Protein AF-A0A928JG66-F1 (afdb_monomer)

Mean predicted aligned error: 17.27 Å

Structure (mmCIF, N/CA/C/O backbone):
data_AF-A0A928JG66-F1
#
_entry.id   AF-A0A928JG66-F1
#
loop_
_atom_site.group_PDB
_atom_site.id
_atom_site.type_symbol
_atom_site.label_atom_id
_atom_site.label_alt_id
_atom_site.label_comp_id
_atom_site.label_asym_id
_atom_site.label_entity_id
_atom_site.label_seq_id
_atom_site.pdbx_PDB_ins_code
_atom_site.Cartn_x
_atom_site.Cartn_y
_atom_site.Cartn_z
_atom_site.occupancy
_atom_site.B_iso_or_equiv
_atom_site.auth_seq_id
_atom_site.auth_comp_id
_atom_site.auth_asym_id
_atom_site.auth_atom_id
_atom_site.pdbx_PDB_model_num
ATOM 1 N N . MET A 1 1 ? -20.126 -69.990 -11.355 1.00 33.44 1 MET A N 1
ATOM 2 C CA . MET A 1 1 ? -18.656 -70.075 -11.560 1.00 33.44 1 MET A CA 1
ATOM 3 C C . MET A 1 1 ? -18.234 -68.747 -12.188 1.00 33.44 1 MET A C 1
ATOM 5 O O . MET A 1 1 ? -18.847 -68.450 -13.197 1.00 33.44 1 MET A O 1
ATOM 9 N N . LYS A 1 2 ? -17.346 -67.860 -11.698 1.00 33.88 2 LYS A N 1
ATOM 10 C CA . LYS A 1 2 ? -16.478 -67.623 -10.495 1.00 33.88 2 LYS A CA 1
ATOM 11 C C . LYS A 1 2 ? -16.301 -66.070 -10.408 1.00 33.88 2 LYS A C 1
ATOM 13 O O . LYS A 1 2 ? -16.465 -65.455 -11.450 1.00 33.88 2 LYS A O 1
ATOM 18 N N . ILE A 1 3 ? -15.936 -65.329 -9.348 1.00 33.53 3 ILE A N 1
ATOM 19 C CA . ILE A 1 3 ? -15.791 -65.415 -7.867 1.00 33.53 3 ILE A CA 1
ATOM 20 C C . ILE A 1 3 ? -15.924 -63.927 -7.409 1.00 33.53 3 ILE A C 1
ATOM 22 O O . ILE A 1 3 ? -15.329 -63.075 -8.051 1.00 33.53 3 ILE A O 1
ATOM 26 N N . ARG A 1 4 ? -16.853 -63.492 -6.539 1.00 36.38 4 ARG A N 1
ATOM 27 C CA . ARG A 1 4 ? -16.989 -63.589 -5.058 1.00 36.38 4 ARG A CA 1
ATOM 28 C C . ARG A 1 4 ? -16.027 -62.686 -4.230 1.00 36.38 4 ARG A C 1
ATOM 30 O O . ARG A 1 4 ? -14.845 -62.997 -4.160 1.00 36.38 4 ARG A O 1
ATOM 37 N N . ARG A 1 5 ? -16.617 -61.763 -3.432 1.00 35.06 5 ARG A N 1
ATOM 38 C CA . ARG A 1 5 ? -16.041 -60.913 -2.335 1.00 35.06 5 ARG A CA 1
ATOM 39 C C . ARG A 1 5 ? -15.299 -59.633 -2.800 1.00 35.06 5 ARG A C 1
ATOM 41 O O . ARG A 1 5 ? -14.862 -59.602 -3.938 1.00 35.06 5 ARG A O 1
ATOM 48 N N . PHE A 1 6 ? -15.166 -58.552 -2.009 1.00 29.95 6 PHE A N 1
ATOM 49 C CA . PHE A 1 6 ? -15.404 -58.322 -0.559 1.00 29.95 6 PHE A CA 1
ATOM 50 C C . PHE A 1 6 ? -16.222 -57.035 -0.253 1.00 29.95 6 PHE A C 1
ATOM 52 O O . PHE A 1 6 ? -16.438 -56.212 -1.133 1.00 29.95 6 PHE A O 1
ATOM 59 N N . LEU A 1 7 ? -16.665 -56.873 1.005 1.00 30.38 7 LEU A N 1
ATOM 60 C CA . LEU A 1 7 ? -17.250 -55.637 1.564 1.00 30.38 7 LEU A CA 1
ATOM 61 C C . LEU A 1 7 ? -16.151 -54.637 1.964 1.00 30.38 7 LEU A C 1
ATOM 63 O O . LEU A 1 7 ? -15.115 -55.075 2.463 1.00 30.38 7 LEU A O 1
ATOM 67 N N . SER A 1 8 ? -16.448 -53.331 1.936 1.00 27.64 8 SER A N 1
ATOM 68 C CA . SER A 1 8 ? -16.395 -52.426 3.113 1.00 27.64 8 SER A CA 1
ATOM 69 C C . SER A 1 8 ? -16.969 -51.044 2.766 1.00 27.64 8 SER A C 1
ATOM 71 O O . SER A 1 8 ? -16.986 -50.663 1.600 1.00 27.64 8 SER A O 1
ATOM 73 N N . ALA A 1 9 ? -17.470 -50.311 3.764 1.00 35.38 9 ALA A N 1
ATOM 74 C CA . ALA A 1 9 ? -18.128 -49.015 3.580 1.00 35.38 9 ALA A CA 1
ATOM 75 C C . ALA A 1 9 ? -17.244 -47.849 4.046 1.00 35.38 9 ALA A C 1
ATOM 77 O O . ALA A 1 9 ? -16.637 -47.937 5.111 1.00 35.38 9 ALA A O 1
ATOM 78 N N . LEU A 1 10 ? -17.248 -46.744 3.293 1.00 29.17 10 LEU A N 1
ATOM 79 C CA . LEU A 1 10 ? -16.926 -45.394 3.771 1.00 29.17 10 LEU A CA 1
ATOM 80 C C . LEU A 1 10 ? -17.478 -44.339 2.785 1.00 29.17 10 LEU A C 1
ATOM 82 O O . LEU A 1 10 ? -17.885 -44.687 1.682 1.00 29.17 10 LEU A O 1
ATOM 86 N N . LEU A 1 11 ? -17.476 -43.063 3.193 1.00 28.02 11 LEU A N 1
ATOM 87 C CA . LEU A 1 11 ? -17.894 -41.879 2.416 1.00 28.02 11 LEU A CA 1
ATOM 88 C C . LEU A 1 11 ? -19.359 -41.868 1.919 1.00 28.02 11 LEU A C 1
ATOM 90 O O . LEU A 1 11 ? -19.651 -41.947 0.731 1.00 28.02 11 LEU A O 1
ATOM 94 N N . ALA A 1 12 ? -20.278 -41.602 2.851 1.00 28.03 12 ALA A N 1
ATOM 95 C CA . ALA A 1 12 ? -21.584 -40.989 2.566 1.00 28.03 12 ALA A CA 1
ATOM 96 C C . ALA A 1 12 ? -21.896 -39.868 3.584 1.00 28.03 12 ALA A C 1
ATOM 98 O O . ALA A 1 12 ? -23.007 -39.746 4.087 1.00 28.03 12 ALA A O 1
ATOM 99 N N . ALA A 1 13 ? -20.867 -39.088 3.937 1.00 28.36 13 ALA A N 1
ATOM 100 C CA . ALA A 1 13 ? -20.918 -38.023 4.942 1.00 28.36 13 ALA A CA 1
ATOM 101 C C . ALA A 1 13 ? -20.042 -36.823 4.528 1.00 28.36 13 ALA A C 1
ATOM 103 O O . ALA A 1 13 ? -19.221 -36.335 5.302 1.00 28.36 13 ALA A O 1
ATOM 104 N N . VAL A 1 14 ? -20.190 -36.365 3.281 1.00 28.55 14 VAL A N 1
ATOM 105 C CA . VAL A 1 14 ? -19.689 -35.041 2.885 1.00 28.55 14 VAL A CA 1
ATOM 106 C C . VAL A 1 14 ? -20.659 -34.014 3.464 1.00 28.55 14 VAL A C 1
ATOM 108 O O . VAL A 1 14 ? -21.852 -34.056 3.170 1.00 28.55 14 VAL A O 1
ATOM 111 N N . LEU A 1 15 ? -20.157 -33.145 4.341 1.00 27.84 15 LEU A N 1
ATOM 112 C CA . LEU A 1 15 ? -20.954 -32.113 5.001 1.00 27.84 15 LEU A CA 1
ATOM 113 C C . LEU A 1 15 ? -21.597 -31.172 3.972 1.00 27.84 15 LEU A C 1
ATOM 115 O O . LEU A 1 15 ? -21.006 -30.877 2.933 1.00 27.84 15 LEU A O 1
ATOM 119 N N . LEU A 1 16 ? -22.718 -30.556 4.360 1.00 28.31 16 LEU A N 1
ATOM 120 C CA . LEU A 1 16 ? -23.067 -29.209 3.896 1.00 28.31 16 LEU A CA 1
ATOM 121 C C . LEU A 1 16 ? -22.059 -28.197 4.483 1.00 28.31 16 LEU A C 1
ATOM 123 O O . LEU A 1 16 ? -22.386 -27.359 5.319 1.00 28.31 16 LEU A O 1
ATOM 127 N N . ALA A 1 17 ? -20.802 -28.297 4.052 1.00 25.64 17 ALA A N 1
ATOM 128 C CA . ALA A 1 17 ? -19.861 -27.199 4.141 1.00 25.64 17 ALA A CA 1
ATOM 129 C C . ALA A 1 17 ? -20.285 -26.199 3.063 1.00 25.64 17 ALA A C 1
ATOM 131 O O . ALA A 1 17 ? -20.079 -26.435 1.872 1.00 25.64 17 ALA A O 1
ATOM 132 N N . GLY A 1 18 ? -20.958 -25.123 3.475 1.00 28.48 18 GLY A N 1
ATOM 133 C CA . GLY A 1 18 ? -21.318 -24.055 2.553 1.00 28.48 18 GLY A CA 1
ATOM 134 C C . GLY A 1 18 ? -20.059 -23.524 1.876 1.00 28.48 18 GLY A C 1
ATOM 135 O O . GLY A 1 18 ? -19.079 -23.219 2.557 1.00 28.48 18 GLY A O 1
ATOM 136 N N . LEU A 1 19 ? -20.096 -23.401 0.547 1.00 27.52 19 LEU A N 1
ATOM 137 C CA . LEU A 1 19 ? -19.082 -22.691 -0.230 1.00 27.52 19 LEU A CA 1
ATOM 138 C C . LEU A 1 19 ? -19.216 -21.184 0.030 1.00 27.52 19 LEU A C 1
ATOM 140 O O . LEU A 1 19 ? -19.613 -20.407 -0.835 1.00 27.52 19 LEU A O 1
ATOM 144 N N . LEU A 1 20 ? -18.864 -20.786 1.255 1.00 27.88 20 LEU A N 1
ATOM 145 C CA . LEU A 1 20 ? -18.312 -19.466 1.507 1.00 27.88 20 LEU A CA 1
ATOM 146 C C . LEU A 1 20 ? -17.201 -19.252 0.468 1.00 27.88 20 LEU A C 1
ATOM 148 O O . LEU A 1 20 ? -16.396 -20.172 0.270 1.00 27.88 20 LEU A O 1
ATOM 152 N N . PRO A 1 21 ? -17.117 -18.081 -0.190 1.00 29.53 21 PRO A N 1
ATOM 153 C CA . PRO A 1 21 ? -15.908 -17.759 -0.925 1.00 29.53 21 PRO A CA 1
ATOM 154 C C . PRO A 1 21 ? -14.740 -17.905 0.050 1.00 29.53 21 PRO A C 1
ATOM 156 O O . PRO A 1 21 ? -14.835 -17.473 1.202 1.00 29.53 21 PRO A O 1
ATOM 159 N N . THR A 1 22 ? -13.657 -18.550 -0.382 1.00 30.08 22 THR A N 1
ATOM 160 C CA . THR A 1 22 ? -12.433 -18.629 0.413 1.00 30.08 22 THR A CA 1
ATOM 161 C C . THR A 1 22 ? -11.889 -17.216 0.558 1.00 30.08 22 THR A C 1
ATOM 163 O O . THR A 1 22 ? -11.133 -16.754 -0.296 1.00 30.08 22 THR A O 1
ATOM 166 N N . SER A 1 23 ? -12.319 -16.522 1.617 1.00 37.81 23 SER A N 1
ATOM 167 C CA . SER A 1 23 ? -11.800 -15.215 1.995 1.00 37.81 23 SER A CA 1
ATOM 168 C C . SER A 1 23 ? -10.286 -15.322 2.030 1.00 37.81 23 SER A C 1
ATOM 170 O O . SER A 1 23 ? -9.753 -16.309 2.560 1.00 37.81 23 SER A O 1
ATOM 172 N N . ALA A 1 24 ? -9.624 -14.358 1.388 1.00 40.53 24 ALA A N 1
ATOM 173 C CA . ALA A 1 24 ? -8.187 -14.390 1.186 1.00 40.53 24 ALA A CA 1
ATOM 174 C C . ALA A 1 24 ? -7.470 -14.672 2.514 1.00 40.53 24 ALA A C 1
ATOM 176 O O . ALA A 1 24 ? -7.923 -14.270 3.592 1.00 40.53 24 ALA A O 1
ATOM 177 N N . LEU A 1 25 ? -6.379 -15.430 2.436 1.00 44.09 25 LEU A N 1
ATOM 178 C CA . LEU A 1 25 ? -5.465 -15.545 3.566 1.00 44.09 25 LEU A CA 1
ATOM 179 C C . LEU A 1 25 ? -4.864 -14.166 3.865 1.00 44.09 25 LEU A C 1
ATOM 181 O O . LEU A 1 25 ? -4.887 -13.284 3.005 1.00 44.09 25 LEU A O 1
ATOM 185 N N . ALA A 1 26 ? -4.311 -14.012 5.068 1.00 56.03 26 ALA A N 1
ATOM 186 C CA . ALA A 1 26 ? -3.438 -12.891 5.391 1.00 56.03 26 ALA A CA 1
ATOM 187 C C . ALA A 1 26 ? -2.393 -12.713 4.268 1.00 56.03 26 ALA A C 1
ATOM 189 O O . ALA A 1 26 ? -1.727 -13.681 3.878 1.00 56.03 26 ALA A O 1
ATOM 190 N N . ALA A 1 27 ? -2.360 -11.523 3.666 1.00 66.12 27 ALA A N 1
ATOM 191 C CA . ALA A 1 27 ? -1.710 -11.268 2.387 1.00 66.12 27 ALA A CA 1
ATOM 192 C C . ALA A 1 27 ? -0.824 -10.012 2.482 1.00 66.12 27 ALA A C 1
ATOM 194 O O . ALA A 1 27 ? -1.359 -8.901 2.501 1.00 66.12 27 ALA A O 1
ATOM 195 N N . PRO A 1 28 ? 0.515 -10.163 2.499 1.00 82.81 28 PRO A N 1
ATOM 196 C CA . PRO A 1 28 ? 1.440 -9.032 2.521 1.00 82.81 28 PRO A CA 1
ATOM 197 C C . PRO A 1 28 ? 1.410 -8.259 1.193 1.00 82.81 28 PRO A C 1
ATOM 199 O O . PRO A 1 28 ? 1.031 -8.808 0.152 1.00 82.81 28 PRO A O 1
ATOM 202 N N . ALA A 1 29 ? 1.857 -7.005 1.202 1.00 87.44 29 ALA A N 1
ATOM 203 C CA . ALA A 1 29 ? 1.829 -6.073 0.074 1.00 87.44 29 ALA A CA 1
ATOM 204 C C . ALA A 1 29 ? 2.471 -6.643 -1.200 1.00 87.44 29 ALA A C 1
ATOM 206 O O . ALA A 1 29 ? 1.944 -6.476 -2.304 1.00 87.44 29 ALA A O 1
ATOM 207 N N . ARG A 1 30 ? 3.566 -7.400 -1.057 1.00 86.50 30 ARG A N 1
ATOM 208 C CA . ARG A 1 30 ? 4.227 -8.105 -2.169 1.00 86.50 30 ARG A CA 1
ATOM 209 C C . ARG A 1 30 ? 3.324 -9.064 -2.957 1.00 86.50 30 ARG A C 1
ATOM 211 O O . ARG A 1 30 ? 3.649 -9.388 -4.094 1.00 86.50 30 ARG A O 1
ATOM 218 N N . SER A 1 31 ? 2.190 -9.504 -2.404 1.00 85.38 31 SER A N 1
ATOM 219 C CA . SER A 1 31 ? 1.215 -10.340 -3.124 1.00 85.38 31 SER A CA 1
ATOM 220 C C . SER A 1 31 ? 0.523 -9.611 -4.287 1.00 85.38 31 SER A C 1
ATOM 222 O O . SER A 1 31 ? 0.131 -10.257 -5.256 1.00 85.38 31 SER A O 1
ATOM 224 N N . GLY A 1 32 ? 0.435 -8.274 -4.239 1.00 83.75 32 GLY A N 1
ATOM 225 C CA . GLY A 1 32 ? -0.098 -7.431 -5.317 1.00 83.75 32 GLY A CA 1
ATOM 226 C C . GLY A 1 32 ? 0.901 -7.113 -6.441 1.00 83.75 32 GLY A C 1
ATOM 227 O O . GLY A 1 32 ? 0.571 -6.360 -7.362 1.00 83.75 32 GLY A O 1
ATOM 228 N N . LEU A 1 33 ? 2.130 -7.636 -6.372 1.00 87.69 33 LEU A N 1
ATOM 229 C CA . LEU A 1 33 ? 3.181 -7.469 -7.383 1.00 87.69 33 LEU A CA 1
ATOM 230 C C . LEU A 1 33 ? 3.085 -8.546 -8.479 1.00 87.69 33 LEU A C 1
ATOM 232 O O . LEU A 1 33 ? 2.656 -9.670 -8.213 1.00 87.69 33 LEU A O 1
ATOM 236 N N . SER A 1 34 ? 3.526 -8.239 -9.705 1.00 88.25 34 SER A N 1
ATOM 237 C CA . SER A 1 34 ? 3.614 -9.250 -10.773 1.00 88.25 34 SER A CA 1
ATOM 238 C C . SER A 1 34 ? 4.706 -10.289 -10.477 1.00 88.25 34 SER A C 1
ATOM 240 O O . SER A 1 34 ? 5.598 -10.050 -9.666 1.00 88.25 34 SER A O 1
ATOM 242 N N . ALA A 1 35 ? 4.700 -11.437 -11.164 1.00 87.06 35 ALA A N 1
ATOM 243 C CA . ALA A 1 35 ? 5.700 -12.488 -10.937 1.00 87.06 35 ALA A CA 1
ATOM 244 C C . ALA A 1 35 ? 7.159 -12.020 -11.159 1.00 87.06 35 ALA A C 1
ATOM 246 O O . ALA A 1 35 ? 8.064 -12.487 -10.464 1.00 87.06 35 ALA A O 1
ATOM 247 N N . LYS A 1 36 ? 7.397 -11.072 -12.081 1.00 86.25 36 LYS A N 1
ATOM 248 C CA . LYS A 1 36 ? 8.723 -10.458 -12.272 1.00 86.25 36 LYS A CA 1
ATOM 249 C C . LYS A 1 36 ? 9.058 -9.466 -11.153 1.00 86.25 36 LYS A C 1
ATOM 251 O O . LYS A 1 36 ? 10.162 -9.505 -10.618 1.00 86.25 36 LYS A O 1
ATOM 256 N N . ASP A 1 37 ? 8.090 -8.662 -10.719 1.00 89.38 37 ASP A N 1
ATOM 257 C CA . ASP A 1 37 ? 8.273 -7.696 -9.630 1.00 89.38 37 ASP A CA 1
ATOM 258 C C . ASP A 1 37 ? 8.496 -8.390 -8.275 1.00 89.38 37 ASP A C 1
ATOM 260 O O . ASP A 1 37 ? 9.315 -7.934 -7.482 1.00 89.38 37 ASP A O 1
ATOM 264 N N . GLN A 1 38 ? 7.839 -9.530 -8.023 1.00 90.50 38 GLN A N 1
ATOM 265 C CA . GLN A 1 38 ? 8.074 -10.366 -6.838 1.00 90.50 38 GLN A CA 1
ATOM 266 C C . GLN A 1 38 ? 9.512 -10.909 -6.798 1.00 90.50 38 GLN A C 1
ATOM 268 O O . GLN A 1 38 ? 10.129 -10.931 -5.734 1.00 90.50 38 GLN A O 1
ATOM 273 N N . LYS A 1 39 ? 10.097 -11.272 -7.951 1.00 88.88 39 LYS A N 1
ATOM 274 C CA . LYS A 1 39 ? 11.512 -11.675 -8.037 1.00 88.88 39 LYS A CA 1
ATOM 275 C C . LYS A 1 39 ? 12.450 -10.524 -7.652 1.00 88.88 39 LYS A C 1
ATOM 277 O O . LYS A 1 39 ? 13.398 -10.750 -6.902 1.00 88.88 39 LYS A O 1
ATOM 282 N N . VAL A 1 40 ? 12.173 -9.298 -8.111 1.00 90.00 40 VAL A N 1
ATOM 283 C CA . VAL A 1 40 ? 12.928 -8.095 -7.709 1.00 90.00 40 VAL A CA 1
ATOM 284 C C . VAL A 1 40 ? 12.745 -7.815 -6.211 1.00 90.00 40 VAL A C 1
ATOM 286 O O . VAL A 1 40 ? 13.731 -7.601 -5.507 1.00 90.00 40 VAL A O 1
ATOM 289 N N . TYR A 1 41 ? 11.510 -7.890 -5.703 1.00 92.50 41 TYR A N 1
ATOM 290 C CA . TYR A 1 41 ? 11.180 -7.731 -4.284 1.00 92.50 41 TYR A CA 1
ATOM 291 C C . TYR A 1 41 ? 11.978 -8.703 -3.402 1.00 92.50 41 TYR A C 1
ATOM 293 O O . TYR A 1 41 ? 12.658 -8.267 -2.478 1.00 92.50 41 TYR A O 1
ATOM 301 N N . ASP A 1 42 ? 11.962 -10.009 -3.694 1.00 91.94 42 ASP A N 1
ATOM 302 C CA . ASP A 1 42 ? 12.652 -11.021 -2.879 1.00 91.94 42 ASP A CA 1
ATOM 303 C C . ASP A 1 42 ? 14.189 -10.939 -3.007 1.00 91.94 42 ASP A C 1
ATOM 305 O O . ASP A 1 42 ? 14.927 -11.425 -2.144 1.00 91.94 42 ASP A O 1
ATOM 309 N N . MET A 1 43 ? 14.714 -10.314 -4.065 1.00 91.19 43 MET A N 1
ATOM 310 C CA . MET A 1 43 ? 16.131 -9.945 -4.158 1.00 91.19 43 MET A CA 1
ATOM 311 C C . MET A 1 43 ? 16.454 -8.737 -3.262 1.00 91.19 43 MET A C 1
ATOM 313 O O . MET A 1 43 ? 17.365 -8.832 -2.440 1.00 91.19 43 MET A O 1
ATOM 317 N N . LEU A 1 44 ? 15.675 -7.651 -3.337 1.00 91.81 44 LEU A N 1
ATOM 318 C CA . LEU A 1 44 ? 15.858 -6.457 -2.500 1.00 91.81 44 LEU A CA 1
ATOM 319 C C . LEU A 1 44 ? 15.659 -6.746 -1.007 1.00 91.81 44 LEU A C 1
ATOM 321 O O . LEU A 1 44 ? 16.480 -6.336 -0.195 1.00 91.81 44 LEU A O 1
ATOM 325 N N . HIS A 1 45 ? 14.626 -7.502 -0.636 1.00 90.25 45 HIS A N 1
ATOM 326 C CA . HIS A 1 45 ? 14.341 -7.903 0.744 1.00 90.25 45 HIS A CA 1
ATOM 327 C C . HIS A 1 45 ? 15.526 -8.653 1.383 1.00 90.25 45 HIS A C 1
ATOM 329 O O . HIS A 1 45 ? 15.883 -8.385 2.532 1.00 90.25 45 HIS A O 1
ATOM 335 N N . ARG A 1 46 ? 16.205 -9.534 0.631 1.00 89.50 46 ARG A N 1
ATOM 336 C CA . ARG A 1 46 ? 17.419 -10.217 1.112 1.00 89.50 46 ARG A CA 1
ATOM 337 C C . ARG A 1 46 ? 18.583 -9.252 1.330 1.00 89.50 46 ARG A C 1
ATOM 339 O O . ARG A 1 46 ? 19.261 -9.359 2.350 1.00 89.50 46 ARG A O 1
ATOM 346 N N . GLU A 1 47 ? 18.803 -8.298 0.429 1.00 87.62 47 GLU A N 1
ATOM 347 C CA . GLU A 1 47 ? 19.875 -7.308 0.590 1.00 87.62 47 GLU A CA 1
ATOM 348 C C . GLU A 1 47 ? 19.580 -6.285 1.703 1.00 87.62 47 GLU A C 1
ATOM 350 O O . GLU A 1 47 ? 20.479 -5.951 2.474 1.00 87.62 47 GLU A O 1
ATOM 355 N N . VAL A 1 48 ? 18.316 -5.893 1.906 1.00 84.25 48 VAL A N 1
ATOM 356 C CA . VAL A 1 48 ? 17.861 -5.146 3.094 1.00 84.25 48 VAL A CA 1
ATOM 357 C C . VAL A 1 48 ? 18.177 -5.933 4.373 1.00 84.25 48 VAL A C 1
ATOM 359 O O . VAL A 1 48 ? 18.803 -5.396 5.286 1.00 84.25 48 VAL A O 1
ATOM 362 N N . GLY A 1 49 ? 17.878 -7.236 4.422 1.00 82.56 49 GLY A N 1
ATOM 363 C CA . GLY A 1 49 ? 18.285 -8.107 5.535 1.00 82.56 49 GLY A CA 1
ATOM 364 C C . GLY A 1 49 ? 19.809 -8.167 5.758 1.00 82.56 49 GLY A C 1
ATOM 365 O O . GLY A 1 49 ? 20.283 -8.257 6.897 1.00 82.56 49 GLY A O 1
ATOM 366 N N . ARG A 1 50 ? 20.613 -8.053 4.692 1.00 82.12 50 ARG A N 1
ATOM 367 C CA . ARG A 1 50 ? 22.084 -7.978 4.782 1.00 82.12 50 ARG A CA 1
ATOM 368 C C . ARG A 1 50 ? 22.578 -6.636 5.312 1.00 82.12 50 ARG A C 1
ATOM 370 O O . ARG A 1 50 ? 23.498 -6.645 6.127 1.00 82.12 50 ARG A O 1
ATOM 377 N N . VAL A 1 51 ? 21.959 -5.517 4.933 1.00 78.25 51 VAL A N 1
ATOM 378 C CA . VAL A 1 51 ? 22.214 -4.208 5.568 1.00 78.25 51 VAL A CA 1
ATOM 379 C C . VAL A 1 51 ? 21.930 -4.304 7.066 1.00 78.25 51 VAL A C 1
ATOM 381 O O . VAL A 1 51 ? 22.771 -3.968 7.888 1.00 78.25 51 VAL A O 1
ATOM 384 N N . LEU A 1 52 ? 20.791 -4.874 7.449 1.00 74.31 52 LEU A N 1
ATOM 385 C CA . LEU A 1 52 ? 20.327 -4.891 8.840 1.00 74.31 52 LEU A CA 1
ATOM 386 C C . LEU A 1 52 ? 21.055 -5.876 9.762 1.00 74.31 52 LEU A C 1
ATOM 388 O O . LEU A 1 52 ? 21.007 -5.724 10.982 1.00 74.31 52 LEU A O 1
ATOM 392 N N . SER A 1 53 ? 21.738 -6.868 9.193 1.00 72.25 53 SER A N 1
ATOM 393 C CA . SER A 1 53 ? 22.652 -7.759 9.920 1.00 72.25 53 SER A CA 1
ATOM 394 C C . SER A 1 53 ? 24.083 -7.216 10.020 1.00 72.25 53 SER A C 1
ATOM 396 O O . SER A 1 53 ? 24.887 -7.789 10.752 1.00 72.25 53 SER A O 1
ATOM 398 N N . GLY A 1 54 ? 24.422 -6.138 9.300 1.00 73.00 54 GLY A N 1
ATOM 399 C CA . GLY A 1 54 ? 25.809 -5.684 9.132 1.00 73.00 54 GLY A CA 1
ATOM 400 C C . GLY A 1 54 ? 26.632 -6.535 8.160 1.00 73.00 54 GLY A C 1
ATOM 401 O O . GLY A 1 54 ? 27.853 -6.416 8.124 1.00 73.00 54 GLY A O 1
ATOM 402 N N . THR A 1 55 ? 25.975 -7.380 7.359 1.00 79.31 55 THR A N 1
ATOM 403 C CA . THR A 1 55 ? 26.598 -8.175 6.282 1.00 79.31 55 THR A CA 1
ATOM 404 C C . THR A 1 55 ? 26.780 -7.357 4.991 1.00 79.31 55 THR A C 1
ATOM 406 O O . THR A 1 55 ? 27.530 -7.754 4.100 1.00 79.31 55 THR A O 1
ATOM 409 N N . SER A 1 56 ? 26.103 -6.211 4.880 1.00 78.31 56 SER A N 1
ATOM 410 C CA . SER A 1 56 ? 26.354 -5.158 3.892 1.00 78.31 56 SER A CA 1
ATOM 411 C C . SER A 1 56 ? 26.432 -3.804 4.599 1.00 78.31 56 SER A C 1
ATOM 413 O O . SER A 1 56 ? 25.686 -3.551 5.542 1.00 78.31 56 SER A O 1
ATOM 415 N N . ALA A 1 57 ? 27.308 -2.927 4.111 1.00 75.00 57 ALA A N 1
ATOM 416 C CA . ALA A 1 57 ? 27.332 -1.503 4.455 1.00 75.00 57 ALA A CA 1
ATOM 417 C C . ALA A 1 57 ? 26.810 -0.611 3.308 1.00 75.00 57 ALA A C 1
ATOM 419 O O . ALA A 1 57 ? 26.800 0.607 3.441 1.00 75.00 57 ALA A O 1
ATOM 420 N N . SER A 1 58 ? 26.394 -1.205 2.183 1.00 81.75 58 SER A N 1
ATOM 421 C CA . SER A 1 58 ? 25.856 -0.504 1.012 1.00 81.75 58 SER A CA 1
ATOM 422 C C . SER A 1 58 ? 24.338 -0.638 0.951 1.00 81.75 58 SER A C 1
ATOM 424 O O . SER A 1 58 ? 23.822 -1.746 1.108 1.00 81.75 58 SER A O 1
ATOM 426 N N . THR A 1 59 ? 23.645 0.461 0.644 1.00 80.75 59 THR A N 1
ATOM 427 C CA . THR A 1 59 ? 22.222 0.478 0.249 1.00 80.75 59 THR A CA 1
ATOM 428 C C . THR A 1 59 ? 22.032 0.625 -1.269 1.00 80.75 59 THR A C 1
ATOM 430 O O . THR A 1 59 ? 20.914 0.782 -1.762 1.00 80.75 59 THR A O 1
ATOM 433 N N . ILE A 1 60 ? 23.142 0.553 -2.010 1.00 86.56 60 ILE A N 1
ATOM 434 C CA . ILE A 1 60 ? 23.201 0.361 -3.457 1.00 86.56 60 ILE A CA 1
ATOM 435 C C . ILE A 1 60 ? 23.449 -1.130 -3.702 1.00 86.56 60 ILE A C 1
ATOM 437 O O . ILE A 1 60 ? 24.463 -1.681 -3.257 1.00 86.56 60 ILE A O 1
ATOM 441 N N . PHE A 1 61 ? 22.531 -1.780 -4.408 1.00 86.69 61 PHE A N 1
ATOM 442 C CA . PHE A 1 61 ? 22.502 -3.222 -4.625 1.00 86.69 61 PHE A CA 1
ATOM 443 C C . PHE A 1 61 ? 22.702 -3.555 -6.103 1.00 86.69 61 PHE A C 1
ATOM 445 O O . PHE A 1 61 ? 22.137 -2.908 -6.980 1.00 86.69 61 PHE A O 1
ATOM 452 N N . SER A 1 62 ? 23.500 -4.585 -6.378 1.00 86.88 62 SER A N 1
ATOM 453 C CA . SER A 1 62 ? 23.695 -5.139 -7.722 1.00 86.88 62 SER A CA 1
ATOM 454 C C . SER A 1 62 ? 22.871 -6.415 -7.850 1.00 86.88 62 SER A C 1
ATOM 456 O O . SER A 1 62 ? 23.213 -7.434 -7.253 1.00 86.88 62 SER A O 1
ATOM 458 N N . LEU A 1 63 ? 21.758 -6.346 -8.580 1.00 86.81 63 LEU A N 1
ATOM 459 C CA . LEU A 1 63 ? 20.819 -7.451 -8.738 1.00 86.81 63 LEU A CA 1
ATOM 460 C C . LEU A 1 63 ? 21.048 -8.154 -10.077 1.00 86.81 63 LEU A C 1
ATOM 462 O O . LEU A 1 63 ? 20.743 -7.612 -11.139 1.00 86.81 63 LEU A O 1
ATOM 466 N N . THR A 1 64 ? 21.589 -9.367 -10.001 1.00 83.44 64 THR A N 1
ATOM 467 C CA . THR A 1 64 ? 21.945 -10.197 -11.156 1.00 83.44 64 THR A CA 1
ATOM 468 C C . THR A 1 64 ? 20.801 -11.113 -11.588 1.00 83.44 64 THR A C 1
ATOM 470 O O . THR A 1 64 ? 20.235 -11.845 -10.775 1.00 83.44 64 THR A O 1
ATOM 473 N N . PHE A 1 65 ? 20.506 -11.127 -12.887 1.00 79.25 65 PHE A N 1
ATOM 474 C CA . PHE A 1 65 ? 19.480 -11.956 -13.510 1.00 79.25 65 PHE A CA 1
ATOM 475 C C . PHE A 1 65 ? 20.133 -13.018 -14.400 1.00 79.25 65 PHE A C 1
ATOM 477 O O . PHE A 1 65 ? 20.689 -12.725 -15.457 1.00 79.25 65 PHE A O 1
ATOM 484 N N . GLU A 1 66 ? 20.055 -14.272 -13.958 1.00 76.44 66 GLU A N 1
ATOM 485 C CA . GLU A 1 66 ? 20.465 -15.444 -14.736 1.00 76.44 66 GLU A CA 1
ATOM 486 C C . GLU A 1 66 ? 19.386 -15.871 -15.743 1.00 76.44 66 GLU A C 1
ATOM 488 O O . GLU A 1 66 ? 18.190 -15.652 -15.528 1.00 76.44 66 GLU A O 1
ATOM 493 N N . GLY A 1 67 ? 19.811 -16.539 -16.821 1.00 71.50 67 GLY A N 1
ATOM 494 C CA . GLY A 1 67 ? 18.918 -17.129 -17.828 1.00 71.50 67 GLY A CA 1
ATOM 495 C C . GLY A 1 67 ? 18.373 -16.152 -18.876 1.00 71.50 67 GLY A C 1
ATOM 496 O O . GLY A 1 67 ? 17.578 -16.563 -19.715 1.00 71.50 67 GLY A O 1
ATOM 497 N N . PHE A 1 68 ? 18.801 -14.889 -18.848 1.00 72.31 68 PHE A N 1
ATOM 498 C CA . PHE A 1 68 ? 18.544 -13.920 -19.911 1.00 72.31 68 PHE A CA 1
ATOM 499 C C . PHE A 1 68 ? 19.422 -14.211 -21.142 1.00 72.31 68 PHE A C 1
ATOM 501 O O . PHE A 1 68 ? 20.593 -14.561 -20.989 1.00 72.31 68 PHE A O 1
ATOM 508 N N . GLN A 1 69 ? 18.884 -14.031 -22.354 1.00 77.50 69 GLN A N 1
ATOM 509 C CA . GLN A 1 69 ? 19.702 -13.977 -23.569 1.00 77.50 69 GLN A CA 1
ATOM 510 C C . GLN A 1 69 ? 20.451 -12.643 -23.582 1.00 77.50 69 GLN A C 1
ATOM 512 O O . GLN A 1 69 ? 19.871 -11.600 -23.853 1.00 77.50 69 GLN A O 1
ATOM 517 N N . SER A 1 70 ? 21.738 -12.658 -23.242 1.00 77.69 70 SER A N 1
ATOM 518 C CA . SER A 1 70 ? 22.535 -11.436 -23.101 1.00 77.69 70 SER A CA 1
ATOM 519 C C . SER A 1 70 ? 22.979 -10.823 -24.431 1.00 77.69 70 SER A C 1
ATOM 521 O O . SER A 1 70 ? 23.119 -9.605 -24.504 1.00 77.69 70 SER A O 1
ATOM 523 N N . VAL A 1 71 ? 23.207 -11.645 -25.458 1.00 87.88 71 VAL A N 1
ATOM 524 C CA . VAL A 1 71 ? 23.767 -11.238 -26.758 1.00 87.88 71 VAL A CA 1
ATOM 525 C C . VAL A 1 71 ? 22.708 -11.372 -27.851 1.00 87.88 71 VAL A C 1
ATOM 527 O O . VAL A 1 71 ? 21.967 -12.355 -27.864 1.00 87.88 71 VAL A O 1
ATOM 530 N N . TRP A 1 72 ? 22.645 -10.388 -28.751 1.00 90.56 72 TRP A N 1
ATOM 531 C CA . TRP A 1 72 ? 21.612 -10.286 -29.783 1.00 90.56 72 TRP A CA 1
ATOM 532 C C . TRP A 1 72 ? 22.180 -9.851 -31.136 1.00 90.56 72 TRP A C 1
ATOM 534 O O . TRP A 1 72 ? 22.853 -8.825 -31.229 1.00 90.56 72 TRP A O 1
ATOM 544 N N . THR A 1 73 ? 21.838 -10.577 -32.195 1.00 93.50 73 THR A N 1
ATOM 545 C CA . THR A 1 73 ? 21.947 -10.117 -33.589 1.00 93.50 73 THR A CA 1
ATOM 546 C C . THR A 1 73 ? 20.817 -9.144 -33.948 1.00 93.50 73 THR A C 1
ATOM 548 O O . THR A 1 73 ? 19.798 -9.049 -33.254 1.00 93.50 73 THR A O 1
ATOM 551 N N . ALA A 1 74 ? 20.943 -8.449 -35.085 1.00 94.81 74 ALA A N 1
ATOM 552 C CA . ALA A 1 74 ? 19.848 -7.629 -35.617 1.00 94.81 74 ALA A CA 1
ATOM 553 C C . ALA A 1 74 ? 18.588 -8.473 -35.910 1.00 94.81 74 ALA A C 1
ATOM 555 O O . ALA A 1 74 ? 17.467 -8.039 -35.638 1.00 94.81 74 ALA A O 1
ATOM 556 N N . SER A 1 75 ? 18.777 -9.709 -36.389 1.00 94.00 75 SER A N 1
ATOM 557 C CA . SER A 1 75 ? 17.695 -10.652 -36.693 1.00 94.00 75 SER A CA 1
ATOM 558 C C . SER A 1 75 ? 16.890 -11.051 -35.446 1.00 94.00 75 SER A C 1
ATOM 560 O O . SER A 1 75 ? 15.660 -11.063 -35.479 1.00 94.00 75 SER A O 1
ATOM 562 N N . GLU A 1 76 ? 17.555 -11.303 -34.314 1.00 93.25 76 GLU A N 1
ATOM 563 C CA . GLU A 1 76 ? 16.899 -11.724 -33.063 1.00 93.25 76 GLU A CA 1
ATOM 564 C C . GLU A 1 76 ? 16.152 -10.590 -32.345 1.00 93.25 76 GLU A C 1
ATOM 566 O O . GLU A 1 76 ? 15.177 -10.844 -31.629 1.00 93.25 76 GLU A O 1
ATOM 571 N N . LEU A 1 77 ? 16.562 -9.335 -32.548 1.00 92.75 77 LEU A N 1
ATOM 572 C CA . LEU A 1 77 ? 15.776 -8.162 -32.145 1.00 92.75 77 LEU A CA 1
ATOM 573 C C . LEU A 1 77 ? 14.653 -7.832 -33.144 1.00 92.75 77 LEU A C 1
ATOM 575 O O . LEU A 1 77 ? 13.711 -7.134 -32.780 1.00 92.75 77 LEU A O 1
ATOM 579 N N . GLY A 1 78 ? 14.714 -8.349 -34.376 1.00 95.44 78 GLY A N 1
ATOM 580 C CA . GLY A 1 78 ? 13.766 -8.035 -35.452 1.00 95.44 78 GLY A CA 1
ATOM 581 C C . GLY A 1 78 ? 14.011 -6.677 -36.125 1.00 95.44 78 GLY A C 1
ATOM 582 O O . GLY A 1 78 ? 13.099 -6.127 -36.744 1.00 95.44 78 GLY A O 1
ATOM 583 N N . VAL A 1 79 ? 15.225 -6.134 -35.998 1.00 96.62 79 VAL A N 1
ATOM 584 C CA . VAL A 1 79 ? 15.629 -4.799 -36.476 1.00 96.62 79 VAL A CA 1
ATOM 585 C C . VAL A 1 79 ? 16.517 -4.893 -37.719 1.00 96.62 79 VAL A C 1
ATOM 587 O O . VAL A 1 79 ? 16.947 -5.976 -38.115 1.00 96.62 79 VAL A O 1
ATOM 590 N N . LYS A 1 80 ? 16.796 -3.761 -38.376 1.00 94.94 80 LYS A N 1
ATOM 591 C CA . LYS A 1 80 ? 17.581 -3.760 -39.630 1.00 94.94 80 LYS A CA 1
ATOM 592 C C . LYS A 1 80 ? 19.093 -3.783 -39.413 1.00 94.94 80 LYS A C 1
ATOM 594 O O . LYS A 1 80 ? 19.810 -4.336 -40.243 1.00 94.94 80 LYS A O 1
ATOM 599 N N . SER A 1 81 ? 19.574 -3.182 -38.330 1.00 95.38 81 SER A N 1
ATOM 600 C CA . SER A 1 81 ? 20.977 -3.215 -37.918 1.00 95.38 81 SER A CA 1
ATOM 601 C C . SER A 1 81 ? 21.089 -2.926 -36.422 1.00 95.38 81 SER A C 1
ATOM 603 O O . SER A 1 81 ? 20.255 -2.229 -35.856 1.00 95.38 81 SER A O 1
ATOM 605 N N . ILE A 1 82 ? 22.139 -3.436 -35.775 1.00 96.88 82 ILE A N 1
ATOM 606 C CA . ILE A 1 82 ? 22.462 -3.072 -34.384 1.00 96.88 82 ILE A CA 1
ATOM 607 C C . ILE A 1 82 ? 23.052 -1.656 -34.291 1.00 96.88 82 ILE A C 1
ATOM 609 O O . ILE A 1 82 ? 22.896 -0.983 -33.277 1.00 96.88 82 ILE A O 1
ATOM 613 N N . VAL A 1 83 ? 23.733 -1.196 -35.344 1.00 95.75 83 VAL A N 1
ATOM 614 C CA . VAL A 1 83 ? 24.481 0.070 -35.389 1.00 95.75 83 VAL A CA 1
ATOM 615 C C . VAL A 1 83 ? 23.927 0.982 -36.483 1.00 95.75 83 VAL A C 1
ATOM 617 O O . VAL A 1 83 ? 23.500 0.512 -37.541 1.00 95.75 83 VAL A O 1
ATOM 620 N N . SER A 1 84 ? 23.941 2.291 -36.225 1.00 94.00 84 SER A N 1
ATOM 621 C CA . SER A 1 84 ? 23.571 3.351 -37.164 1.00 94.00 84 SER A CA 1
ATOM 622 C C . SER A 1 84 ? 24.458 4.578 -36.931 1.00 94.00 84 SER A C 1
ATOM 624 O O . SER A 1 84 ? 24.300 5.288 -35.939 1.00 94.00 84 SER A O 1
ATOM 626 N N . GLY A 1 85 ? 25.385 4.845 -37.854 1.00 89.94 85 GLY A N 1
ATOM 627 C CA . GLY A 1 85 ? 26.455 5.822 -37.627 1.00 89.94 85 GLY A CA 1
ATOM 628 C C . GLY A 1 85 ? 27.438 5.318 -36.567 1.00 89.94 85 GLY A C 1
ATOM 629 O O . GLY A 1 85 ? 27.746 4.130 -36.533 1.00 89.94 85 GLY A O 1
ATOM 630 N N . ASP A 1 86 ? 27.897 6.205 -35.685 1.00 87.38 86 ASP A N 1
ATOM 631 C CA . ASP A 1 86 ? 28.904 5.901 -34.655 1.00 87.38 86 ASP A CA 1
ATOM 632 C C . ASP A 1 86 ? 28.319 5.270 -33.367 1.00 87.38 86 ASP A C 1
ATOM 634 O O . ASP A 1 86 ? 28.978 5.251 -32.327 1.00 87.38 86 ASP A O 1
ATOM 638 N N . GLY A 1 87 ? 27.071 4.784 -33.392 1.00 91.25 87 GLY A N 1
ATOM 639 C CA . GLY A 1 87 ? 26.368 4.299 -32.199 1.00 91.25 87 GLY A CA 1
ATOM 640 C C . GLY A 1 87 ? 25.309 3.227 -32.464 1.00 91.25 87 GLY A C 1
ATOM 641 O O . GLY A 1 87 ? 24.986 2.904 -33.608 1.00 91.25 87 GLY A O 1
ATOM 642 N N . ILE A 1 88 ? 24.767 2.669 -31.378 1.00 94.19 88 ILE A N 1
ATOM 643 C CA . ILE A 1 88 ? 23.670 1.689 -31.412 1.00 94.19 88 ILE A CA 1
ATOM 644 C C . ILE A 1 88 ? 22.439 2.340 -32.064 1.00 94.19 88 ILE A C 1
ATOM 646 O O . ILE A 1 88 ? 22.105 3.486 -31.759 1.00 94.19 88 ILE A O 1
ATOM 650 N N . ALA A 1 89 ? 21.781 1.622 -32.973 1.00 95.75 89 ALA A N 1
ATOM 651 C CA . ALA A 1 89 ? 20.591 2.103 -33.665 1.00 95.75 89 ALA A CA 1
ATOM 652 C C . ALA A 1 89 ? 19.406 2.259 -32.693 1.00 95.75 89 ALA A C 1
ATOM 654 O O . ALA A 1 89 ? 19.261 1.482 -31.749 1.00 95.75 89 ALA A O 1
ATOM 655 N N . LEU A 1 90 ? 18.556 3.268 -32.912 1.00 93.31 90 LEU A N 1
ATOM 656 C CA . LEU A 1 90 ? 17.451 3.574 -31.995 1.00 93.31 90 LEU A CA 1
ATOM 657 C C . LEU A 1 90 ? 16.435 2.424 -31.920 1.00 93.31 90 LEU A C 1
ATOM 659 O O . LEU A 1 90 ? 16.045 2.042 -30.823 1.00 93.31 90 LEU A O 1
ATOM 663 N N . ASP A 1 91 ? 16.093 1.815 -33.057 1.00 94.69 91 ASP A N 1
ATOM 664 C CA . ASP A 1 91 ? 15.220 0.640 -33.124 1.00 94.69 91 ASP A CA 1
ATOM 665 C C . ASP A 1 91 ? 15.842 -0.580 -32.425 1.00 94.69 91 ASP A C 1
ATOM 667 O O . ASP A 1 91 ? 15.140 -1.310 -31.729 1.00 94.69 91 ASP A O 1
ATOM 671 N N . ALA A 1 92 ? 17.163 -0.773 -32.521 1.00 94.31 92 ALA A N 1
ATOM 672 C CA . ALA A 1 92 ? 17.875 -1.808 -31.763 1.00 94.31 92 ALA A CA 1
ATOM 673 C C . ALA A 1 92 ? 17.863 -1.552 -30.242 1.00 94.31 92 ALA A C 1
ATOM 675 O O . ALA A 1 92 ? 17.733 -2.495 -29.460 1.00 94.31 92 ALA A O 1
ATOM 676 N N . ALA A 1 93 ? 17.970 -0.292 -29.811 1.00 90.75 93 ALA A N 1
ATOM 677 C CA . ALA A 1 93 ? 17.901 0.086 -28.399 1.00 90.75 93 ALA A CA 1
ATOM 678 C C . ALA A 1 93 ? 16.477 -0.049 -27.823 1.00 90.75 93 ALA A C 1
ATOM 680 O O . ALA A 1 93 ? 16.318 -0.547 -26.709 1.00 90.75 93 ALA A O 1
ATOM 681 N N . GLU A 1 94 ? 15.451 0.336 -28.587 1.00 90.62 94 GLU A N 1
ATOM 682 C CA . GLU A 1 94 ? 14.034 0.164 -28.238 1.00 90.62 94 GLU A CA 1
ATOM 683 C C . GLU A 1 94 ? 13.657 -1.326 -28.175 1.00 90.62 94 GLU A C 1
ATOM 685 O O . GLU A 1 94 ? 13.142 -1.789 -27.157 1.00 90.62 94 GLU A O 1
ATOM 690 N N . ALA A 1 95 ? 14.016 -2.117 -29.194 1.00 91.75 95 ALA A N 1
ATOM 691 C CA . ALA A 1 95 ? 13.778 -3.560 -29.201 1.00 91.75 95 ALA A CA 1
ATOM 692 C C . ALA A 1 95 ? 14.498 -4.276 -28.044 1.00 91.75 95 ALA A C 1
ATOM 694 O O . ALA A 1 95 ? 13.934 -5.186 -27.434 1.00 91.75 95 ALA A O 1
ATOM 695 N N . LEU A 1 96 ? 15.722 -3.857 -27.694 1.00 87.69 96 LEU A N 1
ATOM 696 C CA . LEU A 1 96 ? 16.404 -4.353 -26.500 1.00 87.69 96 LEU A CA 1
ATOM 697 C C . LEU A 1 96 ? 15.646 -3.967 -25.221 1.00 87.69 96 LEU A C 1
ATOM 699 O O . LEU A 1 96 ? 15.483 -4.821 -24.353 1.00 87.69 96 LEU A O 1
ATOM 703 N N . ALA A 1 97 ? 15.163 -2.728 -25.087 1.00 84.62 97 ALA A N 1
ATOM 704 C CA . ALA A 1 97 ? 14.392 -2.308 -23.915 1.00 84.62 97 ALA A CA 1
ATOM 705 C C . ALA A 1 97 ? 13.143 -3.188 -23.707 1.00 84.62 97 ALA A C 1
ATOM 707 O O . ALA A 1 97 ? 12.916 -3.651 -22.587 1.00 84.62 97 ALA A O 1
ATOM 708 N N . ASP A 1 98 ? 12.426 -3.536 -24.780 1.00 85.69 98 ASP A N 1
ATOM 709 C CA . ASP A 1 98 ? 11.308 -4.491 -24.743 1.00 85.69 98 ASP A CA 1
ATOM 710 C C . ASP A 1 98 ? 11.743 -5.902 -24.299 1.00 85.69 98 ASP A C 1
ATOM 712 O O . ASP A 1 98 ? 11.050 -6.552 -23.509 1.00 85.69 98 ASP A O 1
ATOM 716 N N . ARG A 1 99 ? 12.915 -6.395 -24.742 1.00 84.31 99 ARG A N 1
ATOM 717 C CA . ARG A 1 99 ? 13.480 -7.663 -24.229 1.00 84.31 99 ARG A CA 1
ATOM 718 C C . ARG A 1 99 ? 13.785 -7.576 -22.731 1.00 84.31 99 ARG A C 1
ATOM 720 O O . ARG A 1 99 ? 13.497 -8.521 -22.001 1.00 84.31 99 ARG A O 1
ATOM 727 N N . MET A 1 100 ? 14.345 -6.461 -22.267 1.00 79.31 100 MET A N 1
ATOM 728 C CA . MET A 1 100 ? 14.725 -6.238 -20.865 1.00 79.31 100 MET A CA 1
ATOM 729 C C . MET A 1 100 ? 13.497 -6.105 -19.944 1.00 79.31 100 MET A C 1
ATOM 731 O O . MET A 1 100 ? 13.495 -6.638 -18.828 1.00 79.31 100 MET A O 1
ATOM 735 N N . ALA A 1 101 ? 12.422 -5.473 -20.426 1.00 77.88 101 ALA A N 1
ATOM 736 C CA . ALA A 1 101 ? 11.145 -5.333 -19.722 1.00 77.88 101 ALA A CA 1
ATOM 737 C C . ALA A 1 101 ? 10.475 -6.686 -19.406 1.00 77.88 101 ALA A C 1
ATOM 739 O O . ALA A 1 101 ? 9.716 -6.797 -18.447 1.00 77.88 101 ALA A O 1
ATOM 740 N N . ALA A 1 102 ? 10.787 -7.769 -20.125 1.00 74.62 102 ALA A N 1
ATOM 741 C CA . ALA A 1 102 ? 10.286 -9.099 -19.764 1.00 74.62 102 ALA A CA 1
ATOM 742 C C . ALA A 1 102 ? 10.900 -9.666 -18.458 1.00 74.62 102 ALA A C 1
ATOM 744 O O . ALA A 1 102 ? 10.321 -10.573 -17.858 1.00 74.62 102 ALA A O 1
ATOM 745 N N . PHE A 1 103 ? 12.048 -9.144 -17.998 1.00 72.25 103 PHE A N 1
ATOM 746 C CA . PHE A 1 103 ? 12.836 -9.723 -16.895 1.00 72.25 103 PHE A CA 1
ATOM 747 C C . PHE A 1 103 ? 12.972 -8.816 -15.666 1.00 72.25 103 PHE A C 1
ATOM 749 O O . PHE A 1 103 ? 13.144 -9.333 -14.560 1.00 72.25 103 PHE A O 1
ATOM 756 N N . CYS A 1 104 ? 12.887 -7.495 -15.843 1.00 72.50 104 CYS A N 1
ATOM 757 C CA . CYS A 1 104 ? 12.962 -6.506 -14.766 1.00 72.50 104 CYS A CA 1
ATOM 758 C C . CYS A 1 104 ? 11.650 -5.716 -14.630 1.00 72.50 104 CYS A C 1
ATOM 760 O O . CYS A 1 104 ? 10.693 -5.928 -15.371 1.00 72.50 104 CYS A O 1
ATOM 762 N N . THR A 1 105 ? 11.574 -4.837 -13.637 1.00 76.44 105 THR A N 1
ATOM 763 C CA . THR A 1 105 ? 10.360 -4.079 -13.317 1.00 76.44 105 THR A CA 1
ATOM 764 C C . THR A 1 105 ? 10.183 -2.844 -14.202 1.00 76.44 105 THR A C 1
ATOM 766 O O . THR A 1 105 ? 11.146 -2.124 -14.458 1.00 76.44 105 THR A O 1
ATOM 769 N N . ASP A 1 106 ? 8.939 -2.574 -14.605 1.00 77.75 106 ASP A N 1
ATOM 770 C CA . ASP A 1 106 ? 8.555 -1.329 -15.297 1.00 77.75 106 ASP A CA 1
ATOM 771 C C . ASP A 1 106 ? 8.050 -0.274 -14.291 1.00 77.75 106 ASP A C 1
ATOM 773 O O . ASP A 1 106 ? 7.898 0.899 -14.622 1.00 77.75 106 ASP A O 1
ATOM 777 N N . ASP A 1 107 ? 7.794 -0.692 -13.044 1.00 82.88 107 ASP A N 1
ATOM 778 C CA . ASP A 1 107 ? 7.315 0.147 -11.947 1.00 82.88 107 ASP A CA 1
ATOM 779 C C . ASP A 1 107 ? 8.118 -0.140 -10.658 1.00 82.88 107 ASP A C 1
ATOM 781 O O . ASP A 1 107 ? 7.595 -0.712 -9.691 1.00 82.88 107 ASP A O 1
ATOM 785 N N . PRO A 1 108 ? 9.404 0.273 -10.604 1.00 83.62 108 PRO A N 1
ATOM 786 C CA . PRO A 1 108 ? 10.244 0.093 -9.418 1.00 83.62 108 PRO A CA 1
ATOM 787 C C . PRO A 1 108 ? 9.649 0.771 -8.174 1.00 83.62 108 PRO A C 1
ATOM 789 O O . PRO A 1 108 ? 9.858 0.314 -7.049 1.00 83.62 108 PRO A O 1
ATOM 792 N N . GLN A 1 109 ? 8.836 1.817 -8.357 1.00 84.19 109 GLN A N 1
ATOM 793 C CA . GLN A 1 109 ? 8.124 2.464 -7.262 1.00 84.19 109 GLN A CA 1
ATOM 794 C C . GLN A 1 109 ? 7.067 1.541 -6.632 1.00 84.19 109 GLN A C 1
ATOM 796 O O . GLN A 1 109 ? 6.898 1.577 -5.416 1.00 84.19 109 GLN A O 1
ATOM 801 N N . LYS A 1 110 ? 6.372 0.683 -7.393 1.00 86.69 110 LYS A N 1
ATOM 802 C CA . LYS A 1 110 ? 5.419 -0.276 -6.803 1.00 86.69 110 LYS A CA 1
ATOM 803 C C . LYS A 1 110 ? 6.123 -1.295 -5.899 1.00 86.69 110 LYS A C 1
ATOM 805 O O . LYS A 1 110 ? 5.618 -1.591 -4.818 1.00 86.69 110 LYS A O 1
ATOM 810 N N . ILE A 1 111 ? 7.308 -1.772 -6.288 1.00 90.69 111 ILE A N 1
ATOM 811 C CA . ILE A 1 111 ? 8.134 -2.660 -5.448 1.00 90.69 111 ILE A CA 1
ATOM 812 C C . ILE A 1 111 ? 8.610 -1.935 -4.188 1.00 90.69 111 ILE A C 1
ATOM 814 O O . ILE A 1 111 ? 8.506 -2.490 -3.097 1.00 90.69 111 ILE A O 1
ATOM 818 N N . LEU A 1 112 ? 9.080 -0.690 -4.314 1.00 89.06 112 LEU A N 1
ATOM 819 C CA . LEU A 1 112 ? 9.463 0.145 -3.173 1.00 89.06 112 LEU A CA 1
ATOM 820 C C . LEU A 1 112 ? 8.308 0.343 -2.185 1.00 89.06 112 LEU A C 1
ATOM 822 O O . LEU A 1 112 ? 8.498 0.183 -0.983 1.00 89.06 112 LEU A O 1
ATOM 826 N N . LEU A 1 113 ? 7.117 0.695 -2.672 1.00 89.06 113 LEU A N 1
ATOM 827 C CA . LEU A 1 113 ? 5.957 0.924 -1.813 1.00 89.06 113 LEU A CA 1
ATOM 828 C C . LEU A 1 113 ? 5.501 -0.376 -1.127 1.00 89.06 113 LEU A C 1
ATOM 830 O O . LEU A 1 113 ? 5.165 -0.344 0.054 1.00 89.06 113 LEU A O 1
ATOM 834 N N . ALA A 1 114 ? 5.575 -1.523 -1.815 1.00 91.75 114 ALA A N 1
ATOM 835 C CA . ALA A 1 114 ? 5.346 -2.828 -1.195 1.00 91.75 114 ALA A CA 1
ATOM 836 C C . ALA A 1 114 ? 6.392 -3.143 -0.108 1.00 91.75 114 ALA A C 1
ATOM 838 O O . ALA A 1 114 ? 6.022 -3.530 0.996 1.00 91.75 114 ALA A O 1
ATOM 839 N N . LEU A 1 115 ? 7.684 -2.903 -0.372 1.00 91.19 115 LEU A N 1
ATOM 840 C CA . LEU A 1 115 ? 8.762 -3.058 0.615 1.00 91.19 115 LEU A CA 1
ATOM 841 C C . LEU A 1 115 ? 8.545 -2.153 1.841 1.00 91.19 115 LEU A C 1
ATOM 843 O O . LEU A 1 115 ? 8.712 -2.606 2.968 1.00 91.19 115 LEU A O 1
ATOM 847 N N . LEU A 1 116 ? 8.134 -0.896 1.652 1.00 88.31 116 LEU A N 1
ATOM 848 C CA . LEU A 1 116 ? 7.859 0.045 2.747 1.00 88.31 116 LEU A CA 1
ATOM 849 C C . LEU A 1 116 ? 6.614 -0.327 3.576 1.00 88.31 116 LEU A C 1
ATOM 851 O O . LEU A 1 116 ? 6.554 0.027 4.755 1.00 88.31 116 LEU A O 1
ATOM 855 N N . ALA A 1 117 ? 5.644 -1.029 2.984 1.00 90.00 117 ALA A N 1
ATOM 856 C CA . ALA A 1 117 ? 4.444 -1.517 3.664 1.00 90.00 117 ALA A CA 1
ATOM 857 C C . ALA A 1 117 ? 4.671 -2.853 4.401 1.00 90.00 117 ALA A C 1
ATOM 859 O O . ALA A 1 117 ? 4.159 -3.031 5.508 1.00 90.00 117 ALA A O 1
ATOM 860 N N . ASP A 1 118 ? 5.460 -3.763 3.820 1.00 89.50 118 ASP A N 1
ATOM 861 C CA . ASP A 1 118 ? 5.783 -5.075 4.397 1.00 89.50 118 ASP A CA 1
ATOM 862 C C . ASP A 1 118 ? 6.928 -5.020 5.422 1.00 89.50 118 ASP A C 1
ATOM 864 O O . ASP A 1 118 ? 6.903 -5.771 6.395 1.00 89.50 118 ASP A O 1
ATOM 868 N N . LEU A 1 119 ? 7.912 -4.128 5.241 1.00 84.69 119 LEU A N 1
ATOM 869 C CA . LEU A 1 119 ? 9.145 -4.045 6.043 1.00 84.69 119 LEU A CA 1
ATOM 870 C C . LEU A 1 119 ? 9.332 -2.690 6.779 1.00 84.69 119 LEU A C 1
ATOM 872 O O . LEU A 1 119 ? 10.447 -2.158 6.803 1.00 84.69 119 LEU A O 1
ATOM 876 N N . PRO A 1 120 ? 8.303 -2.088 7.411 1.00 80.19 120 PRO A N 1
ATOM 877 C CA . PRO A 1 120 ? 8.372 -0.709 7.914 1.00 80.19 120 PRO A CA 1
ATOM 878 C C . PRO A 1 120 ? 9.394 -0.469 9.033 1.00 80.19 120 PRO A C 1
ATOM 880 O O . PRO A 1 120 ? 9.854 0.662 9.203 1.00 80.19 120 PRO A O 1
ATOM 883 N N . TYR A 1 121 ? 9.727 -1.509 9.805 1.00 79.19 121 TYR A N 1
ATOM 884 C CA . TYR A 1 121 ? 10.775 -1.475 10.831 1.00 79.19 121 TYR A CA 1
ATOM 885 C C . TYR A 1 121 ? 12.173 -1.699 10.254 1.00 79.19 121 TYR A C 1
ATOM 887 O O . TYR A 1 121 ? 13.158 -1.134 10.723 1.00 79.19 121 TYR A O 1
ATOM 895 N N . ASP A 1 122 ? 12.261 -2.507 9.205 1.00 79.50 122 ASP A N 1
ATOM 896 C CA . ASP A 1 122 ? 13.518 -2.885 8.575 1.00 79.50 122 ASP A CA 1
ATOM 897 C C . ASP A 1 122 ? 14.002 -1.826 7.567 1.00 79.50 122 ASP A C 1
ATOM 899 O O . ASP A 1 122 ? 15.204 -1.685 7.351 1.00 79.50 122 ASP A O 1
ATOM 903 N N . LEU A 1 123 ? 13.105 -0.974 7.065 1.00 81.12 123 LEU A N 1
ATOM 904 C CA . LEU A 1 123 ? 13.415 0.199 6.238 1.00 81.12 123 LEU A CA 1
ATOM 905 C C . LEU A 1 123 ? 13.356 1.537 6.998 1.00 81.12 123 LEU A C 1
ATOM 907 O O . LEU A 1 123 ? 13.138 2.583 6.390 1.00 81.12 123 LEU A O 1
ATOM 911 N N . TYR A 1 124 ? 13.578 1.538 8.318 1.00 74.75 124 TYR A N 1
ATOM 912 C CA . TYR A 1 124 ? 13.595 2.770 9.129 1.00 74.75 124 TYR A CA 1
ATOM 913 C C . TYR A 1 124 ? 14.582 3.830 8.583 1.00 74.75 124 TYR A C 1
ATOM 915 O O . TYR A 1 124 ? 14.287 5.019 8.509 1.00 74.75 124 TYR A O 1
ATOM 923 N N . TRP A 1 125 ? 15.742 3.390 8.103 1.00 73.88 125 TRP A N 1
ATOM 924 C CA . TRP A 1 125 ? 16.829 4.234 7.595 1.00 73.88 125 TRP A CA 1
ATOM 925 C C . TRP A 1 125 ? 16.595 4.854 6.202 1.00 73.88 125 TRP A C 1
ATOM 927 O O . TRP A 1 125 ? 17.399 5.688 5.777 1.00 73.88 125 TRP A O 1
ATOM 937 N N . TYR A 1 126 ? 15.540 4.451 5.484 1.00 78.12 126 TYR A N 1
ATOM 938 C CA . TYR A 1 126 ? 15.248 4.907 4.119 1.00 78.12 126 TYR A CA 1
ATOM 939 C C . TYR A 1 126 ? 14.852 6.395 4.083 1.00 78.12 126 TYR A C 1
ATOM 941 O O . TYR A 1 126 ? 13.972 6.814 4.840 1.00 78.12 126 TYR A O 1
ATOM 949 N N . ASP A 1 127 ? 15.454 7.189 3.190 1.00 73.25 127 ASP A N 1
ATOM 950 C CA . ASP A 1 127 ? 15.131 8.615 3.023 1.00 73.25 127 ASP A CA 1
ATOM 951 C C . ASP A 1 127 ? 13.913 8.847 2.119 1.00 73.25 127 ASP A C 1
ATOM 953 O O . ASP A 1 127 ? 13.947 8.576 0.922 1.00 73.25 127 ASP A O 1
ATOM 957 N N . LYS A 1 128 ? 12.850 9.426 2.688 1.00 66.75 128 LYS A N 1
ATOM 958 C CA . LYS A 1 128 ? 11.635 9.843 1.963 1.00 66.75 128 LYS A CA 1
ATOM 959 C C . LYS A 1 128 ? 11.676 11.301 1.480 1.00 66.75 128 LYS A C 1
ATOM 961 O O . LYS A 1 128 ? 10.722 11.769 0.863 1.00 66.75 128 LYS A O 1
ATOM 966 N N . THR A 1 129 ? 12.744 12.031 1.798 1.00 58.94 129 THR A N 1
ATOM 967 C CA . THR A 1 129 ? 12.957 13.452 1.467 1.00 58.94 129 THR A CA 1
ATOM 968 C C . THR A 1 129 ? 14.169 13.707 0.574 1.00 58.94 129 THR A C 1
ATOM 970 O O . THR A 1 129 ? 14.442 14.860 0.229 1.00 58.94 129 THR A O 1
ATOM 973 N N . ALA A 1 130 ? 14.853 12.644 0.141 1.00 54.38 130 ALA A N 1
ATOM 974 C CA . ALA A 1 130 ? 15.792 12.698 -0.970 1.00 54.38 130 ALA A CA 1
ATOM 975 C C . ALA A 1 130 ? 15.141 13.418 -2.167 1.00 54.38 130 ALA A C 1
ATOM 977 O O . ALA A 1 130 ? 13.953 13.251 -2.444 1.00 54.38 130 ALA A O 1
ATOM 978 N N . GLN A 1 131 ? 15.909 14.250 -2.875 1.00 41.22 131 GLN A N 1
ATOM 979 C CA . GLN A 1 131 ? 15.358 15.253 -3.805 1.00 41.22 131 GLN A CA 1
ATOM 980 C C . GLN A 1 131 ? 14.676 14.661 -5.060 1.00 41.22 131 GLN A C 1
ATOM 982 O O . GLN A 1 131 ? 14.059 15.398 -5.824 1.00 41.22 131 GLN A O 1
ATOM 987 N N . THR A 1 132 ? 14.751 13.341 -5.254 1.00 43.97 132 THR A N 1
ATOM 988 C CA . THR A 1 132 ? 14.038 12.559 -6.278 1.00 43.97 132 THR A CA 1
ATOM 989 C C . THR A 1 132 ? 12.660 12.045 -5.823 1.00 43.97 132 THR A C 1
ATOM 991 O O . THR A 1 132 ? 11.904 11.523 -6.641 1.00 43.97 132 THR A O 1
ATOM 994 N N . GLY A 1 133 ? 12.290 12.220 -4.548 1.00 51.28 133 GLY A N 1
ATOM 995 C CA . GLY A 1 133 ? 11.035 11.740 -3.957 1.00 51.28 133 GLY A CA 1
ATOM 996 C C . GLY A 1 133 ? 11.106 10.286 -3.474 1.00 51.28 133 GLY A C 1
ATOM 997 O O . GLY A 1 133 ? 12.174 9.787 -3.131 1.00 51.28 133 GLY A O 1
ATOM 998 N N . TYR A 1 134 ? 9.959 9.593 -3.447 1.00 50.28 134 TYR A N 1
ATOM 999 C CA . TYR A 1 134 ? 9.869 8.151 -3.152 1.00 50.28 134 TYR A CA 1
ATOM 1000 C C . TYR A 1 134 ? 10.449 7.329 -4.321 1.00 50.28 134 TYR A C 1
ATOM 1002 O O . TYR A 1 134 ? 9.708 6.769 -5.137 1.00 50.28 134 TYR A O 1
ATOM 1010 N N . GLY A 1 135 ? 11.779 7.330 -4.420 1.00 60.44 135 GLY A N 1
ATOM 1011 C CA . GLY A 1 135 ? 12.570 6.705 -5.475 1.00 60.44 135 GLY A CA 1
ATOM 1012 C C . GLY A 1 135 ? 13.220 5.387 -5.051 1.00 60.44 135 GLY A C 1
ATOM 1013 O O . GLY A 1 135 ? 13.688 5.225 -3.921 1.00 60.44 135 GLY A O 1
ATOM 1014 N N . LEU A 1 136 ? 13.243 4.451 -5.996 1.00 65.25 136 LEU A N 1
ATOM 1015 C CA . LEU A 1 136 ? 14.118 3.284 -6.029 1.00 65.25 136 LEU A CA 1
ATOM 1016 C C . LEU A 1 136 ? 14.900 3.432 -7.333 1.00 65.25 136 LEU A C 1
ATOM 1018 O O . LEU A 1 136 ? 14.376 3.105 -8.399 1.00 65.25 136 LEU A O 1
ATOM 1022 N N . ASP A 1 137 ? 16.088 4.034 -7.265 1.00 68.94 137 ASP A N 1
ATOM 1023 C CA . ASP A 1 137 ? 16.793 4.452 -8.479 1.00 68.94 137 ASP A CA 1
ATOM 1024 C C . ASP A 1 137 ? 17.323 3.210 -9.211 1.00 68.94 137 ASP A C 1
ATOM 1026 O O . ASP A 1 137 ? 18.097 2.431 -8.644 1.00 68.94 137 ASP A O 1
ATOM 1030 N N . LEU A 1 138 ? 16.879 3.019 -10.458 1.00 65.69 138 LEU A N 1
ATOM 1031 C CA . LEU A 1 138 ? 17.190 1.857 -11.289 1.00 65.69 138 LEU A CA 1
ATOM 1032 C C . LEU A 1 138 ? 18.262 2.204 -12.330 1.00 65.69 138 LEU A C 1
ATOM 1034 O O . LEU A 1 138 ? 17.979 2.796 -13.371 1.00 65.69 138 LEU A O 1
ATOM 1038 N N . GLY A 1 139 ? 19.502 1.806 -12.053 1.00 68.50 139 GLY A N 1
ATOM 1039 C CA . GLY A 1 139 ? 20.598 1.849 -13.014 1.00 68.50 139 GLY A CA 1
ATOM 1040 C C . GLY A 1 139 ? 20.511 0.670 -13.980 1.00 68.50 139 GLY A C 1
ATOM 1041 O O . GLY A 1 139 ? 20.660 -0.489 -13.581 1.00 68.50 139 GLY A O 1
ATOM 1042 N N . TYR A 1 140 ? 20.282 0.970 -15.257 1.00 73.12 140 TYR A N 1
ATOM 1043 C CA . TYR A 1 140 ? 20.256 -0.031 -16.320 1.00 73.12 140 TYR A CA 1
ATOM 1044 C C . TYR A 1 140 ? 21.675 -0.522 -16.669 1.00 73.12 140 TYR A C 1
ATOM 1046 O O . TYR A 1 140 ? 22.619 0.274 -16.679 1.00 73.12 140 TYR A O 1
ATOM 1054 N N . PRO A 1 141 ? 21.846 -1.814 -16.998 1.00 76.56 141 PRO A N 1
ATOM 1055 C CA . PRO A 1 141 ? 23.103 -2.350 -17.520 1.00 76.56 141 PRO A CA 1
ATOM 1056 C C . PRO A 1 141 ? 23.502 -1.664 -18.836 1.00 76.56 141 PRO A C 1
ATOM 1058 O O . PRO A 1 141 ? 22.693 -1.535 -19.752 1.00 76.56 141 PRO A O 1
ATOM 1061 N N . ALA A 1 142 ? 24.768 -1.261 -18.953 1.00 84.19 142 ALA A N 1
ATOM 1062 C CA . ALA A 1 142 ? 25.292 -0.622 -20.160 1.00 84.19 142 ALA A CA 1
ATOM 1063 C C . ALA A 1 142 ? 25.612 -1.656 -21.254 1.00 84.19 142 ALA A C 1
ATOM 1065 O O . ALA A 1 142 ? 26.463 -2.527 -21.049 1.00 84.19 142 ALA A O 1
ATOM 1066 N N . PHE A 1 143 ? 24.990 -1.530 -22.427 1.00 88.25 143 PHE A N 1
ATOM 1067 C CA . PHE A 1 143 ? 25.252 -2.373 -23.600 1.00 88.25 143 PHE A CA 1
ATOM 1068 C C . PHE A 1 143 ? 26.295 -1.763 -24.551 1.00 88.25 143 PHE A C 1
ATOM 1070 O O . PHE A 1 143 ? 26.583 -0.567 -24.507 1.00 88.25 143 PHE A O 1
ATOM 1077 N N . ARG A 1 144 ? 26.877 -2.613 -25.399 1.00 90.69 144 ARG A N 1
ATOM 1078 C CA . ARG A 1 144 ? 27.873 -2.303 -26.434 1.00 90.69 144 ARG A CA 1
ATOM 1079 C C . ARG A 1 144 ? 27.548 -3.072 -27.707 1.00 90.69 144 ARG A C 1
ATOM 1081 O O . ARG A 1 144 ? 26.857 -4.086 -27.648 1.00 90.69 144 ARG A O 1
ATOM 1088 N N . ALA A 1 145 ? 28.096 -2.611 -28.826 1.00 93.19 145 ALA A N 1
ATOM 1089 C CA . ALA A 1 145 ? 28.051 -3.328 -30.089 1.00 93.19 145 ALA A CA 1
ATOM 1090 C C . ALA A 1 145 ? 29.459 -3.535 -30.662 1.00 93.19 145 ALA A C 1
ATOM 1092 O O . ALA A 1 145 ? 30.308 -2.647 -30.568 1.00 93.19 145 ALA A O 1
ATOM 1093 N N . SER A 1 146 ? 29.679 -4.693 -31.280 1.00 92.25 146 SER A N 1
ATOM 1094 C CA . SER A 1 146 ? 30.868 -5.042 -32.068 1.00 92.25 146 SER A CA 1
ATOM 1095 C C . SER A 1 146 ? 30.456 -5.984 -33.197 1.00 92.25 146 SER A C 1
ATOM 1097 O O . SER A 1 146 ? 29.337 -6.499 -33.194 1.00 92.25 146 SER A O 1
ATOM 1099 N N . MET A 1 147 ? 31.357 -6.246 -34.141 1.00 91.19 147 MET A N 1
ATOM 1100 C CA . MET A 1 147 ? 31.250 -7.459 -34.953 1.00 91.19 147 MET A CA 1
ATOM 1101 C C . MET A 1 147 ? 31.655 -8.686 -34.119 1.00 91.19 147 MET A C 1
ATOM 1103 O O . MET A 1 147 ? 32.446 -8.553 -33.180 1.00 91.19 147 MET A O 1
ATOM 1107 N N . ASN A 1 148 ? 31.105 -9.853 -34.451 1.00 86.44 148 ASN A N 1
ATOM 1108 C CA . ASN A 1 148 ? 31.596 -11.167 -34.024 1.00 86.44 148 ASN A CA 1
ATOM 1109 C C . ASN A 1 148 ? 32.621 -11.729 -35.041 1.00 86.44 148 ASN A C 1
ATOM 1111 O O . ASN A 1 148 ? 32.948 -11.064 -36.027 1.00 86.44 148 ASN A O 1
ATOM 1115 N N . GLU A 1 149 ? 33.119 -12.954 -34.826 1.00 84.50 149 GLU A N 1
ATOM 1116 C CA . GLU A 1 149 ? 34.065 -13.614 -35.749 1.00 84.50 149 GLU A CA 1
ATOM 1117 C C . GLU A 1 149 ? 33.493 -13.826 -37.167 1.00 84.50 149 GLU A C 1
ATOM 1119 O O . GLU A 1 149 ? 34.237 -13.749 -38.145 1.00 84.50 149 GLU A O 1
ATOM 1124 N N . ASP A 1 150 ? 32.175 -14.022 -37.296 1.00 86.00 150 ASP A N 1
ATOM 1125 C CA . ASP A 1 150 ? 31.469 -14.160 -38.581 1.00 86.00 150 ASP A CA 1
ATOM 1126 C C . ASP A 1 150 ? 31.266 -12.819 -39.325 1.00 86.00 150 ASP A C 1
ATOM 1128 O O . ASP A 1 150 ? 30.810 -12.800 -40.472 1.00 86.00 150 ASP A O 1
ATOM 1132 N N . GLY A 1 151 ? 31.600 -11.684 -38.697 1.00 88.81 151 GLY A N 1
ATOM 1133 C CA . GLY A 1 151 ? 31.428 -10.338 -39.254 1.00 88.81 151 GLY A CA 1
ATOM 1134 C C . GLY A 1 151 ? 30.022 -9.738 -39.097 1.00 88.81 151 GLY A C 1
ATOM 1135 O O . GLY A 1 151 ? 29.747 -8.676 -39.663 1.00 88.81 151 GLY A O 1
ATOM 1136 N N . GLU A 1 152 ? 29.130 -10.372 -38.332 1.00 91.06 152 GLU A N 1
ATOM 1137 C CA . GLU A 1 152 ? 27.814 -9.829 -37.982 1.00 91.06 152 GLU A CA 1
ATOM 1138 C C . GLU A 1 152 ? 27.901 -8.908 -36.755 1.00 91.06 152 GLU A C 1
ATOM 1140 O O . GLU A 1 152 ? 28.606 -9.191 -35.787 1.00 91.06 152 GLU A O 1
ATOM 1145 N N . TRP A 1 153 ? 27.158 -7.795 -36.775 1.00 94.12 153 TRP A N 1
ATOM 1146 C CA . TRP A 1 153 ? 27.038 -6.915 -35.612 1.00 94.12 153 TRP A CA 1
ATOM 1147 C C . TRP A 1 153 ? 26.155 -7.534 -34.524 1.00 94.12 153 TRP A C 1
ATOM 1149 O O . TRP A 1 153 ? 24.965 -7.768 -34.743 1.00 94.12 153 TRP A O 1
ATOM 1159 N N . ILE A 1 154 ? 26.723 -7.684 -33.329 1.00 92.62 154 ILE A N 1
ATOM 1160 C CA . ILE A 1 154 ? 26.045 -8.141 -32.114 1.00 92.62 154 ILE A CA 1
ATOM 1161 C C . ILE A 1 154 ? 25.898 -7.007 -31.091 1.00 92.62 154 ILE A C 1
ATOM 1163 O O . ILE A 1 154 ? 26.758 -6.133 -30.990 1.00 92.62 154 ILE A O 1
ATOM 1167 N N . LEU A 1 155 ? 24.819 -7.046 -30.307 1.00 92.38 155 LEU A N 1
ATOM 1168 C CA . LEU A 1 155 ? 24.532 -6.175 -29.164 1.00 92.38 155 LEU A CA 1
ATOM 1169 C C . LEU A 1 155 ? 24.652 -6.988 -27.868 1.00 92.38 155 LEU A C 1
ATOM 1171 O O . LEU A 1 155 ? 23.992 -8.017 -27.731 1.00 92.38 155 LEU A O 1
ATOM 1175 N N . TYR A 1 156 ? 25.482 -6.549 -26.922 1.00 88.56 156 TYR A N 1
ATOM 1176 C CA . TYR A 1 156 ? 25.835 -7.324 -25.723 1.00 88.56 156 TYR A CA 1
ATOM 1177 C C . TYR A 1 156 ? 26.072 -6.440 -24.483 1.00 88.56 156 TYR A C 1
ATOM 1179 O O . TYR A 1 156 ? 26.351 -5.248 -24.628 1.00 88.56 156 TYR A O 1
ATOM 1187 N N . PRO A 1 157 ? 25.979 -6.963 -23.243 1.00 86.38 157 PRO A N 1
ATOM 1188 C CA . PRO A 1 157 ? 26.201 -6.175 -22.034 1.00 86.38 157 PRO A CA 1
ATOM 1189 C C . PRO A 1 157 ? 27.702 -5.927 -21.858 1.00 86.38 157 PRO A C 1
ATOM 1191 O O . PRO A 1 157 ? 28.504 -6.801 -22.164 1.00 86.38 157 PRO A O 1
ATOM 1194 N N . SER A 1 158 ? 28.113 -4.799 -21.273 1.00 84.12 158 SER A N 1
ATOM 1195 C CA . SER A 1 158 ? 29.537 -4.416 -21.116 1.00 84.12 158 SER A CA 1
ATOM 1196 C C . SER A 1 158 ? 30.421 -5.388 -20.306 1.00 84.12 158 SER A C 1
ATOM 1198 O O . SER A 1 158 ? 31.611 -5.122 -20.163 1.00 84.12 158 SER A O 1
ATOM 1200 N N . ALA A 1 159 ? 29.854 -6.465 -19.755 1.00 79.38 159 ALA A N 1
ATOM 1201 C CA . ALA A 1 159 ? 30.552 -7.544 -19.053 1.00 79.38 159 ALA A CA 1
ATOM 1202 C C . ALA A 1 159 ? 30.737 -8.827 -19.898 1.00 79.38 159 ALA A C 1
ATOM 1204 O O . ALA A 1 159 ? 31.342 -9.778 -19.411 1.00 79.38 159 ALA A O 1
ATOM 1205 N N . TYR A 1 160 ? 30.213 -8.876 -21.129 1.00 83.38 160 TYR A N 1
ATOM 1206 C CA . TYR A 1 160 ? 30.499 -9.939 -22.097 1.00 83.38 160 TYR A CA 1
ATOM 1207 C C . TYR A 1 160 ? 31.818 -9.647 -22.815 1.00 83.38 160 TYR A C 1
ATOM 1209 O O . TYR A 1 160 ? 32.038 -8.532 -23.295 1.00 83.38 160 TYR A O 1
ATOM 1217 N N . ASP A 1 161 ? 32.672 -10.665 -22.876 1.00 84.25 161 ASP A N 1
ATOM 1218 C CA . ASP A 1 161 ? 33.911 -10.669 -23.642 1.00 84.25 161 ASP A CA 1
ATOM 1219 C C . ASP A 1 161 ? 33.634 -11.292 -25.026 1.00 84.25 161 ASP A C 1
ATOM 1221 O O . ASP A 1 161 ? 33.306 -12.481 -25.087 1.00 84.25 161 ASP A O 1
ATOM 1225 N N . PRO A 1 162 ? 33.710 -10.524 -26.131 1.00 78.38 162 PRO A N 1
ATOM 1226 C CA . PRO A 1 162 ? 33.488 -11.059 -27.472 1.00 78.38 162 PRO A CA 1
ATOM 1227 C C . PRO A 1 162 ? 34.603 -12.002 -27.936 1.00 78.38 162 PRO A C 1
ATOM 1229 O O . PRO A 1 162 ? 34.328 -12.848 -28.783 1.00 78.38 162 PRO A O 1
ATOM 1232 N N . ASP A 1 163 ? 35.808 -11.905 -27.363 1.00 81.38 163 ASP A N 1
ATOM 1233 C CA . ASP A 1 163 ? 36.949 -12.762 -27.707 1.00 81.38 163 ASP A CA 1
ATOM 1234 C C . ASP A 1 163 ? 36.873 -14.123 -26.974 1.00 81.38 163 ASP A C 1
ATOM 1236 O O . ASP A 1 163 ? 37.539 -15.088 -27.352 1.00 81.38 163 ASP A O 1
ATOM 1240 N N . HIS A 1 164 ? 36.035 -14.221 -25.932 1.00 80.94 164 HIS A N 1
ATOM 1241 C CA . HIS A 1 164 ? 35.798 -15.432 -25.139 1.00 80.94 164 HIS A CA 1
ATOM 1242 C C . HIS A 1 164 ? 34.286 -15.655 -24.919 1.00 80.94 164 HIS A C 1
ATOM 1244 O O . HIS A 1 164 ? 33.788 -15.501 -23.795 1.00 80.94 164 HIS A O 1
ATOM 1250 N N . PRO A 1 165 ? 33.532 -16.015 -25.977 1.00 75.94 165 PRO A N 1
ATOM 1251 C CA . PRO A 1 165 ? 32.078 -16.128 -25.922 1.00 75.94 165 PRO A CA 1
ATOM 1252 C C . PRO A 1 165 ? 31.608 -17.127 -24.858 1.00 75.94 165 PRO A C 1
ATOM 1254 O O . PRO A 1 165 ? 32.124 -18.238 -24.729 1.00 75.94 165 PRO A O 1
ATOM 1257 N N . THR A 1 166 ? 30.576 -16.736 -24.110 1.00 72.31 166 THR A N 1
ATOM 1258 C CA . THR A 1 166 ? 29.892 -17.588 -23.128 1.00 72.31 166 THR A CA 1
ATOM 1259 C C . THR A 1 166 ? 28.380 -17.498 -23.313 1.00 72.31 166 THR A C 1
ATOM 1261 O O . THR A 1 166 ? 27.829 -16.406 -23.433 1.00 72.31 166 THR A O 1
ATOM 1264 N N . ASP A 1 167 ? 27.699 -18.649 -23.299 1.00 63.19 167 ASP A N 1
ATOM 1265 C CA . ASP A 1 167 ? 26.274 -18.791 -23.655 1.00 63.19 167 ASP A CA 1
ATOM 1266 C C . ASP A 1 167 ? 25.307 -17.901 -22.849 1.00 63.19 167 ASP A C 1
ATOM 1268 O O . ASP A 1 167 ? 24.155 -17.707 -23.243 1.00 63.19 167 ASP A O 1
ATOM 1272 N N . ARG A 1 168 ? 25.727 -17.438 -21.662 1.00 67.38 168 ARG A N 1
ATOM 1273 C CA . ARG A 1 168 ? 24.906 -16.684 -20.704 1.00 67.38 168 ARG A CA 1
ATOM 1274 C C . ARG A 1 168 ? 25.767 -15.729 -19.887 1.00 67.38 168 ARG A C 1
ATOM 1276 O O . ARG A 1 168 ? 26.362 -16.145 -18.893 1.00 67.38 168 ARG A O 1
ATOM 1283 N N . VAL A 1 169 ? 25.772 -14.444 -20.238 1.00 72.44 169 VAL A N 1
ATOM 1284 C CA . VAL A 1 169 ? 26.382 -13.419 -19.382 1.00 72.44 169 VAL A CA 1
ATOM 1285 C C . VAL A 1 169 ? 25.353 -12.876 -18.388 1.00 72.44 169 VAL A C 1
ATOM 1287 O O . VAL A 1 169 ? 24.258 -12.484 -18.797 1.00 72.44 169 VAL A O 1
ATOM 1290 N N . PRO A 1 170 ? 25.676 -12.841 -17.079 1.00 73.94 170 PRO A N 1
ATOM 1291 C CA . PRO A 1 170 ? 24.791 -12.289 -16.062 1.00 73.94 170 PRO A CA 1
ATOM 1292 C C . PRO A 1 170 ? 24.473 -10.818 -16.341 1.00 73.94 170 PRO A C 1
ATOM 1294 O O . PRO A 1 170 ? 25.369 -9.976 -16.412 1.00 73.94 170 PRO A O 1
ATOM 1297 N N . VAL A 1 171 ? 23.183 -10.498 -16.443 1.00 77.62 171 VAL A N 1
ATOM 1298 C CA . VAL A 1 171 ? 22.723 -9.113 -16.566 1.00 77.62 171 VAL A CA 1
ATOM 1299 C C . VAL A 1 171 ? 22.464 -8.549 -15.176 1.00 77.62 171 VAL A C 1
ATOM 1301 O O . VAL A 1 171 ? 21.620 -9.056 -14.439 1.00 77.62 171 VAL A O 1
ATOM 1304 N N . THR A 1 172 ? 23.196 -7.496 -14.822 1.00 81.31 172 THR A N 1
ATOM 1305 C CA . THR A 1 172 ? 23.141 -6.869 -13.498 1.00 81.31 172 THR A CA 1
ATOM 1306 C C . THR A 1 172 ? 22.498 -5.494 -13.586 1.00 81.31 172 THR A C 1
ATOM 1308 O O . THR A 1 172 ? 23.005 -4.611 -14.274 1.00 81.31 172 THR A O 1
ATOM 1311 N N . TYR A 1 173 ? 21.411 -5.303 -12.844 1.00 82.75 173 TYR A N 1
ATOM 1312 C CA . TYR A 1 173 ? 20.796 -3.998 -12.615 1.00 82.75 173 TYR A CA 1
ATOM 1313 C C . TYR A 1 173 ? 21.294 -3.409 -11.297 1.00 82.75 173 TYR A C 1
ATOM 1315 O O . TYR A 1 173 ? 21.483 -4.136 -10.318 1.00 82.75 173 TYR A O 1
ATOM 1323 N N . GLN A 1 174 ? 21.461 -2.092 -11.248 1.00 84.88 174 GLN A N 1
ATOM 1324 C CA . GLN A 1 174 ? 21.766 -1.375 -10.014 1.00 84.88 174 GLN A CA 1
ATOM 1325 C C . GLN A 1 174 ? 20.470 -0.830 -9.408 1.00 84.88 174 GLN A C 1
ATOM 1327 O O . GLN A 1 174 ? 19.685 -0.198 -10.104 1.00 84.88 174 GLN A O 1
ATOM 1332 N N . PHE A 1 175 ? 20.253 -1.059 -8.117 1.00 85.94 175 PHE A N 1
ATOM 1333 C CA . PHE A 1 175 ? 19.097 -0.561 -7.371 1.00 85.94 175 PHE A CA 1
ATOM 1334 C C . PHE A 1 175 ? 19.581 0.216 -6.147 1.00 85.94 175 PHE A C 1
ATOM 1336 O O . PHE A 1 175 ? 20.318 -0.339 -5.333 1.00 85.94 175 PHE A O 1
ATOM 1343 N N . GLN A 1 176 ? 19.168 1.472 -5.988 1.00 84.50 176 GLN A N 1
ATOM 1344 C CA . GLN A 1 176 ? 19.537 2.297 -4.834 1.00 84.50 176 GLN A CA 1
ATOM 1345 C C . GLN A 1 176 ? 18.336 2.581 -3.928 1.00 84.50 176 GLN A C 1
ATOM 1347 O O . GLN A 1 176 ? 17.318 3.108 -4.375 1.00 84.50 176 GLN A O 1
ATOM 1352 N N . LEU A 1 177 ? 18.494 2.289 -2.635 1.00 82.31 177 LEU A N 1
ATOM 1353 C CA . LEU A 1 177 ? 17.647 2.821 -1.569 1.00 82.31 177 LEU A CA 1
ATOM 1354 C C . LEU A 1 177 ? 18.398 3.980 -0.877 1.00 82.31 177 LEU A C 1
ATOM 1356 O O . LEU A 1 177 ? 19.405 3.716 -0.209 1.00 82.31 177 LEU A O 1
ATOM 1360 N N . PRO A 1 178 ? 17.977 5.252 -1.033 1.00 78.06 178 PRO A N 1
ATOM 1361 C CA . PRO A 1 178 ? 18.623 6.382 -0.365 1.00 78.06 178 PRO A CA 1
ATOM 1362 C C . PRO A 1 178 ? 18.556 6.283 1.169 1.00 78.06 178 PRO A C 1
ATOM 1364 O O . PRO A 1 178 ? 17.587 5.788 1.744 1.00 78.06 178 PRO A O 1
ATOM 1367 N N . VAL A 1 179 ? 19.602 6.786 1.828 1.00 72.75 179 VAL A N 1
ATOM 1368 C CA . VAL A 1 179 ? 19.757 6.867 3.292 1.00 72.75 179 VAL A CA 1
ATOM 1369 C C . VAL A 1 179 ? 19.720 8.335 3.696 1.00 72.75 179 VAL A C 1
ATOM 1371 O O . VAL A 1 179 ? 20.341 9.152 3.015 1.00 72.75 179 VAL A O 1
ATOM 1374 N N . SER A 1 180 ? 19.045 8.675 4.802 1.00 63.06 180 SER A N 1
ATOM 1375 C CA . SER A 1 180 ? 18.974 10.076 5.247 1.00 63.06 180 SER A CA 1
ATOM 1376 C C . SER A 1 180 ? 20.372 10.649 5.484 1.00 63.06 180 SER A C 1
ATOM 1378 O O . SER A 1 180 ? 21.187 10.060 6.203 1.00 63.06 180 SER A O 1
ATOM 1380 N N . GLY A 1 181 ? 20.626 11.831 4.917 1.00 56.31 181 GLY A N 1
ATOM 1381 C CA . GLY A 1 181 ? 21.882 12.564 5.092 1.00 56.31 181 GLY A CA 1
ATOM 1382 C C . GLY A 1 181 ? 22.181 12.954 6.545 1.00 56.31 181 GLY A C 1
ATOM 1383 O O . GLY A 1 181 ? 23.340 13.191 6.875 1.00 56.31 181 GLY A O 1
ATOM 1384 N N . ASP A 1 182 ? 21.167 12.973 7.415 1.00 51.22 182 ASP A N 1
ATOM 1385 C CA . ASP A 1 182 ? 21.317 13.227 8.853 1.00 51.22 182 ASP A CA 1
ATOM 1386 C C . ASP A 1 182 ? 21.565 11.951 9.679 1.00 51.22 182 ASP A C 1
ATOM 1388 O O . ASP A 1 182 ? 22.029 12.044 10.812 1.00 51.22 182 ASP A O 1
ATOM 1392 N N . TYR A 1 183 ? 21.303 10.763 9.119 1.00 54.19 183 TYR A N 1
ATOM 1393 C CA . TYR A 1 183 ? 21.632 9.471 9.745 1.00 54.19 183 TYR A CA 1
ATOM 1394 C C . TYR A 1 183 ? 22.990 8.948 9.266 1.00 54.19 183 TYR A C 1
ATOM 1396 O O . TYR A 1 183 ? 23.824 8.515 10.063 1.00 54.19 183 TYR A O 1
ATOM 1404 N N . GLY A 1 184 ? 23.218 8.977 7.951 1.00 53.31 184 GLY A N 1
ATOM 1405 C CA . GLY A 1 184 ? 24.405 8.410 7.319 1.00 53.31 184 GLY A CA 1
ATOM 1406 C C . GLY A 1 184 ? 24.610 6.910 7.591 1.00 53.31 184 GLY A C 1
ATOM 1407 O O . GLY A 1 184 ? 23.857 6.239 8.297 1.00 53.31 184 GLY A O 1
ATOM 1408 N N . TYR A 1 185 ? 25.690 6.361 7.036 1.00 54.88 185 TYR A N 1
ATOM 1409 C CA . TYR A 1 185 ? 25.982 4.924 7.123 1.00 54.88 185 TYR A CA 1
ATOM 1410 C C . TYR A 1 185 ? 26.320 4.426 8.544 1.00 54.88 185 TYR A C 1
ATOM 1412 O O . TYR A 1 185 ? 26.211 3.233 8.817 1.00 54.88 185 TYR A O 1
ATOM 1420 N N . ALA A 1 186 ? 26.705 5.312 9.469 1.00 50.31 186 ALA A N 1
ATOM 1421 C CA . ALA A 1 186 ? 27.081 4.929 10.833 1.00 50.31 186 ALA A CA 1
ATOM 1422 C C . ALA A 1 186 ? 25.876 4.582 11.735 1.00 50.31 186 ALA A C 1
ATOM 1424 O O . ALA A 1 186 ? 25.995 3.728 12.615 1.00 50.31 186 ALA A O 1
ATOM 1425 N N . HIS A 1 187 ? 24.709 5.201 11.513 1.00 52.09 187 HIS A N 1
ATOM 1426 C CA . HIS A 1 187 ? 23.525 5.033 12.372 1.00 52.09 187 HIS A CA 1
ATOM 1427 C C . HIS A 1 187 ? 22.661 3.807 12.003 1.00 52.09 187 HIS A C 1
ATOM 1429 O O . HIS A 1 187 ? 21.731 3.451 12.732 1.00 52.09 187 HIS A O 1
ATOM 1435 N N . LEU A 1 188 ? 23.022 3.087 10.932 1.00 54.94 188 LEU A N 1
ATOM 1436 C CA . LEU A 1 188 ? 22.425 1.800 10.539 1.00 54.94 188 LEU A CA 1
ATOM 1437 C C . LEU A 1 188 ? 22.599 0.694 11.605 1.00 54.94 188 LEU A C 1
ATOM 1439 O O . LEU A 1 188 ? 21.865 -0.292 11.602 1.00 54.94 188 LEU A O 1
ATOM 1443 N N . PHE A 1 189 ? 23.565 0.844 12.522 1.00 52.81 189 PHE A N 1
ATOM 1444 C CA . PHE A 1 189 ? 24.011 -0.242 13.408 1.00 52.81 189 PHE A CA 1
ATOM 1445 C C . PHE A 1 189 ? 23.861 0.031 14.910 1.00 52.81 189 PHE A C 1
ATOM 1447 O O . PHE A 1 189 ? 23.822 -0.913 15.702 1.00 52.81 189 PHE A O 1
ATOM 1454 N N . THR A 1 190 ? 23.785 1.297 15.324 1.00 49.22 190 THR A N 1
ATOM 1455 C CA . THR A 1 190 ? 23.975 1.701 16.730 1.00 49.22 190 THR A CA 1
ATOM 1456 C C . THR A 1 190 ? 22.682 1.888 17.529 1.00 49.22 190 THR A C 1
ATOM 1458 O O . THR A 1 190 ? 22.714 1.713 18.745 1.00 49.22 190 THR A O 1
ATOM 1461 N N . GLY A 1 191 ? 21.537 2.154 16.886 1.00 49.91 191 GLY A N 1
ATOM 1462 C CA . GLY A 1 191 ? 20.233 2.263 17.570 1.00 49.91 191 GLY A CA 1
ATOM 1463 C C . GLY A 1 191 ? 19.435 0.951 17.674 1.00 49.91 191 GLY A C 1
ATOM 1464 O O . GLY A 1 191 ? 18.769 0.693 18.679 1.00 49.91 191 GLY A O 1
ATOM 1465 N N . LYS A 1 192 ? 19.509 0.082 16.652 1.00 55.81 192 LYS A N 1
ATOM 1466 C CA . LYS A 1 192 ? 18.501 -0.975 16.411 1.00 55.81 192 LYS A CA 1
ATOM 1467 C C . LYS A 1 192 ? 18.336 -1.995 17.555 1.00 55.81 192 LYS A C 1
ATOM 1469 O O . LYS A 1 192 ? 17.223 -2.440 17.825 1.00 55.81 192 LYS A O 1
ATOM 1474 N N . ARG A 1 193 ? 19.414 -2.371 18.259 1.00 57.16 193 ARG A N 1
ATOM 1475 C CA . ARG A 1 193 ? 19.399 -3.524 19.193 1.00 57.16 193 ARG A CA 1
ATOM 1476 C C . ARG A 1 193 ? 18.483 -3.354 20.413 1.00 57.16 193 ARG A C 1
ATOM 1478 O O . ARG A 1 193 ? 17.831 -4.323 20.792 1.00 57.16 193 ARG A O 1
ATOM 1485 N N . LYS A 1 194 ? 18.418 -2.161 21.021 1.00 62.81 194 LYS A N 1
ATOM 1486 C CA . LYS A 1 194 ? 17.553 -1.904 22.195 1.00 62.81 194 LYS A CA 1
ATOM 1487 C C . LYS A 1 194 ? 16.074 -1.944 21.790 1.00 62.81 194 LYS A C 1
ATOM 1489 O O . LYS A 1 194 ? 15.285 -2.658 22.397 1.00 62.81 194 LYS A O 1
ATOM 1494 N N . SER A 1 195 ? 15.759 -1.250 20.697 1.00 73.88 195 SER A N 1
ATOM 1495 C CA . SER A 1 195 ? 14.422 -1.135 20.111 1.00 73.88 195 SER A CA 1
ATOM 1496 C C . SER A 1 195 ? 13.811 -2.498 19.727 1.00 73.88 195 SER A C 1
ATOM 1498 O O . SER A 1 195 ? 12.671 -2.784 20.092 1.00 73.88 195 SER A O 1
ATOM 1500 N N . VAL A 1 196 ? 14.586 -3.401 19.103 1.00 75.19 196 VAL A N 1
ATOM 1501 C CA . VAL A 1 196 ? 14.134 -4.780 18.811 1.00 75.19 196 VAL A CA 1
ATOM 1502 C C . VAL A 1 196 ? 13.784 -5.550 20.090 1.00 75.19 196 VAL A C 1
ATOM 1504 O O . VAL A 1 196 ? 12.735 -6.190 20.147 1.00 75.19 196 VAL A O 1
ATOM 1507 N N . GLY A 1 197 ? 14.639 -5.487 21.118 1.00 77.94 197 GLY A N 1
ATOM 1508 C CA . GLY A 1 197 ? 14.439 -6.227 22.370 1.00 77.94 197 GLY A CA 1
ATOM 1509 C C . GLY A 1 197 ? 13.184 -5.793 23.133 1.00 77.94 197 GLY A C 1
ATOM 1510 O O . GLY A 1 197 ? 12.449 -6.642 23.643 1.00 77.94 197 GLY A O 1
ATOM 1511 N N . SER A 1 198 ? 12.894 -4.490 23.155 1.00 86.00 198 SER A N 1
ATOM 1512 C CA . SER A 1 198 ? 11.649 -3.939 23.704 1.00 86.00 198 SER A CA 1
ATOM 1513 C C . SER A 1 198 ? 10.414 -4.492 22.978 1.00 86.00 198 SER A C 1
ATOM 1515 O O . SER A 1 198 ? 9.526 -5.049 23.622 1.00 86.00 198 SER A O 1
ATOM 1517 N N . ALA A 1 199 ? 10.380 -4.426 21.640 1.00 87.25 199 ALA A N 1
ATOM 1518 C CA . ALA A 1 199 ? 9.253 -4.922 20.843 1.00 87.25 199 ALA A CA 1
ATOM 1519 C C . ALA A 1 199 ? 9.026 -6.439 21.017 1.00 87.25 199 ALA A C 1
ATOM 1521 O O . ALA A 1 199 ? 7.899 -6.886 21.230 1.00 87.25 199 ALA A O 1
ATOM 1522 N N . GLN A 1 200 ? 10.098 -7.236 21.027 1.00 88.12 200 GLN A N 1
ATOM 1523 C CA . GLN A 1 200 ? 10.021 -8.678 21.297 1.00 88.12 200 GLN A CA 1
ATOM 1524 C C . GLN A 1 200 ? 9.501 -8.987 22.712 1.00 88.12 200 GLN A C 1
ATOM 1526 O O . GLN A 1 200 ? 8.737 -9.935 22.895 1.00 88.12 200 GLN A O 1
ATOM 1531 N N . SER A 1 201 ? 9.863 -8.169 23.707 1.00 92.00 201 SER A N 1
ATOM 1532 C CA . SER A 1 201 ? 9.372 -8.309 25.086 1.00 92.00 201 SER A CA 1
ATOM 1533 C C . SER A 1 201 ? 7.871 -8.016 25.198 1.00 92.00 201 SER A C 1
ATOM 1535 O O . SER A 1 201 ? 7.164 -8.704 25.936 1.00 92.00 201 SER A O 1
ATOM 1537 N N . ILE A 1 202 ? 7.367 -7.049 24.422 1.00 94.81 202 ILE A N 1
ATOM 1538 C CA . ILE A 1 202 ? 5.931 -6.761 24.301 1.00 94.81 202 ILE A CA 1
ATOM 1539 C C . ILE A 1 202 ? 5.199 -7.953 23.676 1.00 94.81 202 ILE A C 1
ATOM 1541 O O . ILE A 1 202 ? 4.238 -8.449 24.258 1.00 94.81 202 ILE A O 1
ATOM 1545 N N . VAL A 1 203 ? 5.667 -8.484 22.543 1.00 94.69 203 VAL A N 1
ATOM 1546 C CA . VAL A 1 203 ? 5.027 -9.655 21.913 1.00 94.69 203 VAL A CA 1
ATOM 1547 C C . VAL A 1 203 ? 4.994 -10.854 22.869 1.00 94.69 203 VAL A C 1
ATOM 1549 O O . VAL A 1 203 ? 3.946 -11.482 23.030 1.00 94.69 203 VAL A O 1
ATOM 1552 N N . ALA A 1 204 ? 6.089 -11.112 23.594 1.00 95.12 204 ALA A N 1
ATOM 1553 C CA . ALA A 1 204 ? 6.154 -12.167 24.605 1.00 95.12 204 ALA A CA 1
ATOM 1554 C C . ALA A 1 204 ? 5.147 -11.974 25.761 1.00 95.12 204 ALA A C 1
ATOM 1556 O O . ALA A 1 204 ? 4.534 -12.949 26.198 1.00 95.12 204 ALA A O 1
ATOM 1557 N N . LYS A 1 205 ? 4.918 -10.733 26.222 1.00 97.56 205 LYS A N 1
ATOM 1558 C CA . LYS A 1 205 ? 3.939 -10.391 27.279 1.00 97.56 205 LYS A CA 1
ATOM 1559 C C . LYS A 1 205 ? 2.499 -10.781 26.911 1.00 97.56 205 LYS A C 1
ATOM 1561 O O . LYS A 1 205 ? 1.739 -11.177 27.796 1.00 97.56 205 LYS A O 1
ATOM 1566 N N . TYR A 1 206 ? 2.132 -10.717 25.629 1.00 97.12 206 TYR A N 1
ATOM 1567 C CA . TYR A 1 206 ? 0.782 -11.047 25.142 1.00 97.12 206 TYR A CA 1
ATOM 1568 C C . TYR A 1 206 ? 0.667 -12.427 24.470 1.00 97.12 206 TYR A C 1
ATOM 1570 O O . TYR A 1 206 ? -0.434 -12.827 24.105 1.00 97.12 206 TYR A O 1
ATOM 1578 N N . ALA A 1 207 ? 1.750 -13.204 24.358 1.00 94.25 207 ALA A N 1
ATOM 1579 C CA . ALA A 1 207 ? 1.767 -14.468 23.609 1.00 94.25 207 ALA A CA 1
ATOM 1580 C C . ALA A 1 207 ? 0.723 -15.519 24.061 1.00 94.25 207 ALA A C 1
ATOM 1582 O O . ALA A 1 207 ? 0.316 -16.354 23.260 1.00 94.25 207 ALA A O 1
ATOM 1583 N N . GLY A 1 208 ? 0.279 -15.475 25.324 1.00 93.31 208 GLY A N 1
ATOM 1584 C CA . GLY A 1 208 ? -0.774 -16.339 25.885 1.00 93.31 208 GLY A CA 1
ATOM 1585 C C . GLY A 1 208 ? -2.169 -15.701 25.972 1.00 93.31 208 GLY A C 1
ATOM 1586 O O . GLY A 1 208 ? -2.976 -16.123 26.801 1.00 93.31 208 GLY A O 1
ATOM 1587 N N . LYS A 1 209 ? -2.437 -14.638 25.207 1.00 96.06 209 LYS A N 1
ATOM 1588 C CA . LYS A 1 209 ? -3.729 -13.933 25.139 1.00 96.06 209 LYS A CA 1
ATOM 1589 C C . LYS A 1 209 ? -4.488 -14.288 23.861 1.00 96.06 209 LYS A C 1
ATOM 1591 O O . LYS A 1 209 ? -3.888 -14.803 22.927 1.00 96.06 209 LYS A O 1
ATOM 1596 N N . SER A 1 210 ? -5.788 -13.989 23.801 1.00 95.56 210 SER A N 1
ATOM 1597 C CA . SER A 1 210 ? -6.532 -14.089 22.533 1.00 95.56 210 SER A CA 1
ATOM 1598 C C . SER A 1 210 ? -6.090 -13.001 21.548 1.00 95.56 210 SER A C 1
ATOM 1600 O O . SER A 1 210 ? -5.644 -11.940 21.974 1.00 95.56 210 SER A O 1
ATOM 1602 N N . ASP A 1 211 ? -6.224 -13.222 20.239 1.00 96.44 211 ASP A N 1
ATOM 1603 C CA . ASP A 1 211 ? -5.690 -12.294 19.225 1.00 96.44 211 ASP A CA 1
ATOM 1604 C C . ASP A 1 211 ? -6.194 -10.843 19.361 1.00 96.44 211 ASP A C 1
ATOM 1606 O O . ASP A 1 211 ? -5.412 -9.904 19.231 1.00 96.44 211 ASP A O 1
ATOM 1610 N N . TYR A 1 212 ? -7.465 -10.644 19.733 1.00 96.62 212 TYR A N 1
ATOM 1611 C CA . TYR A 1 212 ? -8.013 -9.320 20.071 1.00 96.62 212 TYR A CA 1
ATOM 1612 C C . TYR A 1 212 ? -7.247 -8.642 21.223 1.00 96.62 212 TYR A C 1
ATOM 1614 O O . TYR A 1 212 ? -6.977 -7.447 21.184 1.00 96.62 212 TYR A O 1
ATOM 1622 N N . GLU A 1 213 ? -6.879 -9.407 22.253 1.00 96.69 213 GLU A N 1
ATOM 1623 C CA . GLU A 1 213 ? -6.128 -8.923 23.416 1.00 96.69 213 GLU A CA 1
ATOM 1624 C C . GLU A 1 213 ? -4.632 -8.744 23.120 1.00 96.69 213 GLU A C 1
ATOM 1626 O O . GLU A 1 213 ? -4.003 -7.909 23.765 1.00 96.69 213 GLU A O 1
ATOM 1631 N N . LYS A 1 214 ? -4.067 -9.482 22.149 1.00 98.19 214 LYS A N 1
ATOM 1632 C CA . LYS A 1 214 ? -2.730 -9.204 21.593 1.00 98.19 214 LYS A CA 1
ATOM 1633 C C . LYS A 1 214 ? -2.741 -7.822 20.933 1.00 98.19 214 LYS A C 1
ATOM 1635 O O . LYS A 1 214 ? -2.003 -6.939 21.355 1.00 98.19 214 LYS A O 1
ATOM 1640 N N . LEU A 1 215 ? -3.654 -7.609 19.981 1.00 98.38 215 LEU A N 1
ATOM 1641 C CA . LEU A 1 215 ? -3.800 -6.357 19.230 1.00 98.38 215 LEU A CA 1
ATOM 1642 C C . LEU A 1 215 ? -4.101 -5.152 20.139 1.00 98.38 215 LEU A C 1
ATOM 1644 O O . LEU A 1 215 ? -3.397 -4.148 20.069 1.00 98.38 215 LEU A O 1
ATOM 1648 N N . LEU A 1 216 ? -5.100 -5.243 21.025 1.00 97.88 216 LEU A N 1
ATOM 1649 C CA . LEU A 1 216 ? -5.439 -4.136 21.930 1.00 97.88 216 LEU A CA 1
ATOM 1650 C C . LEU A 1 216 ? -4.313 -3.865 22.939 1.00 97.88 216 LEU A C 1
ATOM 1652 O O . LEU A 1 216 ? -4.034 -2.712 23.263 1.00 97.88 216 LEU A O 1
ATOM 1656 N N . GLY A 1 217 ? -3.620 -4.921 23.379 1.00 98.00 217 GLY A N 1
ATOM 1657 C CA . GLY A 1 217 ? -2.390 -4.813 24.154 1.00 98.00 217 GLY A CA 1
ATOM 1658 C C . GLY A 1 217 ? -1.326 -3.997 23.425 1.00 98.00 217 GLY A C 1
ATOM 1659 O O . GLY A 1 217 ? -0.812 -3.036 23.981 1.00 98.00 217 GLY A O 1
ATOM 1660 N N . TYR A 1 218 ? -1.040 -4.310 22.160 1.00 98.38 218 TYR A N 1
ATOM 1661 C CA . TYR A 1 218 ? -0.044 -3.586 21.361 1.00 98.38 218 TYR A CA 1
ATOM 1662 C C . TYR A 1 218 ? -0.400 -2.110 21.152 1.00 98.38 218 TYR A C 1
ATOM 1664 O O . TYR A 1 218 ? 0.489 -1.267 21.242 1.00 98.38 218 TYR A O 1
ATOM 1672 N N . ALA A 1 219 ? -1.680 -1.776 20.954 1.00 98.00 219 ALA A N 1
ATOM 1673 C CA . ALA A 1 219 ? -2.124 -0.381 20.936 1.00 98.00 219 ALA A CA 1
ATOM 1674 C C . ALA A 1 219 ? -1.855 0.316 22.286 1.00 98.00 219 ALA A C 1
ATOM 1676 O O . ALA A 1 219 ? -1.282 1.403 22.307 1.00 98.00 219 ALA A O 1
ATOM 1677 N N . ALA A 1 220 ? -2.194 -0.331 23.408 1.00 97.38 220 ALA A N 1
ATOM 1678 C CA . ALA A 1 220 ? -1.984 0.212 24.751 1.00 97.38 220 ALA A CA 1
ATOM 1679 C C . ALA A 1 220 ? -0.501 0.441 25.094 1.00 97.38 220 ALA A C 1
ATOM 1681 O O . ALA A 1 220 ? -0.153 1.502 25.606 1.00 97.38 220 ALA A O 1
ATOM 1682 N N . GLU A 1 221 ? 0.385 -0.515 24.788 1.00 96.75 221 GLU A N 1
ATOM 1683 C CA . GLU A 1 221 ? 1.828 -0.353 25.032 1.00 96.75 221 GLU A CA 1
ATOM 1684 C C . GLU A 1 221 ? 2.408 0.801 24.205 1.00 96.75 221 GLU A C 1
ATOM 1686 O O . GLU A 1 221 ? 3.277 1.510 24.693 1.00 96.75 221 GLU A O 1
ATOM 1691 N N . ILE A 1 222 ? 1.933 1.023 22.972 1.00 94.62 222 ILE A N 1
ATOM 1692 C CA . ILE A 1 222 ? 2.407 2.132 22.129 1.00 94.62 222 ILE A CA 1
ATOM 1693 C C . ILE A 1 222 ? 2.020 3.489 22.739 1.00 94.62 222 ILE A C 1
ATOM 1695 O O . ILE A 1 222 ? 2.893 4.353 22.839 1.00 94.62 222 ILE A O 1
ATOM 1699 N N . CYS A 1 223 ? 0.772 3.657 23.203 1.00 93.25 223 CYS A N 1
ATOM 1700 C CA . CYS A 1 223 ? 0.341 4.858 23.937 1.00 93.25 223 CYS A CA 1
ATOM 1701 C C . CYS A 1 223 ? 1.180 5.082 25.213 1.00 93.25 223 CYS A C 1
ATOM 1703 O O . CYS A 1 223 ? 1.627 6.188 25.493 1.00 93.25 223 CYS A O 1
ATOM 1705 N N . GLU A 1 224 ? 1.460 4.020 25.976 1.00 91.62 224 GLU A N 1
ATOM 1706 C CA . GLU A 1 224 ? 2.286 4.107 27.190 1.00 91.62 224 GLU A CA 1
ATOM 1707 C C . GLU A 1 224 ? 3.782 4.346 26.900 1.00 91.62 224 GLU A C 1
ATOM 1709 O O . GLU A 1 224 ? 4.518 4.818 27.773 1.00 91.62 224 GLU A O 1
ATOM 1714 N N . LEU A 1 225 ? 4.270 4.062 25.686 1.00 88.00 225 LEU A N 1
ATOM 1715 C CA . LEU A 1 225 ? 5.689 4.170 25.328 1.00 88.00 225 LEU A CA 1
ATOM 1716 C C . LEU A 1 225 ? 6.073 5.497 24.672 1.00 88.00 225 LEU A C 1
ATOM 1718 O O . LEU A 1 225 ? 7.086 6.066 25.081 1.00 88.00 225 LEU A O 1
ATOM 1722 N N . THR A 1 226 ? 5.284 6.047 23.749 1.00 83.69 226 THR A N 1
ATOM 1723 C CA . THR A 1 226 ? 5.655 7.264 22.997 1.00 83.69 226 THR A CA 1
ATOM 1724 C C . THR A 1 226 ? 4.713 8.450 23.242 1.00 83.69 226 THR A C 1
ATOM 1726 O O . THR A 1 226 ? 3.760 8.352 24.000 1.00 83.69 226 THR A O 1
ATOM 1729 N N . ASP A 1 227 ? 5.044 9.602 22.663 1.00 82.25 227 ASP A N 1
ATOM 1730 C CA . ASP A 1 227 ? 4.330 10.877 22.785 1.00 82.25 227 ASP A CA 1
ATOM 1731 C C . ASP A 1 227 ? 4.199 11.481 21.377 1.00 82.25 227 ASP A C 1
ATOM 1733 O O . ASP A 1 227 ? 5.200 11.567 20.652 1.00 82.25 227 ASP A O 1
ATOM 1737 N N . TYR A 1 228 ? 3.021 11.991 21.007 1.00 77.31 228 TYR A N 1
ATOM 1738 C CA . TYR A 1 228 ? 2.852 12.655 19.711 1.00 77.31 228 TYR A CA 1
ATOM 1739 C C . TYR A 1 228 ? 3.622 13.986 19.643 1.00 77.31 228 TYR A C 1
ATOM 1741 O O . TYR A 1 228 ? 3.447 14.867 20.496 1.00 77.31 228 TYR A O 1
ATOM 1749 N N . ASP A 1 229 ? 4.443 14.177 18.605 1.00 74.06 229 ASP A N 1
ATOM 1750 C CA . ASP A 1 229 ? 5.217 15.411 18.427 1.00 74.06 229 ASP A CA 1
ATOM 1751 C C . ASP A 1 229 ? 4.348 16.578 17.920 1.00 74.06 229 ASP A C 1
ATOM 1753 O O . ASP A 1 229 ? 4.076 16.743 16.731 1.00 74.06 229 ASP A O 1
ATOM 1757 N N . LYS A 1 230 ? 3.926 17.438 18.849 1.00 66.69 230 LYS A N 1
ATOM 1758 C CA . LYS A 1 230 ? 3.075 18.607 18.569 1.00 66.69 230 LYS A CA 1
ATOM 1759 C C . LYS A 1 230 ? 3.852 19.807 17.984 1.00 66.69 230 LYS A C 1
ATOM 1761 O O . LYS A 1 230 ? 3.229 20.813 17.648 1.00 66.69 230 LYS A O 1
ATOM 1766 N N . ASN A 1 231 ? 5.180 19.727 17.818 1.00 59.88 231 ASN A N 1
ATOM 1767 C CA . ASN A 1 231 ? 6.016 20.839 17.344 1.00 59.88 231 ASN A CA 1
ATOM 1768 C C . ASN A 1 231 ? 6.228 20.807 15.817 1.00 59.88 231 ASN A C 1
ATOM 1770 O O . ASN A 1 231 ? 7.220 20.279 15.305 1.00 59.88 231 ASN A O 1
ATOM 1774 N N . SER A 1 232 ? 5.327 21.448 15.070 1.00 50.78 232 SER A N 1
ATOM 1775 C CA . SER A 1 232 ? 5.299 21.446 13.595 1.00 50.78 232 SER A CA 1
ATOM 1776 C C . SER A 1 232 ? 6.434 22.214 12.884 1.00 50.78 232 SER A C 1
ATOM 1778 O O . SER A 1 232 ? 6.395 22.366 11.665 1.00 50.78 232 SER A O 1
ATOM 1780 N N . SER A 1 233 ? 7.434 22.733 13.602 1.00 45.47 233 SER A N 1
ATOM 1781 C CA . SER A 1 233 ? 8.476 23.613 13.057 1.00 45.47 233 SER A CA 1
ATOM 1782 C C . SER A 1 233 ? 9.818 22.904 12.819 1.00 45.47 233 SER A C 1
ATOM 1784 O O . SER A 1 233 ? 10.630 22.782 13.733 1.00 45.47 233 SER A O 1
ATOM 1786 N N . GLY A 1 234 ? 10.092 22.527 11.567 1.00 48.88 234 GLY A N 1
ATOM 1787 C CA . GLY A 1 234 ? 11.463 22.526 11.031 1.00 48.88 234 GLY A CA 1
ATOM 1788 C C . GLY A 1 234 ? 12.414 21.381 11.407 1.00 48.88 234 GLY A C 1
ATOM 1789 O O . GLY A 1 234 ? 13.622 21.557 11.273 1.00 48.88 234 GLY A O 1
ATOM 1790 N N . SER A 1 235 ? 11.925 20.213 11.833 1.00 42.75 235 SER A N 1
ATOM 1791 C CA . SER A 1 235 ? 12.768 19.007 11.892 1.00 42.75 235 SER A CA 1
ATOM 1792 C C . SER A 1 235 ? 13.168 18.552 10.484 1.00 42.75 235 SER A C 1
ATOM 1794 O O . SER A 1 235 ? 12.299 18.441 9.614 1.00 42.75 235 SER A O 1
ATOM 1796 N N . LYS A 1 236 ? 14.436 18.188 10.280 1.00 47.56 236 LYS A N 1
ATOM 1797 C CA . LYS A 1 236 ? 14.852 17.421 9.097 1.00 47.56 236 LYS A CA 1
ATOM 1798 C C . LYS A 1 236 ? 14.279 15.993 9.135 1.00 47.56 236 LYS A C 1
ATOM 1800 O O . LYS A 1 236 ? 13.746 15.558 10.160 1.00 47.56 236 LYS A O 1
ATOM 1805 N N . TYR A 1 237 ? 14.379 15.258 8.030 1.00 44.53 237 TYR A N 1
ATOM 1806 C CA . TYR A 1 237 ? 13.952 13.861 7.977 1.00 44.53 237 TYR A CA 1
ATOM 1807 C C . TYR A 1 237 ? 15.012 12.939 8.590 1.00 44.53 237 TYR A C 1
ATOM 1809 O O . TYR A 1 237 ? 16.122 12.803 8.079 1.00 44.53 237 TYR A O 1
ATOM 1817 N N . GLY A 1 238 ? 14.651 12.281 9.684 1.00 53.47 238 GLY A N 1
ATOM 1818 C CA . GLY A 1 238 ? 15.541 11.363 10.382 1.00 53.47 238 GLY A CA 1
ATOM 1819 C C . GLY A 1 238 ? 14.895 10.831 11.647 1.00 53.47 238 GLY A C 1
ATOM 1820 O O . GLY A 1 238 ? 14.656 9.638 11.726 1.00 53.47 238 GLY A O 1
ATOM 1821 N N . ASP A 1 239 ? 14.550 11.714 12.590 1.00 53.03 239 ASP A N 1
ATOM 1822 C CA . ASP A 1 239 ? 14.227 11.300 13.964 1.00 53.03 239 ASP A CA 1
ATOM 1823 C C . ASP A 1 239 ? 12.735 11.036 14.218 1.00 53.03 239 ASP A C 1
ATOM 1825 O O . ASP A 1 239 ? 12.343 9.905 14.492 1.00 53.03 239 ASP A O 1
ATOM 1829 N N . ARG A 1 240 ? 11.868 12.052 14.102 1.00 51.50 240 ARG A N 1
ATOM 1830 C CA . ARG A 1 240 ? 10.448 11.983 14.534 1.00 51.50 240 ARG A CA 1
ATOM 1831 C C . ARG A 1 240 ? 9.512 11.097 13.691 1.00 51.50 240 ARG A C 1
ATOM 1833 O O . ARG A 1 240 ? 8.300 11.089 13.900 1.00 51.50 240 ARG A O 1
ATOM 1840 N N . TRP A 1 241 ? 10.056 10.381 12.714 1.00 53.47 241 TRP A N 1
ATOM 1841 C CA . TRP A 1 241 ? 9.312 9.506 11.799 1.00 53.47 241 TRP A CA 1
ATOM 1842 C C . TRP A 1 241 ? 9.608 8.018 12.035 1.00 53.47 241 TRP A C 1
ATOM 1844 O O . TRP A 1 241 ? 9.076 7.161 11.329 1.00 53.47 241 TRP A O 1
ATOM 1854 N N . GLN A 1 242 ? 10.451 7.701 13.024 1.00 65.25 242 GLN A N 1
ATOM 1855 C CA . GLN A 1 242 ? 10.971 6.354 13.208 1.00 65.25 242 GLN A CA 1
ATOM 1856 C C . GLN A 1 242 ? 10.201 5.532 14.225 1.00 65.25 242 GLN A C 1
ATOM 1858 O O . GLN A 1 242 ? 10.074 5.877 15.398 1.00 65.25 242 GLN A O 1
ATOM 1863 N N . VAL A 1 243 ? 9.822 4.339 13.782 1.00 72.12 243 VAL A N 1
ATOM 1864 C CA . VAL A 1 243 ? 9.332 3.261 14.642 1.00 72.12 243 VAL A CA 1
ATOM 1865 C C . VAL A 1 243 ? 10.376 2.797 15.666 1.00 72.12 243 VAL A C 1
ATOM 1867 O O . VAL A 1 243 ? 10.008 2.263 16.709 1.00 72.12 243 VAL A O 1
ATOM 1870 N N . THR A 1 244 ? 11.673 3.045 15.439 1.00 75.19 244 THR A N 1
ATOM 1871 C CA . THR A 1 244 ? 12.711 2.72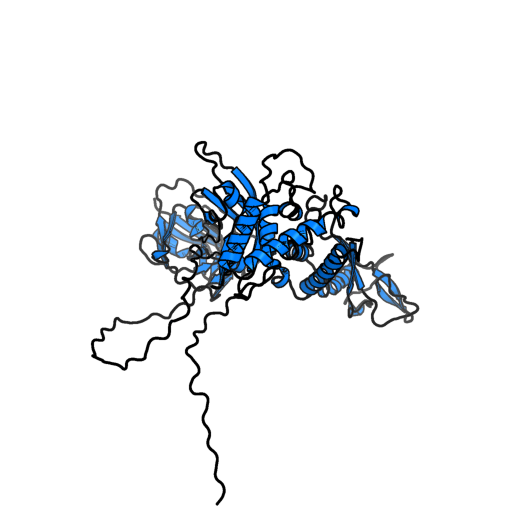9 16.432 1.00 75.19 244 THR A CA 1
ATOM 1872 C C . THR A 1 244 ? 12.483 3.445 17.760 1.00 75.19 244 THR A C 1
ATOM 1874 O O . THR A 1 244 ? 12.692 2.826 18.806 1.00 75.19 244 THR A O 1
ATOM 1877 N N . ASN A 1 245 ? 12.001 4.691 17.707 1.00 78.50 245 ASN A N 1
ATOM 1878 C CA . ASN A 1 245 ? 11.816 5.578 18.856 1.00 78.50 245 ASN A CA 1
ATOM 1879 C C . ASN A 1 245 ? 10.674 5.110 19.765 1.00 78.50 245 ASN A C 1
ATOM 1881 O O . ASN A 1 245 ? 10.765 5.199 20.980 1.00 78.50 245 ASN A O 1
ATOM 1885 N N . VAL A 1 246 ? 9.627 4.502 19.196 1.00 85.19 246 VAL A N 1
ATOM 1886 C CA . VAL A 1 246 ? 8.502 3.944 19.975 1.00 85.19 246 VAL A CA 1
ATOM 1887 C C . VAL A 1 246 ? 8.963 2.839 20.940 1.00 85.19 246 VAL A C 1
ATOM 1889 O O . VAL A 1 246 ? 8.294 2.549 21.924 1.00 85.19 246 VAL A O 1
ATOM 1892 N N . PHE A 1 247 ? 10.131 2.239 20.695 1.00 85.88 247 PHE A N 1
ATOM 1893 C CA . PHE A 1 247 ? 10.665 1.127 21.480 1.00 85.88 247 PHE A CA 1
ATOM 1894 C C . PHE A 1 247 ? 12.061 1.394 22.072 1.00 85.88 247 PHE A C 1
ATOM 1896 O O . PHE A 1 247 ? 12.650 0.496 22.685 1.00 85.88 247 PHE A O 1
ATOM 1903 N N . ASP A 1 248 ? 12.619 2.598 21.905 1.00 81.75 248 ASP A N 1
ATOM 1904 C CA . ASP A 1 248 ? 13.951 2.936 22.421 1.00 81.75 248 ASP A CA 1
ATOM 1905 C C . ASP A 1 248 ? 13.968 3.121 23.949 1.00 81.75 248 ASP A C 1
ATOM 1907 O O . ASP A 1 248 ? 15.012 2.921 24.569 1.00 81.75 248 ASP A O 1
ATOM 1911 N N . GLY A 1 249 ? 12.825 3.419 24.575 1.00 79.62 249 GLY A N 1
ATOM 1912 C CA . GLY A 1 249 ? 12.697 3.665 26.011 1.00 79.62 249 GLY A CA 1
ATOM 1913 C C . GLY A 1 249 ? 13.253 5.017 26.478 1.00 79.62 249 GLY A C 1
ATOM 1914 O O . GLY A 1 249 ? 13.681 5.111 27.629 1.00 79.62 249 GLY A O 1
ATOM 1915 N N . ASP A 1 250 ? 13.291 6.030 25.611 1.00 80.06 250 ASP A N 1
ATOM 1916 C CA . ASP A 1 250 ? 13.664 7.413 25.913 1.00 80.06 250 ASP A CA 1
ATOM 1917 C C . ASP A 1 250 ? 12.460 8.348 25.703 1.00 80.06 250 ASP A C 1
ATOM 1919 O O . ASP A 1 250 ? 12.070 8.669 24.587 1.00 80.06 250 ASP A O 1
ATOM 1923 N N . LYS A 1 251 ? 11.875 8.843 26.799 1.00 80.12 251 LYS A N 1
ATOM 1924 C CA . LYS A 1 251 ? 10.700 9.734 26.761 1.00 80.12 251 LYS A CA 1
ATOM 1925 C C . LYS A 1 251 ? 10.967 11.132 26.174 1.00 80.12 251 LYS A C 1
ATOM 1927 O O . LYS A 1 251 ? 10.039 11.938 26.096 1.00 80.12 251 LYS A O 1
ATOM 1932 N N . SER A 1 252 ? 12.203 11.449 25.783 1.00 77.62 252 SER A N 1
ATOM 1933 C CA . SER A 1 252 ? 12.511 12.655 25.008 1.00 77.62 252 SER A CA 1
ATOM 1934 C C . SER A 1 252 ? 12.345 12.452 23.499 1.00 77.62 252 SER A C 1
ATOM 1936 O O . SER A 1 252 ? 12.102 13.436 22.794 1.00 77.62 252 SER A O 1
ATOM 1938 N N . THR A 1 253 ? 12.404 11.210 22.999 1.00 77.12 253 THR A N 1
ATOM 1939 C CA . THR A 1 253 ? 12.103 10.919 21.595 1.00 77.12 253 THR A CA 1
ATOM 1940 C C . THR A 1 253 ? 10.587 10.871 21.394 1.00 77.12 253 THR A C 1
ATOM 1942 O O . THR A 1 253 ? 9.817 10.416 22.241 1.00 77.12 253 THR A O 1
ATOM 1945 N N . LYS A 1 254 ? 10.131 11.444 20.278 1.00 79.12 254 LYS A N 1
ATOM 1946 C CA . LYS A 1 254 ? 8.709 11.607 19.947 1.00 79.12 254 LYS A CA 1
ATOM 1947 C C . LYS A 1 254 ? 8.473 11.214 18.506 1.00 79.12 254 LYS A C 1
ATOM 1949 O O . LYS A 1 254 ? 9.401 11.267 17.695 1.00 79.12 254 LYS A O 1
ATOM 1954 N N . VAL A 1 255 ? 7.241 10.831 18.188 1.00 81.69 255 VAL A N 1
ATOM 1955 C CA . VAL A 1 255 ? 6.877 10.428 16.829 1.00 81.69 255 VAL A CA 1
ATOM 1956 C C . VAL A 1 255 ? 5.620 11.129 16.334 1.00 81.69 255 VAL A C 1
ATOM 1958 O O . VAL A 1 255 ? 4.793 11.615 17.104 1.00 81.69 255 VAL A O 1
ATOM 1961 N N . LEU A 1 256 ? 5.485 11.177 15.014 1.00 86.19 256 LEU A N 1
ATOM 1962 C CA . LEU A 1 256 ? 4.234 11.488 14.328 1.00 86.19 256 LEU A CA 1
ATOM 1963 C C . LEU A 1 256 ? 3.499 10.186 13.958 1.00 86.19 256 LEU A C 1
ATOM 1965 O O . LEU A 1 256 ? 3.967 9.090 14.272 1.00 86.19 256 LEU A O 1
ATOM 1969 N N . CYS A 1 257 ? 2.341 10.286 13.303 1.00 89.31 257 CYS A N 1
ATOM 1970 C CA . CYS A 1 257 ? 1.420 9.160 13.086 1.00 89.31 257 CYS A CA 1
ATOM 1971 C C . CYS A 1 257 ? 2.036 7.930 12.396 1.00 89.31 257 CYS A C 1
ATOM 1973 O O . CYS A 1 257 ? 1.751 6.797 12.780 1.00 89.31 257 CYS A O 1
ATOM 1975 N N . GLU A 1 258 ? 2.965 8.138 11.460 1.00 86.06 258 GLU A N 1
ATOM 1976 C CA . GLU A 1 258 ? 3.756 7.063 10.848 1.00 86.06 258 GLU A CA 1
ATOM 1977 C C . GLU A 1 258 ? 4.507 6.206 11.887 1.00 86.06 258 GLU A C 1
ATOM 1979 O O . GLU A 1 258 ? 4.557 4.988 11.741 1.00 86.06 258 GLU A O 1
ATOM 1984 N N . GLY A 1 259 ? 5.032 6.791 12.970 1.00 87.31 259 GLY A N 1
ATOM 1985 C CA . GLY A 1 259 ? 5.715 6.036 14.026 1.00 87.31 259 GLY A CA 1
ATOM 1986 C C . GLY A 1 259 ? 4.782 5.073 14.763 1.00 87.31 259 GLY A C 1
ATOM 1987 O O . GLY A 1 259 ? 5.124 3.902 14.923 1.00 87.31 259 GLY A O 1
ATOM 1988 N N . TYR A 1 260 ? 3.583 5.534 15.138 1.00 93.12 260 TYR A N 1
ATOM 1989 C CA . TYR A 1 260 ? 2.549 4.707 15.776 1.00 93.12 260 TYR A CA 1
ATOM 1990 C C . TYR A 1 260 ? 2.081 3.577 14.844 1.00 93.12 260 TYR A C 1
ATOM 1992 O O . TYR A 1 260 ? 2.080 2.410 15.235 1.00 93.12 260 TYR A O 1
ATOM 2000 N N . ALA A 1 261 ? 1.721 3.906 13.598 1.00 94.38 261 ALA A N 1
ATOM 2001 C CA . ALA A 1 261 ? 1.171 2.942 12.644 1.00 94.38 261 ALA A CA 1
ATOM 2002 C C . ALA A 1 261 ? 2.196 1.869 12.228 1.00 94.38 261 ALA A C 1
ATOM 2004 O O . ALA A 1 261 ? 1.863 0.687 12.086 1.00 94.38 261 ALA A O 1
ATOM 2005 N N . LYS A 1 262 ? 3.473 2.255 12.093 1.00 91.69 262 LYS A N 1
ATOM 2006 C CA . LYS A 1 262 ? 4.585 1.317 11.885 1.00 91.69 262 LYS A CA 1
ATOM 2007 C C . LYS A 1 262 ? 4.884 0.473 13.126 1.00 91.69 262 LYS A C 1
ATOM 2009 O O . LYS A 1 262 ? 5.199 -0.703 12.975 1.00 91.69 262 LYS A O 1
ATOM 2014 N N . ALA A 1 263 ? 4.795 1.037 14.334 1.00 92.38 263 ALA A N 1
ATOM 2015 C CA . ALA A 1 263 ? 5.003 0.295 15.581 1.00 92.38 263 ALA A CA 1
ATOM 2016 C C . ALA A 1 263 ? 3.946 -0.794 15.771 1.00 92.38 263 ALA A C 1
ATOM 2018 O O . ALA A 1 263 ? 4.284 -1.934 16.089 1.00 92.38 263 ALA A O 1
ATOM 2019 N N . PHE A 1 264 ? 2.683 -0.462 15.505 1.00 96.88 264 PHE A N 1
ATOM 2020 C CA . PHE A 1 264 ? 1.575 -1.404 15.583 1.00 96.88 264 PHE A CA 1
ATOM 2021 C C . PHE A 1 264 ? 1.712 -2.524 14.539 1.00 96.88 264 PHE A C 1
ATOM 2023 O O . PHE A 1 264 ? 1.658 -3.702 14.895 1.00 96.88 264 PHE A O 1
ATOM 2030 N N . LYS A 1 265 ? 2.014 -2.168 13.278 1.00 95.06 265 LYS A N 1
ATOM 2031 C CA . LYS A 1 265 ? 2.356 -3.117 12.202 1.00 95.06 265 LYS A CA 1
ATOM 2032 C C . LYS A 1 265 ? 3.500 -4.055 12.605 1.00 95.06 265 LYS A C 1
ATOM 2034 O O . LYS A 1 265 ? 3.331 -5.265 12.543 1.00 95.06 265 LYS A O 1
ATOM 2039 N N . TYR A 1 266 ? 4.613 -3.522 13.109 1.00 91.44 266 TYR A N 1
ATOM 2040 C CA . TYR A 1 266 ? 5.780 -4.320 13.498 1.00 91.44 266 TYR A CA 1
ATOM 2041 C C . TYR A 1 266 ? 5.505 -5.290 14.659 1.00 91.44 266 TYR A C 1
ATOM 2043 O O . TYR A 1 266 ? 5.963 -6.431 14.625 1.00 91.44 266 TYR A O 1
ATOM 2051 N N . LEU A 1 267 ? 4.721 -4.886 15.668 1.00 95.00 267 LEU A N 1
ATOM 2052 C CA . LEU A 1 267 ? 4.287 -5.810 16.723 1.00 95.00 267 LEU A CA 1
ATOM 2053 C C . LEU A 1 267 ? 3.389 -6.923 16.164 1.00 95.00 267 LEU A C 1
ATOM 2055 O O . LEU A 1 267 ? 3.523 -8.066 16.595 1.00 95.00 267 LEU A O 1
ATOM 2059 N N . CYS A 1 268 ? 2.537 -6.633 15.176 1.00 95.56 268 CYS A N 1
ATOM 2060 C CA . CYS A 1 268 ? 1.761 -7.660 14.475 1.00 95.56 268 CYS A CA 1
ATOM 2061 C C . CYS A 1 268 ? 2.658 -8.607 13.657 1.00 95.56 268 CYS A C 1
ATOM 2063 O O . CYS A 1 268 ? 2.489 -9.818 13.751 1.00 95.56 268 CYS A O 1
ATOM 2065 N N . ASP A 1 269 ? 3.649 -8.086 12.931 1.00 89.19 269 ASP A N 1
ATOM 2066 C CA . ASP A 1 269 ? 4.572 -8.872 12.092 1.00 89.19 269 ASP A CA 1
ATOM 2067 C C . ASP A 1 269 ? 5.456 -9.833 12.904 1.00 89.19 269 ASP A C 1
ATOM 2069 O O . ASP A 1 269 ? 5.793 -10.929 12.455 1.00 89.19 269 ASP A O 1
ATOM 2073 N N . LEU A 1 270 ? 5.812 -9.441 14.130 1.00 86.81 270 LEU A N 1
ATOM 2074 C CA . LEU A 1 270 ? 6.498 -10.297 15.100 1.00 86.81 270 LEU A CA 1
ATOM 2075 C C . LEU A 1 270 ? 5.571 -11.336 15.764 1.00 86.81 270 LEU A C 1
ATOM 2077 O O . LEU A 1 270 ? 6.058 -12.235 16.456 1.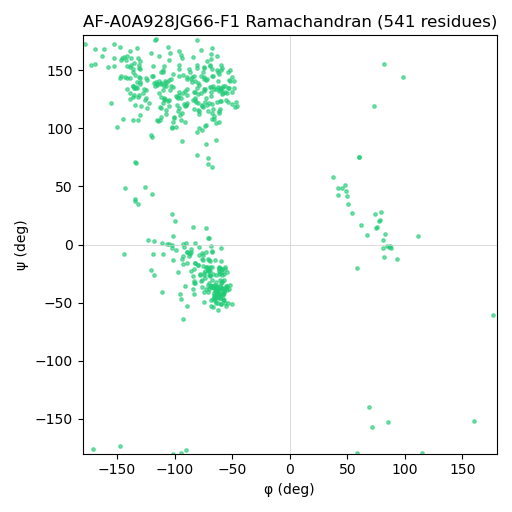00 86.81 270 LEU A O 1
ATOM 2081 N N . THR A 1 271 ? 4.249 -11.214 15.614 1.00 93.69 271 THR A N 1
ATOM 2082 C CA . THR A 1 271 ? 3.264 -11.973 16.392 1.00 93.69 271 THR A CA 1
ATOM 2083 C C . THR A 1 271 ? 2.744 -13.195 15.652 1.00 93.69 271 THR A C 1
ATOM 2085 O O . THR A 1 271 ? 2.164 -13.119 14.572 1.00 93.69 271 THR A O 1
ATOM 2088 N N . LYS A 1 272 ? 2.828 -14.353 16.315 1.00 92.50 272 LYS A N 1
ATOM 2089 C CA . LYS A 1 272 ? 2.025 -15.512 15.930 1.00 92.50 272 LYS A CA 1
ATOM 2090 C C . LYS A 1 272 ? 0.596 -15.345 16.458 1.00 92.50 272 LYS A C 1
ATOM 2092 O O . LYS A 1 272 ? 0.318 -15.597 17.635 1.00 92.50 272 LYS A O 1
ATOM 2097 N N . PHE A 1 273 ? -0.304 -14.929 15.576 1.00 93.31 273 PHE A N 1
ATOM 2098 C CA . PHE A 1 273 ? -1.743 -14.974 15.825 1.00 93.31 273 PHE A CA 1
ATOM 2099 C C . PHE A 1 273 ? -2.256 -16.423 15.846 1.00 93.31 273 PHE A C 1
ATOM 2101 O O . PHE A 1 273 ? -1.648 -17.326 15.260 1.00 93.31 273 PHE A O 1
ATOM 2108 N N . ASP A 1 274 ? -3.357 -16.650 16.557 1.00 92.88 274 ASP A N 1
ATOM 2109 C CA . ASP A 1 274 ? -4.028 -17.949 16.633 1.00 92.88 274 ASP A CA 1
ATOM 2110 C C . ASP A 1 274 ? -4.822 -18.187 15.336 1.00 92.88 274 ASP A C 1
ATOM 2112 O O . ASP A 1 274 ? -4.848 -19.299 14.800 1.00 92.88 274 ASP A O 1
ATOM 2116 N N . SER A 1 275 ? -5.409 -17.117 14.789 1.00 90.19 275 SER A N 1
ATOM 2117 C CA . SER A 1 275 ? -6.031 -17.083 13.467 1.00 90.19 275 SER A CA 1
ATOM 2118 C C . SER A 1 275 ? -5.042 -16.688 12.366 1.00 90.19 275 SER A C 1
ATOM 2120 O O . SER A 1 275 ? -4.549 -15.562 12.316 1.00 90.19 275 SER A O 1
ATOM 2122 N N . SER A 1 276 ? -4.847 -17.572 11.383 1.00 86.50 276 SER A N 1
ATOM 2123 C CA . SER A 1 276 ? -4.049 -17.311 10.170 1.00 86.50 276 SER A CA 1
ATOM 2124 C C . SER A 1 276 ? -4.717 -16.362 9.157 1.00 86.50 276 SER A C 1
ATOM 2126 O O . SER A 1 276 ? -4.328 -16.330 7.988 1.00 86.50 276 SER A O 1
ATOM 2128 N N . ARG A 1 277 ? -5.776 -15.652 9.565 1.00 87.75 277 ARG A N 1
ATOM 2129 C CA . ARG A 1 277 ? -6.442 -14.602 8.777 1.00 87.75 277 ARG A CA 1
ATOM 2130 C C . ARG A 1 277 ? -6.048 -13.195 9.206 1.00 87.75 277 ARG A C 1
ATOM 2132 O O . ARG A 1 277 ? -6.363 -12.255 8.485 1.00 87.75 277 ARG A O 1
ATOM 2139 N N . ILE A 1 278 ? -5.401 -13.057 10.363 1.00 92.94 278 ILE A N 1
ATOM 2140 C CA . ILE A 1 278 ? -5.061 -11.746 10.897 1.00 92.94 278 ILE A CA 1
ATOM 2141 C C . ILE A 1 278 ? -3.873 -11.179 10.131 1.00 92.94 278 ILE A C 1
ATOM 2143 O O . ILE A 1 278 ? -2.794 -11.762 10.105 1.00 92.94 278 ILE A O 1
ATOM 2147 N N . GLU A 1 279 ? -4.119 -10.036 9.501 1.00 91.31 279 GLU A N 1
ATOM 2148 C CA . GLU A 1 279 ? -3.175 -9.280 8.686 1.00 91.31 279 GLU A CA 1
ATOM 2149 C C . GLU A 1 279 ? -3.303 -7.817 9.090 1.00 91.31 279 GLU A C 1
ATOM 2151 O O . GLU A 1 279 ? -4.381 -7.234 8.965 1.00 91.31 279 GLU A O 1
ATOM 2156 N N . CYS A 1 280 ? -2.219 -7.217 9.569 1.00 95.81 280 CYS A N 1
ATOM 2157 C CA . CYS A 1 280 ? -2.174 -5.786 9.823 1.00 95.81 280 CYS A CA 1
ATOM 2158 C C . CYS A 1 280 ? -1.533 -5.118 8.610 1.00 95.81 280 CYS A C 1
ATOM 2160 O O . CYS A 1 280 ? -0.364 -5.346 8.339 1.00 95.81 280 CYS A O 1
ATOM 2162 N N . ARG A 1 281 ? -2.257 -4.256 7.899 1.00 94.06 281 ARG A N 1
ATOM 2163 C CA . ARG A 1 281 ? -1.725 -3.477 6.772 1.00 94.06 281 ARG A CA 1
ATOM 2164 C C . ARG A 1 281 ? -1.314 -2.085 7.229 1.00 94.06 281 ARG A C 1
ATOM 2166 O O . ARG A 1 281 ? -1.891 -1.533 8.168 1.00 94.06 281 ARG A O 1
ATOM 2173 N N . LEU A 1 282 ? -0.330 -1.508 6.549 1.00 94.00 282 LEU A N 1
ATOM 2174 C CA . LEU A 1 282 ? 0.056 -0.106 6.697 1.00 94.00 282 LEU A CA 1
ATOM 2175 C C . LEU A 1 282 ? -0.582 0.704 5.562 1.00 94.00 282 LEU A C 1
ATOM 2177 O O . LEU A 1 282 ? -0.455 0.323 4.396 1.00 94.00 282 LEU A O 1
ATOM 2181 N N . VAL A 1 283 ? -1.286 1.787 5.897 1.00 95.00 283 VAL A N 1
ATOM 2182 C CA . VAL A 1 283 ? -2.018 2.627 4.933 1.00 95.00 283 VAL A CA 1
ATOM 2183 C C . VAL A 1 283 ? -1.850 4.112 5.248 1.00 95.00 283 VAL A C 1
ATOM 2185 O O . VAL A 1 283 ? -1.654 4.491 6.404 1.00 95.00 283 VAL A O 1
ATOM 2188 N N . SER A 1 284 ? -1.958 4.960 4.230 1.00 92.88 284 SER A N 1
ATOM 2189 C CA . SER A 1 284 ? -1.840 6.411 4.359 1.00 92.88 284 SER A CA 1
ATOM 2190 C C . SER A 1 284 ? -2.869 7.175 3.526 1.00 92.88 284 SER A C 1
ATOM 2192 O O . SER A 1 284 ? -3.568 6.637 2.660 1.00 92.88 284 SER A O 1
ATOM 2194 N N . GLY A 1 285 ? -2.984 8.466 3.821 1.00 90.25 285 GLY A N 1
ATOM 2195 C CA . GLY A 1 285 ? -3.745 9.403 3.011 1.00 90.25 285 GLY A CA 1
ATOM 2196 C C . GLY A 1 285 ? -4.134 10.657 3.771 1.00 90.25 285 GLY A C 1
ATOM 2197 O O . GLY A 1 285 ? -3.426 11.084 4.683 1.00 90.25 285 GLY A O 1
ATOM 2198 N N . LEU A 1 286 ? -5.249 11.273 3.386 1.00 86.00 286 LEU A N 1
ATOM 2199 C CA . LEU A 1 286 ? -5.729 12.494 4.026 1.00 86.00 286 LEU A CA 1
ATOM 2200 C C . LEU A 1 286 ? -6.648 12.139 5.198 1.00 86.00 286 LEU A C 1
ATOM 2202 O O . LEU A 1 286 ? -7.689 11.505 4.997 1.00 86.00 286 LEU A O 1
ATOM 2206 N N . MET A 1 287 ? -6.282 12.607 6.392 1.00 90.75 287 MET A N 1
ATOM 2207 C CA . MET A 1 287 ? -7.159 12.646 7.561 1.00 90.75 287 MET A CA 1
ATOM 2208 C C . MET A 1 287 ? -7.575 14.095 7.834 1.00 90.75 287 MET A C 1
ATOM 2210 O O . MET A 1 287 ? -6.748 15.012 7.755 1.00 90.75 287 MET A O 1
ATOM 2214 N N . GLN A 1 288 ? -8.857 14.308 8.139 1.00 85.88 288 GLN A N 1
ATOM 2215 C CA . GLN A 1 288 ? -9.367 15.596 8.615 1.00 85.88 288 GLN A CA 1
ATOM 2216 C C . GLN A 1 288 ? -10.214 15.412 9.876 1.00 85.88 288 GLN A C 1
ATOM 2218 O O . GLN A 1 288 ? -10.968 14.447 9.987 1.00 85.88 288 GLN A O 1
ATOM 2223 N N . SER A 1 289 ? -10.116 16.357 10.806 1.00 79.69 289 SER A N 1
ATOM 2224 C CA . SER A 1 289 ? -10.813 16.350 12.094 1.00 79.69 289 SER A CA 1
ATOM 2225 C C . SER A 1 289 ? -11.225 17.764 12.511 1.00 79.69 289 SER A C 1
ATOM 2227 O O . SER A 1 289 ? -10.682 18.752 12.013 1.00 79.69 289 SER A O 1
ATOM 2229 N N . VAL A 1 290 ? -12.184 17.879 13.435 1.00 62.03 290 VAL A N 1
ATOM 2230 C CA . VAL A 1 290 ? -12.616 19.159 14.018 1.00 62.03 290 VAL A CA 1
ATOM 2231 C C . VAL A 1 290 ? -12.260 19.178 15.513 1.00 62.03 290 VAL A C 1
ATOM 2233 O O . VAL A 1 290 ? -12.918 18.500 16.299 1.00 62.03 290 VAL A O 1
ATOM 2236 N N . PRO A 1 291 ? -11.238 19.941 15.945 1.00 54.97 291 PRO A N 1
ATOM 2237 C CA . PRO A 1 291 ? -10.809 20.017 17.335 1.00 54.97 291 PRO A CA 1
ATOM 2238 C C . PRO A 1 291 ? -11.708 20.970 18.144 1.00 54.97 291 PRO A C 1
ATOM 2240 O O . PRO A 1 291 ? -11.335 22.102 18.471 1.00 54.97 291 PRO A O 1
ATOM 2243 N N . GLY A 1 292 ? -12.899 20.477 18.489 1.00 54.91 292 GLY A N 1
ATOM 2244 C CA . GLY A 1 292 ? -13.793 21.071 19.485 1.00 54.91 292 GLY A CA 1
ATOM 2245 C C . GLY A 1 292 ? -14.483 22.381 19.080 1.00 54.91 292 GLY A C 1
ATOM 2246 O O . GLY A 1 292 ? -14.665 22.692 17.904 1.00 54.91 292 GLY A O 1
ATOM 2247 N N . GLU A 1 293 ? -14.886 23.149 20.097 1.00 40.38 293 GLU A N 1
ATOM 2248 C CA . GLU A 1 293 ? -15.881 24.239 20.032 1.00 40.38 293 GLU A CA 1
ATOM 2249 C C . GLU A 1 293 ? -15.557 25.400 19.071 1.00 40.38 293 GLU A C 1
ATOM 2251 O O . GLU A 1 293 ? -16.436 26.196 18.751 1.00 40.38 293 GLU A O 1
ATOM 2256 N N . ASN A 1 294 ? -14.317 25.510 18.586 1.00 49.53 294 ASN A N 1
ATOM 2257 C CA . ASN A 1 294 ? -13.913 26.546 17.627 1.00 49.53 294 ASN A CA 1
ATOM 2258 C C . ASN A 1 294 ? -14.162 26.168 16.149 1.00 49.53 294 ASN A C 1
ATOM 2260 O O . ASN A 1 294 ? -13.980 27.014 15.275 1.00 49.53 294 ASN A O 1
ATOM 2264 N N . GLY A 1 295 ? -14.553 24.920 15.852 1.00 53.94 295 GLY A N 1
ATOM 2265 C CA . GLY A 1 295 ? -14.952 24.478 14.508 1.00 53.94 295 GLY A CA 1
ATOM 2266 C C . GLY A 1 295 ? -13.841 24.445 13.445 1.00 53.94 295 GLY A C 1
ATOM 2267 O O . GLY A 1 295 ? -14.130 24.251 12.263 1.00 53.94 295 GLY A O 1
ATOM 2268 N N . ARG A 1 296 ? -12.570 24.649 13.814 1.00 52.38 296 ARG A N 1
ATOM 2269 C CA . ARG A 1 296 ? -11.463 24.790 12.857 1.00 52.38 296 ARG A CA 1
ATOM 2270 C C . ARG A 1 296 ? -10.961 23.436 12.353 1.00 52.38 296 ARG A C 1
ATOM 2272 O O . ARG A 1 296 ? -10.083 22.854 12.980 1.00 52.38 296 ARG A O 1
ATOM 2279 N N . VAL A 1 297 ? -11.426 22.994 11.183 1.00 61.44 297 VAL A N 1
ATOM 2280 C CA . VAL A 1 297 ? -10.930 21.766 10.528 1.00 61.44 297 VAL A CA 1
ATOM 2281 C C . VAL A 1 297 ? -9.393 21.727 10.495 1.00 61.44 297 VAL A C 1
ATOM 2283 O O . VAL A 1 297 ? -8.744 22.569 9.868 1.00 61.44 297 VAL A O 1
ATOM 2286 N N . THR A 1 298 ? -8.815 20.725 11.152 1.00 68.81 298 THR A N 1
ATOM 2287 C CA . THR A 1 298 ? -7.421 20.304 10.993 1.00 68.81 298 THR A CA 1
ATOM 2288 C C . THR A 1 298 ? -7.364 19.208 9.940 1.00 68.81 298 THR A C 1
ATOM 2290 O O . THR A 1 298 ? -8.136 18.260 9.995 1.00 68.81 298 THR A O 1
ATOM 2293 N N . SER A 1 299 ? -6.473 19.342 8.959 1.00 77.88 299 SER A N 1
ATOM 2294 C CA . SER A 1 299 ? -6.386 18.451 7.798 1.00 77.88 299 SER A CA 1
ATOM 2295 C C . SER A 1 299 ? -4.923 18.219 7.443 1.00 77.88 299 SER A C 1
ATOM 2297 O O . SER A 1 299 ? -4.164 19.184 7.359 1.00 77.88 299 SER A O 1
ATOM 2299 N N . GLY A 1 300 ? -4.527 16.971 7.198 1.00 81.06 300 GLY A N 1
ATOM 2300 C CA . GLY A 1 300 ? -3.136 16.642 6.885 1.00 81.06 300 GLY A CA 1
ATOM 2301 C C . GLY A 1 300 ? -2.930 15.218 6.379 1.00 81.06 300 GLY A C 1
ATOM 2302 O O . GLY A 1 300 ? -3.826 14.377 6.452 1.00 81.06 300 GLY A O 1
ATOM 2303 N N . SER A 1 301 ? -1.729 14.965 5.855 1.00 85.94 301 SER A N 1
ATOM 2304 C CA . SER A 1 301 ? -1.276 13.608 5.547 1.00 85.94 301 SER A CA 1
ATOM 2305 C C . SER A 1 301 ? -1.162 12.811 6.842 1.00 85.94 301 SER A C 1
ATOM 2307 O O . SER A 1 301 ? -0.595 13.297 7.820 1.00 85.94 301 SER A O 1
ATOM 2309 N N . HIS A 1 302 ? -1.684 11.591 6.837 1.00 91.44 302 HIS A N 1
ATOM 2310 C CA . HIS A 1 302 ? -1.791 10.734 8.010 1.00 91.44 302 HIS A CA 1
ATOM 2311 C C . HIS A 1 302 ? -1.516 9.276 7.642 1.00 91.44 302 HIS A C 1
ATOM 2313 O O . HIS A 1 302 ? -1.633 8.896 6.476 1.00 91.44 302 HIS A O 1
ATOM 2319 N N . MET A 1 303 ? -1.147 8.466 8.631 1.00 93.31 303 MET A N 1
ATOM 2320 C CA . MET A 1 303 ? -0.860 7.042 8.466 1.00 93.31 303 MET A CA 1
ATOM 2321 C C . MET A 1 303 ? -1.519 6.259 9.600 1.00 93.31 303 MET A C 1
ATOM 2323 O O . MET A 1 303 ? -1.452 6.673 10.755 1.00 93.31 303 MET A O 1
ATOM 2327 N N . TRP A 1 304 ? -2.168 5.151 9.257 1.00 97.56 304 TRP A N 1
ATOM 2328 C CA . TRP A 1 304 ? -2.904 4.288 10.181 1.00 97.56 304 TRP A CA 1
ATOM 2329 C C . TRP A 1 304 ? -2.824 2.827 9.714 1.00 97.56 304 TRP A C 1
ATOM 2331 O O . TRP A 1 304 ? -2.083 2.500 8.778 1.00 97.56 304 TRP A O 1
ATOM 2341 N N . ASN A 1 305 ? -3.556 1.927 10.371 1.00 98.25 305 ASN A N 1
ATOM 2342 C CA . ASN A 1 305 ? -3.568 0.508 10.038 1.00 98.25 305 ASN A CA 1
ATOM 2343 C C . ASN A 1 305 ? -4.958 0.019 9.634 1.00 98.25 305 ASN A C 1
ATOM 2345 O O . ASN A 1 305 ? -5.968 0.440 10.200 1.00 98.25 305 ASN A O 1
ATOM 2349 N N . ILE A 1 306 ? -4.993 -0.926 8.692 1.00 97.69 306 ILE A N 1
ATOM 2350 C CA . ILE A 1 306 ? -6.181 -1.732 8.393 1.00 97.69 306 ILE A CA 1
ATOM 2351 C C . ILE A 1 306 ? -5.898 -3.172 8.812 1.00 97.69 306 ILE A C 1
ATOM 2353 O O . ILE A 1 306 ? -4.990 -3.804 8.276 1.00 97.69 306 ILE A O 1
ATOM 2357 N N . VAL A 1 307 ? -6.665 -3.691 9.767 1.00 97.75 307 VAL A N 1
ATOM 2358 C CA . VAL A 1 307 ? -6.499 -5.040 10.316 1.00 97.75 307 VAL A CA 1
ATOM 2359 C C . VAL A 1 307 ? -7.592 -5.955 9.772 1.00 97.75 307 VAL A C 1
ATOM 2361 O O . VAL A 1 307 ? -8.772 -5.706 10.014 1.00 97.75 307 VAL A O 1
ATOM 2364 N N . THR A 1 308 ? -7.222 -7.021 9.060 1.00 94.62 308 THR A N 1
ATOM 2365 C CA . THR A 1 308 ? -8.132 -8.155 8.833 1.00 94.62 308 THR A CA 1
ATOM 2366 C C . THR A 1 308 ? -8.243 -8.951 10.130 1.00 94.62 308 THR A C 1
ATOM 2368 O O . THR A 1 308 ? -7.222 -9.234 10.750 1.00 94.62 308 THR A O 1
ATOM 2371 N N . MET A 1 309 ? -9.457 -9.317 10.543 1.00 94.06 309 MET A N 1
ATOM 2372 C CA . MET A 1 309 ? -9.694 -10.144 11.734 1.00 94.06 309 MET A CA 1
ATOM 2373 C C . MET A 1 309 ? -9.980 -11.614 11.382 1.00 94.06 309 MET A C 1
ATOM 2375 O O . MET A 1 309 ? -9.977 -12.022 10.219 1.00 94.06 309 MET A O 1
ATOM 2379 N N . ASP A 1 310 ? -10.209 -12.446 12.398 1.00 90.62 310 ASP A N 1
ATOM 2380 C CA . ASP A 1 310 ? -10.513 -13.876 12.262 1.00 90.62 310 ASP A CA 1
ATOM 2381 C C . ASP A 1 310 ? -11.810 -14.173 11.486 1.00 90.62 310 ASP A C 1
ATOM 2383 O O . ASP A 1 310 ? -11.907 -15.214 10.833 1.00 90.62 310 ASP A O 1
ATOM 2387 N N . ASP A 1 311 ? -12.761 -13.238 11.474 1.00 85.31 311 ASP A N 1
ATOM 2388 C CA . ASP A 1 311 ? -13.957 -13.266 10.624 1.00 85.31 311 ASP A CA 1
ATOM 2389 C C . ASP A 1 311 ? -13.679 -12.979 9.130 1.00 85.31 311 ASP A C 1
ATOM 2391 O O . ASP A 1 311 ? -14.574 -13.116 8.292 1.00 85.31 311 ASP A O 1
ATOM 2395 N N . GLY A 1 312 ? -12.441 -12.615 8.778 1.00 82.94 312 GLY A N 1
ATOM 2396 C CA . GLY A 1 312 ? -12.011 -12.309 7.415 1.00 82.94 312 GLY A CA 1
ATOM 2397 C C . GLY A 1 312 ? -12.464 -10.945 6.888 1.00 82.94 312 GLY A C 1
ATOM 2398 O O . GLY A 1 312 ? -12.412 -10.735 5.676 1.00 82.94 312 GLY A O 1
ATOM 2399 N N . ARG A 1 313 ? -12.921 -10.031 7.756 1.00 85.62 313 ARG A N 1
ATOM 2400 C CA . ARG A 1 313 ? -13.255 -8.639 7.405 1.00 85.62 313 ARG A CA 1
ATOM 2401 C C . ARG A 1 313 ? -12.182 -7.674 7.909 1.00 85.62 313 ARG A C 1
ATOM 2403 O O . ARG A 1 313 ? -11.430 -7.998 8.825 1.00 85.62 313 ARG A O 1
ATOM 2410 N N . ASN A 1 314 ? -12.121 -6.489 7.302 1.00 88.75 314 ASN A N 1
ATOM 2411 C CA . ASN A 1 314 ? -11.104 -5.475 7.583 1.00 88.75 314 ASN A CA 1
ATOM 2412 C C . ASN A 1 314 ? -11.635 -4.365 8.496 1.00 88.75 314 ASN A C 1
ATOM 2414 O O . ASN A 1 314 ? -12.798 -3.977 8.389 1.00 88.75 314 ASN A O 1
ATOM 2418 N N . TYR A 1 315 ? -10.772 -3.808 9.340 1.00 97.50 315 TYR A N 1
ATOM 2419 C CA . TYR A 1 315 ? -11.135 -2.820 10.353 1.00 97.50 315 TYR A CA 1
ATOM 2420 C C . TYR A 1 315 ? -10.059 -1.740 10.487 1.00 97.50 315 TYR A C 1
ATOM 2422 O O . TYR A 1 315 ? -8.870 -2.044 10.417 1.00 97.50 315 TYR A O 1
ATOM 2430 N N . LEU A 1 316 ? -10.456 -0.487 10.712 1.00 98.38 316 LEU A N 1
ATOM 2431 C CA . LEU A 1 316 ? -9.512 0.600 10.977 1.00 98.38 316 LEU A CA 1
ATOM 2432 C C . LEU A 1 316 ? -8.952 0.493 12.403 1.00 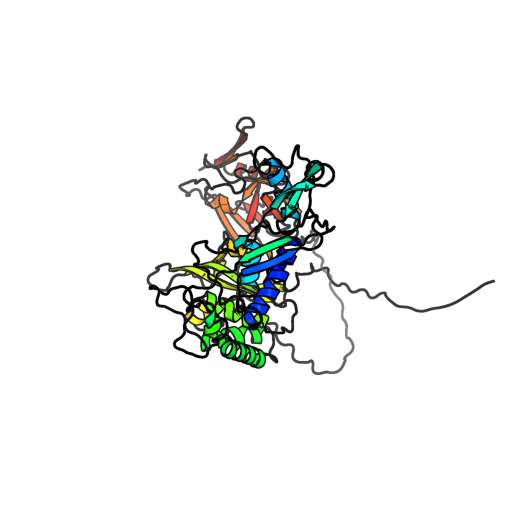98.38 316 LEU A C 1
ATOM 2434 O O . LEU A 1 316 ? -9.701 0.333 13.367 1.00 98.38 316 LEU A O 1
ATOM 2438 N N . VAL A 1 317 ? -7.634 0.636 12.526 1.00 98.69 317 VAL A N 1
ATOM 2439 C CA . VAL A 1 317 ? -6.932 0.919 13.780 1.00 98.69 317 VAL A CA 1
ATOM 2440 C C . VAL A 1 317 ? -6.102 2.186 13.583 1.00 98.69 317 VAL A C 1
ATOM 2442 O O . VAL A 1 317 ? -5.177 2.210 12.772 1.00 98.69 317 VAL A O 1
ATOM 2445 N N . ASP A 1 318 ? -6.415 3.233 14.341 1.00 97.81 318 ASP A N 1
ATOM 2446 C CA . ASP A 1 318 ? -5.616 4.457 14.416 1.00 97.81 318 ASP A CA 1
ATOM 2447 C C . ASP A 1 318 ? -5.153 4.668 15.860 1.00 97.81 318 ASP A C 1
ATOM 2449 O O . ASP A 1 318 ? -5.859 5.247 16.690 1.00 97.81 318 ASP A O 1
ATOM 2453 N N . VAL A 1 319 ? -3.956 4.164 16.170 1.00 97.25 319 VAL A N 1
ATOM 2454 C CA . VAL A 1 319 ? -3.375 4.262 17.517 1.00 97.25 319 VAL A CA 1
ATOM 2455 C C . VAL A 1 319 ? -3.036 5.716 17.871 1.00 97.25 319 VAL A C 1
ATOM 2457 O O . VAL A 1 319 ? -3.172 6.094 19.028 1.00 97.25 319 VAL A O 1
ATOM 2460 N N . THR A 1 320 ? -2.683 6.564 16.897 1.00 94.12 320 THR A N 1
ATOM 2461 C CA . THR A 1 320 ? -2.364 7.983 17.132 1.00 94.12 320 THR A CA 1
ATOM 2462 C C . THR A 1 320 ? -3.578 8.777 17.587 1.00 94.12 320 THR A C 1
ATOM 2464 O O . THR A 1 320 ? -3.537 9.437 18.624 1.00 94.12 320 THR A O 1
ATOM 2467 N N . ASN A 1 321 ? -4.678 8.716 16.836 1.00 92.19 321 ASN A N 1
ATOM 2468 C CA . ASN A 1 321 ? -5.900 9.392 17.253 1.00 92.19 321 ASN A CA 1
ATOM 2469 C C . ASN A 1 321 ? -6.539 8.699 18.465 1.00 92.19 321 ASN A C 1
ATOM 2471 O O . ASN A 1 321 ? -7.255 9.364 19.206 1.00 92.19 321 ASN A O 1
ATOM 2475 N N . SER A 1 322 ? -6.253 7.418 18.727 1.00 93.94 322 SER A N 1
ATOM 2476 C CA . SER A 1 322 ? -6.682 6.759 19.968 1.00 93.94 322 SER A CA 1
ATOM 2477 C C . SER A 1 322 ? -5.955 7.313 21.199 1.00 93.94 322 SER A C 1
ATOM 2479 O O . SER A 1 322 ? -6.599 7.792 22.131 1.00 93.94 322 SER A O 1
ATOM 2481 N N . ASP A 1 323 ? -4.621 7.344 21.165 1.00 93.31 323 ASP A N 1
ATOM 2482 C CA . ASP A 1 323 ? -3.756 7.970 22.174 1.00 93.31 323 ASP A CA 1
ATOM 2483 C C . ASP A 1 323 ? -4.193 9.412 22.486 1.00 93.31 323 ASP A C 1
ATOM 2485 O O . ASP A 1 323 ? -4.484 9.771 23.628 1.00 93.31 323 ASP A O 1
ATOM 2489 N N . MET A 1 324 ? -4.372 10.223 21.440 1.00 88.31 324 MET A N 1
ATOM 2490 C CA . MET A 1 324 ? -4.744 11.632 21.571 1.00 88.31 324 MET A CA 1
ATOM 2491 C C . MET A 1 324 ? -6.177 11.894 22.075 1.00 88.31 324 MET A C 1
ATOM 2493 O O . MET A 1 324 ? -6.460 13.034 22.445 1.00 88.31 324 MET A O 1
ATOM 2497 N N . ASN A 1 325 ? -7.077 10.899 22.094 1.00 88.12 325 ASN A N 1
ATOM 2498 C CA . ASN A 1 325 ? -8.507 11.087 22.398 1.00 88.12 325 ASN A CA 1
ATOM 2499 C C . ASN A 1 325 ? -9.060 10.087 23.436 1.00 88.12 325 ASN A C 1
ATOM 2501 O O . ASN A 1 325 ? -10.226 9.700 23.382 1.00 88.12 325 ASN A O 1
ATOM 2505 N N . GLY A 1 326 ? -8.243 9.708 24.424 1.00 81.19 326 GLY A N 1
ATOM 2506 C CA . GLY A 1 326 ? -8.708 8.986 25.619 1.00 81.19 326 GLY A CA 1
ATOM 2507 C C . GLY A 1 326 ? -8.244 7.535 25.744 1.00 81.19 326 GLY A C 1
ATOM 2508 O O . GLY A 1 326 ? -8.673 6.853 26.673 1.00 81.19 326 GLY A O 1
ATOM 2509 N N . GLY A 1 327 ? -7.352 7.074 24.867 1.00 89.75 327 GLY A N 1
ATOM 2510 C CA . GLY A 1 327 ? -6.660 5.795 25.007 1.00 89.75 327 GLY A CA 1
ATOM 2511 C C . GLY A 1 327 ? -6.996 4.767 23.920 1.00 89.75 327 GLY A C 1
ATOM 2512 O O . GLY A 1 327 ? -7.778 5.032 23.004 1.00 89.75 327 GLY A O 1
ATOM 2513 N N . PRO A 1 328 ? -6.395 3.568 24.009 1.00 93.94 328 PRO A N 1
ATOM 2514 C CA . PRO A 1 328 ? -6.195 2.647 22.887 1.00 93.94 328 PRO A CA 1
ATOM 2515 C C . PRO A 1 328 ? -7.462 2.016 22.292 1.00 93.94 328 PRO A C 1
ATOM 2517 O O . PRO A 1 328 ? -7.346 1.334 21.283 1.00 93.94 328 PRO A O 1
ATOM 2520 N N . GLU A 1 329 ? -8.651 2.220 22.867 1.00 94.69 329 GLU A N 1
ATOM 2521 C CA . GLU A 1 329 ? -9.925 1.700 22.335 1.00 94.69 329 GLU A CA 1
ATOM 2522 C C . GLU A 1 329 ? -10.658 2.687 21.397 1.00 94.69 329 GLU A C 1
ATOM 2524 O O . GLU A 1 329 ? -11.554 2.283 20.650 1.00 94.69 329 GLU A O 1
ATOM 2529 N N . PHE A 1 330 ? -10.303 3.980 21.409 1.00 95.06 330 PHE A N 1
ATOM 2530 C CA . PHE A 1 330 ? -11.119 5.046 20.804 1.00 95.06 330 PHE A CA 1
ATOM 2531 C C . PHE A 1 330 ? -11.303 4.908 19.278 1.00 95.06 330 PHE A C 1
ATOM 2533 O O . PHE A 1 330 ? -12.426 5.040 18.785 1.00 95.06 330 PHE A O 1
ATOM 2540 N N . LEU A 1 331 ? -10.250 4.570 18.527 1.00 96.44 331 LEU A N 1
ATOM 2541 C CA . LEU A 1 331 ? -10.313 4.209 17.102 1.00 96.44 331 LEU A CA 1
ATOM 2542 C C . LEU A 1 331 ? -9.655 2.846 16.850 1.00 96.44 331 LEU A C 1
ATOM 2544 O O . LEU A 1 331 ? -8.821 2.685 15.960 1.00 96.44 331 LEU A O 1
ATOM 2548 N N . PHE A 1 332 ? -10.051 1.854 17.650 1.00 97.88 332 PHE A N 1
ATOM 2549 C CA . PHE A 1 332 ? -9.598 0.470 17.536 1.00 97.88 332 PHE A CA 1
ATOM 2550 C C . PHE A 1 332 ? -10.658 -0.441 16.904 1.00 97.88 332 PHE A C 1
ATOM 2552 O O . PHE A 1 332 ? -11.829 -0.401 17.284 1.00 97.88 332 PHE A O 1
ATOM 2559 N N . LEU A 1 333 ? -10.219 -1.252 15.935 1.00 98.00 333 LEU A N 1
ATOM 2560 C CA . LEU A 1 333 ? -11.001 -2.200 15.132 1.00 98.00 333 LEU A CA 1
ATOM 2561 C C . LEU A 1 333 ? -12.368 -1.655 14.669 1.00 98.00 333 LEU A C 1
ATOM 2563 O O . LEU A 1 333 ? -13.407 -2.315 14.785 1.00 98.00 333 LEU A O 1
ATOM 2567 N N . LYS A 1 334 ? -12.348 -0.439 14.116 1.00 97.31 334 LYS A N 1
ATOM 2568 C CA . LYS A 1 334 ? -13.540 0.284 13.671 1.00 97.31 334 LYS A CA 1
ATOM 2569 C C . LYS A 1 334 ? -14.039 -0.168 12.307 1.00 97.31 334 LYS A C 1
ATOM 2571 O O . LYS A 1 334 ? -13.259 -0.316 11.364 1.00 97.31 334 LYS A O 1
ATOM 2576 N N . GLY A 1 335 ? -15.351 -0.355 12.214 1.00 89.81 335 GLY A N 1
ATOM 2577 C CA . GLY A 1 335 ? -16.060 -0.562 10.956 1.00 89.81 335 GLY A CA 1
ATOM 2578 C C . GLY A 1 335 ? -16.651 0.746 10.437 1.00 89.81 335 GLY A C 1
ATOM 2579 O O . GLY A 1 335 ? -16.926 1.668 11.200 1.00 89.81 335 GLY A O 1
ATOM 2580 N N . GLY A 1 336 ? -16.858 0.838 9.129 1.00 74.31 336 GLY A N 1
ATOM 2581 C CA . GLY A 1 336 ? -17.461 1.999 8.491 1.00 74.31 336 GLY A CA 1
ATOM 2582 C C . GLY A 1 336 ? -17.821 1.732 7.035 1.00 74.31 336 GLY A C 1
ATOM 2583 O O . GLY A 1 336 ? -17.224 0.886 6.373 1.00 74.31 336 GLY A O 1
ATOM 2584 N N . VAL A 1 337 ? -18.795 2.481 6.520 1.00 73.19 337 VAL A N 1
ATOM 2585 C CA . VAL A 1 337 ? -19.152 2.498 5.094 1.00 73.19 337 VAL A CA 1
ATOM 2586 C C . VAL A 1 337 ? -18.684 3.834 4.513 1.00 73.19 337 VAL A C 1
ATOM 2588 O O . VAL A 1 337 ? -19.059 4.872 5.061 1.00 73.19 337 VAL A O 1
ATOM 2591 N N . PRO A 1 338 ? -17.875 3.854 3.439 1.00 68.06 338 PRO A N 1
ATOM 2592 C CA . PRO A 1 338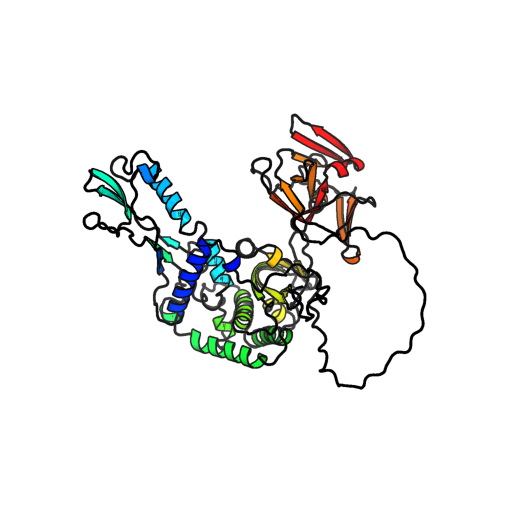 ? -17.336 5.097 2.913 1.00 68.06 338 PRO A CA 1
ATOM 2593 C C . PRO A 1 338 ? -18.377 5.839 2.066 1.00 68.06 338 PRO A C 1
ATOM 2595 O O . PRO A 1 338 ? -19.040 5.255 1.209 1.00 68.06 338 PRO A O 1
ATOM 2598 N N . VAL A 1 339 ? -18.468 7.154 2.243 1.00 54.47 339 VAL A N 1
ATOM 2599 C CA . VAL A 1 339 ? -19.345 8.046 1.476 1.00 54.47 339 VAL A CA 1
ATOM 2600 C C . VAL A 1 339 ? -18.462 8.874 0.539 1.00 54.47 339 VAL A C 1
ATOM 2602 O O . VAL A 1 339 ? -17.582 9.601 0.985 1.00 54.47 339 VAL A O 1
ATOM 2605 N N . TYR A 1 340 ? -18.621 8.701 -0.779 1.00 51.50 340 TYR A N 1
ATOM 2606 C CA . TYR A 1 340 ? -17.685 9.206 -1.810 1.00 51.50 340 TYR A CA 1
ATOM 2607 C C . TYR A 1 340 ? -16.211 8.779 -1.611 1.00 51.50 340 TYR A C 1
ATOM 2609 O O . TYR A 1 340 ? -15.298 9.475 -2.045 1.00 51.50 340 TYR A O 1
ATOM 2617 N N . GLY A 1 341 ? -15.965 7.637 -0.958 1.00 64.56 341 GLY A N 1
ATOM 2618 C CA . GLY A 1 341 ? -14.612 7.176 -0.611 1.00 64.56 341 GLY A CA 1
ATOM 2619 C C . GLY A 1 341 ? -14.054 7.755 0.697 1.00 64.56 341 GLY A C 1
ATOM 2620 O O . GLY A 1 341 ? -12.954 7.376 1.093 1.00 64.56 341 GLY A O 1
ATOM 2621 N N . VAL A 1 342 ? -14.808 8.624 1.381 1.00 74.62 342 VAL A N 1
ATOM 2622 C CA . VAL A 1 342 ? -14.490 9.145 2.717 1.00 74.62 342 VAL A CA 1
ATOM 2623 C C . VAL A 1 342 ? -15.104 8.230 3.773 1.00 74.62 342 VAL A C 1
ATOM 2625 O O . VAL A 1 342 ? -16.322 8.071 3.811 1.00 74.62 342 VAL A O 1
ATOM 2628 N N . TYR A 1 343 ? -14.292 7.649 4.651 1.00 81.88 343 TYR A N 1
ATOM 2629 C CA . TYR A 1 343 ? -14.796 7.032 5.882 1.00 81.88 343 TYR A CA 1
ATOM 2630 C C . TYR A 1 343 ? -14.930 8.092 6.977 1.00 81.88 343 TYR A C 1
ATOM 2632 O O . TYR A 1 343 ? -14.064 8.961 7.086 1.00 81.88 343 TYR A O 1
ATOM 2640 N N . THR A 1 344 ? -15.969 8.005 7.810 1.00 83.88 344 THR A N 1
ATOM 2641 C CA . THR A 1 344 ? -16.184 8.905 8.955 1.00 83.88 344 THR A CA 1
ATOM 2642 C C . THR A 1 344 ? -16.331 8.102 10.243 1.00 83.88 344 THR A C 1
ATOM 2644 O O . THR A 1 344 ? -17.090 7.136 10.275 1.00 83.88 344 THR A O 1
ATOM 2647 N N . PHE A 1 345 ? -15.632 8.513 11.302 1.00 88.56 345 PHE A N 1
ATOM 2648 C CA . PHE A 1 345 ? -15.660 7.876 12.621 1.00 88.56 345 PHE A CA 1
ATOM 2649 C C . PHE A 1 345 ? -15.747 8.925 13.729 1.00 88.56 345 PHE A C 1
ATOM 2651 O O . PHE A 1 345 ? -15.229 10.034 13.576 1.00 88.56 345 PHE A O 1
ATOM 2658 N N . GLN A 1 346 ? -16.360 8.548 14.857 1.00 85.44 346 GLN A N 1
ATOM 2659 C CA . GLN A 1 346 ? -16.516 9.407 16.040 1.00 85.44 346 GLN A CA 1
ATOM 2660 C C . GLN A 1 346 ? -17.060 10.800 15.660 1.00 85.44 346 GLN A C 1
ATOM 2662 O O . GLN A 1 346 ? -16.507 11.822 16.046 1.00 85.44 346 GLN A O 1
ATOM 2667 N N . ASP A 1 347 ? -18.096 10.810 14.813 1.00 75.44 347 ASP A N 1
ATOM 2668 C CA . ASP A 1 347 ? -18.825 11.955 14.238 1.00 75.44 347 ASP A CA 1
ATOM 2669 C C . ASP A 1 347 ? -18.035 12.991 13.407 1.00 75.44 347 ASP A C 1
ATOM 2671 O O . ASP A 1 347 ? -18.647 13.689 12.597 1.00 75.44 347 ASP A O 1
ATOM 2675 N N . TYR A 1 348 ? -16.707 13.100 13.538 1.00 78.06 348 TYR A N 1
ATOM 2676 C CA . TYR A 1 348 ? -15.926 14.169 12.891 1.00 78.06 348 TYR A CA 1
ATOM 2677 C C . TYR A 1 348 ? -14.528 13.793 12.375 1.00 78.06 348 TYR A C 1
ATOM 2679 O O . TYR A 1 348 ? -13.921 14.618 11.689 1.00 78.06 348 TYR A O 1
ATOM 2687 N N . PHE A 1 349 ? -13.989 12.598 12.651 1.00 87.06 349 PHE A N 1
ATOM 2688 C CA . PHE A 1 349 ? -12.753 12.155 11.993 1.00 87.06 349 PHE A CA 1
ATOM 2689 C C . PHE A 1 349 ? -13.078 11.575 10.619 1.00 87.06 349 PHE A C 1
ATOM 2691 O O . PHE A 1 349 ? -13.865 10.638 10.505 1.00 87.06 349 PHE A O 1
ATOM 2698 N N . THR A 1 350 ? -12.446 12.106 9.577 1.00 88.44 350 THR A N 1
ATOM 2699 C CA . THR A 1 350 ? -12.623 11.684 8.184 1.00 88.44 350 THR A CA 1
ATOM 2700 C C . THR A 1 350 ? -11.319 11.150 7.610 1.00 88.44 350 THR A C 1
ATOM 2702 O O . THR A 1 350 ? -10.262 11.722 7.865 1.00 88.44 350 THR A O 1
ATOM 2705 N N . TYR A 1 351 ? -11.390 10.064 6.836 1.00 90.62 351 TYR A N 1
ATOM 2706 C CA . TYR A 1 351 ? -10.229 9.384 6.252 1.00 90.62 351 TYR A CA 1
ATOM 2707 C C . TYR A 1 351 ? -10.463 9.085 4.772 1.00 90.62 351 TYR A C 1
ATOM 2709 O O . TYR A 1 351 ? -11.516 8.568 4.394 1.00 90.62 351 TYR A O 1
ATOM 2717 N N . THR A 1 352 ? -9.452 9.348 3.946 1.00 87.69 352 THR A N 1
ATOM 2718 C CA . THR A 1 352 ? -9.393 8.921 2.539 1.00 87.69 352 THR A CA 1
ATOM 2719 C C . THR A 1 352 ? -8.008 8.374 2.224 1.00 87.69 352 THR A C 1
ATOM 2721 O O . THR A 1 352 ? -7.010 8.970 2.624 1.00 87.69 352 THR A O 1
ATOM 2724 N N . TYR A 1 353 ? -7.936 7.257 1.500 1.00 87.00 353 TYR A N 1
ATOM 2725 C CA . TYR A 1 353 ? -6.659 6.686 1.066 1.00 87.00 353 TYR A CA 1
ATOM 2726 C C . TYR A 1 353 ? -6.018 7.528 -0.045 1.00 87.00 353 TYR A C 1
ATOM 2728 O O . TYR A 1 353 ? -6.711 8.002 -0.954 1.00 87.00 353 TYR A O 1
ATOM 2736 N N . ASP A 1 354 ? -4.694 7.662 -0.007 1.00 85.44 354 ASP A N 1
ATOM 2737 C CA . ASP A 1 354 ? -3.904 8.254 -1.092 1.00 85.44 354 ASP A CA 1
ATOM 2738 C C . ASP A 1 354 ? -3.625 7.268 -2.244 1.00 85.44 354 ASP A C 1
ATOM 2740 O O . ASP A 1 354 ? -3.989 6.089 -2.213 1.00 85.44 354 ASP A O 1
ATOM 2744 N N . GLU A 1 355 ? -2.975 7.769 -3.296 1.00 84.25 355 GLU A N 1
ATOM 2745 C CA . GLU A 1 355 ? -2.574 6.963 -4.453 1.00 84.25 355 GLU A CA 1
ATOM 2746 C C . GLU A 1 355 ? -1.430 5.986 -4.138 1.00 84.25 355 GLU A C 1
ATOM 2748 O O . GLU A 1 355 ? -1.316 4.965 -4.810 1.00 84.25 355 GLU A O 1
ATOM 2753 N N . GLN A 1 356 ? -0.610 6.235 -3.106 1.00 86.12 356 GLN A N 1
ATOM 2754 C CA . GLN A 1 356 ? 0.421 5.276 -2.682 1.00 86.12 356 GLN A CA 1
ATOM 2755 C C . GLN A 1 356 ? -0.240 4.011 -2.121 1.00 86.12 356 GLN A C 1
ATOM 2757 O O . GLN A 1 356 ? 0.064 2.900 -2.552 1.00 86.12 356 GLN A O 1
ATOM 2762 N N . THR A 1 357 ? -1.225 4.187 -1.244 1.00 87.75 357 THR A N 1
ATOM 2763 C CA . THR A 1 357 ? -2.028 3.118 -0.647 1.00 87.75 357 THR A CA 1
ATOM 2764 C C . THR A 1 357 ? -2.795 2.325 -1.706 1.00 87.75 357 THR A C 1
ATOM 2766 O O . THR A 1 357 ? -2.757 1.096 -1.685 1.00 87.75 357 THR A O 1
ATOM 2769 N N . LYS A 1 358 ? -3.426 3.002 -2.679 1.00 84.38 358 LYS A N 1
ATOM 2770 C CA . LYS A 1 358 ? -4.145 2.359 -3.804 1.00 84.38 358 LYS A CA 1
ATOM 2771 C C . LYS A 1 358 ? -3.222 1.647 -4.800 1.00 84.38 358 LYS A C 1
ATOM 2773 O O . LYS A 1 358 ? -3.658 0.725 -5.480 1.00 84.38 358 LYS A O 1
ATOM 2778 N N . LYS A 1 359 ? -1.959 2.072 -4.908 1.00 85.56 359 LYS A N 1
ATOM 2779 C CA . LYS A 1 359 ? -0.939 1.436 -5.759 1.00 85.56 359 LYS A CA 1
ATOM 2780 C C . LYS A 1 359 ? -0.358 0.163 -5.132 1.00 85.56 359 LYS A C 1
ATOM 2782 O O . LYS A 1 359 ? 0.109 -0.710 -5.865 1.00 85.56 359 LYS A O 1
ATOM 2787 N N . VAL A 1 360 ? -0.400 0.046 -3.802 1.00 85.56 360 VAL A N 1
ATOM 2788 C CA . VAL A 1 360 ? 0.039 -1.144 -3.053 1.00 85.56 360 VAL A CA 1
ATOM 2789 C C . VAL A 1 360 ? -1.087 -2.161 -2.872 1.00 85.56 360 VAL A C 1
ATOM 2791 O O . VAL A 1 360 ? -0.906 -3.334 -3.193 1.00 85.56 360 VAL A O 1
ATOM 2794 N N . TRP A 1 361 ? -2.232 -1.722 -2.351 1.00 81.31 361 TRP A N 1
ATOM 2795 C CA . TRP A 1 361 ? -3.300 -2.595 -1.865 1.00 81.31 361 TRP A CA 1
ATOM 2796 C C . TRP A 1 361 ? -4.485 -2.649 -2.830 1.00 81.31 361 TRP A C 1
ATOM 2798 O O . TRP A 1 361 ? -4.890 -1.631 -3.393 1.00 81.31 361 TRP A O 1
ATOM 2808 N N . ASN A 1 362 ? -5.095 -3.827 -2.987 1.00 73.56 362 ASN A N 1
ATOM 2809 C CA . ASN A 1 362 ? -6.287 -3.971 -3.820 1.00 73.56 362 ASN A CA 1
ATOM 2810 C C . ASN A 1 362 ? -7.494 -3.328 -3.123 1.00 73.56 362 ASN A C 1
ATOM 2812 O O . ASN A 1 362 ? -7.553 -3.240 -1.898 1.00 73.56 362 ASN A O 1
ATOM 2816 N N . THR A 1 363 ? -8.531 -2.954 -3.875 1.00 70.00 363 THR A N 1
ATOM 2817 C CA . THR A 1 363 ? -9.739 -2.334 -3.298 1.00 70.00 363 THR A CA 1
ATOM 2818 C C . THR A 1 363 ? -10.369 -3.183 -2.184 1.00 70.00 363 THR A C 1
ATOM 2820 O O . THR A 1 363 ? -10.833 -2.633 -1.192 1.00 70.00 363 THR A O 1
ATOM 2823 N N . LEU A 1 364 ? -10.337 -4.517 -2.299 1.00 67.69 364 LEU A N 1
ATOM 2824 C CA . LEU A 1 364 ? -10.869 -5.438 -1.283 1.00 67.69 364 LEU A CA 1
ATOM 2825 C C . LEU A 1 364 ? -10.041 -5.484 0.015 1.00 67.69 364 LEU A C 1
ATOM 2827 O O . LEU A 1 364 ? -10.607 -5.758 1.069 1.00 67.69 364 LEU A O 1
ATOM 2831 N N . ASP A 1 365 ? -8.743 -5.173 -0.032 1.00 76.31 365 ASP A N 1
ATOM 2832 C CA . ASP A 1 365 ? -7.886 -5.031 1.158 1.00 76.31 365 ASP A CA 1
ATOM 2833 C C . ASP A 1 365 ? -8.199 -3.745 1.950 1.00 76.31 365 ASP A C 1
ATOM 2835 O O . ASP A 1 365 ? -7.850 -3.624 3.123 1.00 76.31 365 ASP A O 1
ATOM 2839 N N . LEU A 1 366 ? -8.860 -2.779 1.298 1.00 82.88 366 LEU A N 1
ATOM 2840 C CA . LEU A 1 366 ? -9.119 -1.421 1.788 1.00 82.88 366 LEU A CA 1
ATOM 2841 C C . LEU A 1 366 ? -10.601 -1.150 2.129 1.00 82.88 366 LEU A C 1
ATOM 2843 O O . LEU A 1 366 ? -10.926 -0.093 2.686 1.00 82.88 366 LEU A O 1
ATOM 2847 N N . VAL A 1 367 ? -11.508 -2.077 1.798 1.00 80.94 367 VAL A N 1
ATOM 2848 C CA . VAL A 1 367 ? -12.930 -2.040 2.184 1.00 80.94 367 VAL A CA 1
ATOM 2849 C C . VAL A 1 367 ? -13.089 -2.566 3.607 1.00 80.94 367 VAL A C 1
ATOM 2851 O O . VAL A 1 367 ? -12.715 -3.705 3.887 1.00 80.94 367 VAL A O 1
ATOM 2854 N N . LEU A 1 368 ? -13.659 -1.748 4.493 1.00 82.62 368 LEU A N 1
ATOM 2855 C CA . LEU A 1 368 ? -13.896 -2.110 5.893 1.00 82.62 368 LEU A CA 1
ATOM 2856 C C . LEU A 1 368 ? -15.202 -2.895 6.092 1.00 82.62 368 LEU A C 1
ATOM 2858 O O . LEU A 1 368 ? -16.116 -2.862 5.265 1.00 82.62 368 LEU A O 1
ATOM 2862 N N . ALA A 1 369 ? -15.306 -3.577 7.232 1.00 80.31 369 ALA A N 1
ATOM 2863 C CA . ALA A 1 369 ? -16.566 -4.077 7.762 1.00 80.31 369 ALA A CA 1
ATOM 2864 C C . ALA A 1 369 ? -17.553 -2.921 8.004 1.00 80.31 369 ALA A C 1
ATOM 2866 O O . ALA A 1 369 ? -17.152 -1.813 8.346 1.00 80.31 369 ALA A O 1
ATOM 2867 N N . THR A 1 370 ? -18.856 -3.181 7.893 1.00 74.12 370 THR A N 1
ATOM 2868 C CA . THR A 1 370 ? -19.905 -2.157 8.077 1.00 74.12 370 THR A CA 1
ATOM 2869 C C . THR A 1 370 ? -20.163 -1.767 9.537 1.00 74.12 370 THR A C 1
ATOM 2871 O O . THR A 1 370 ? -20.873 -0.800 9.786 1.00 74.12 370 THR A O 1
ATOM 2874 N N . GLU A 1 371 ? -19.648 -2.542 10.491 1.00 83.44 371 GLU A N 1
ATOM 2875 C CA . GLU A 1 371 ? -19.791 -2.361 11.940 1.00 83.44 371 GLU A CA 1
ATOM 2876 C C . GLU A 1 371 ? -18.459 -2.710 12.615 1.00 83.44 371 GLU A C 1
ATOM 2878 O O . GLU A 1 371 ? -17.720 -3.532 12.074 1.00 83.44 371 GLU A O 1
ATOM 2883 N N . ASP A 1 372 ? -18.179 -2.132 13.786 1.00 93.25 372 ASP A N 1
ATOM 2884 C CA . ASP A 1 372 ? -17.006 -2.444 14.620 1.00 93.25 372 ASP A CA 1
ATOM 2885 C C . ASP A 1 372 ? -16.846 -3.945 14.907 1.00 93.25 372 ASP A C 1
ATOM 2887 O O . ASP A 1 372 ? -17.828 -4.690 15.023 1.00 93.25 372 ASP A O 1
ATOM 2891 N N . TYR A 1 373 ? -15.597 -4.389 15.085 1.00 94.81 373 TYR A N 1
ATOM 2892 C CA . TYR A 1 373 ? -15.309 -5.779 15.425 1.00 94.81 373 TYR A CA 1
ATOM 2893 C C . TYR A 1 373 ? -15.837 -6.119 16.823 1.00 94.81 373 TYR A C 1
ATOM 2895 O O . TYR A 1 373 ? -15.378 -5.600 17.843 1.00 94.81 373 TYR A O 1
ATOM 2903 N N . LYS A 1 374 ? -16.787 -7.052 16.886 1.00 89.19 374 LYS A N 1
ATOM 2904 C CA . LYS A 1 374 ? -17.372 -7.530 18.142 1.00 89.19 374 LYS A CA 1
ATOM 2905 C C . LYS A 1 374 ? -16.629 -8.778 18.590 1.00 89.19 374 LYS A C 1
ATOM 2907 O O . LYS A 1 374 ? -16.825 -9.843 18.010 1.00 89.19 374 LYS A O 1
ATOM 2912 N N . ARG A 1 375 ? -15.809 -8.646 19.642 1.00 81.56 375 ARG A N 1
ATOM 2913 C CA . ARG A 1 375 ? -15.076 -9.758 20.269 1.00 81.56 375 ARG A CA 1
ATOM 2914 C C . ARG A 1 375 ? -16.007 -10.971 20.469 1.00 81.56 375 ARG A C 1
ATOM 2916 O O . ARG A 1 375 ? -16.974 -10.848 21.225 1.00 81.56 375 ARG A O 1
ATOM 2923 N N . PRO A 1 376 ? -15.716 -12.140 19.863 1.00 66.88 376 PRO A N 1
ATOM 2924 C CA . PRO A 1 376 ? -16.464 -13.363 20.117 1.00 66.88 376 PRO A CA 1
ATOM 2925 C C . PRO A 1 376 ? -16.486 -13.674 21.614 1.00 66.88 376 PRO A C 1
ATOM 2927 O O . PRO A 1 376 ? -15.446 -13.659 22.282 1.00 66.88 376 PRO A O 1
ATOM 2930 N N . ALA A 1 377 ? -17.675 -13.941 22.156 1.00 56.06 377 ALA A N 1
ATOM 2931 C CA . ALA A 1 377 ? -17.816 -14.308 23.557 1.00 56.06 377 ALA A CA 1
ATOM 2932 C C . ALA A 1 377 ? -17.028 -15.600 23.819 1.00 56.06 377 ALA A C 1
ATOM 2934 O O . ALA A 1 377 ? -17.271 -16.614 23.165 1.00 56.06 377 ALA A O 1
ATOM 2935 N N . GLN A 1 378 ? -16.091 -15.570 24.772 1.00 50.66 378 GLN A N 1
ATOM 2936 C CA . GLN A 1 378 ? -15.321 -16.756 25.141 1.00 50.66 378 GLN A CA 1
ATOM 2937 C C . GLN A 1 378 ? -16.268 -17.840 25.662 1.00 50.66 378 GLN A C 1
ATOM 2939 O O . GLN A 1 378 ? -16.746 -17.781 26.796 1.00 50.66 378 GLN A O 1
ATOM 2944 N N . THR A 1 379 ? -16.514 -18.860 24.841 1.00 38.53 379 THR A N 1
ATOM 2945 C CA . THR A 1 379 ? -17.146 -20.097 25.288 1.00 38.53 379 THR A CA 1
ATOM 2946 C C . THR A 1 379 ? -16.212 -20.757 26.292 1.00 38.53 379 THR A C 1
ATOM 2948 O O . THR A 1 379 ? -15.185 -21.322 25.912 1.00 38.53 379 THR A O 1
ATOM 2951 N N . ALA A 1 380 ? -16.555 -20.668 27.579 1.00 32.44 380 ALA A N 1
ATOM 2952 C CA . ALA A 1 380 ? -15.856 -21.406 28.621 1.00 32.44 380 ALA A CA 1
ATOM 2953 C C . ALA A 1 380 ? -15.801 -22.902 28.245 1.00 32.44 380 ALA A C 1
ATOM 2955 O O . ALA A 1 380 ? -16.785 -23.414 27.697 1.00 32.44 380 ALA A O 1
ATOM 2956 N N . PRO A 1 381 ? -14.688 -23.611 28.519 1.00 33.44 381 PRO A N 1
ATOM 2957 C CA . PRO A 1 381 ? -14.559 -25.022 28.170 1.00 33.44 381 PRO A CA 1
ATOM 2958 C C . PRO A 1 381 ? -15.725 -25.806 28.774 1.00 33.44 381 PRO A C 1
ATOM 2960 O O . PRO A 1 381 ? -15.991 -25.717 29.976 1.00 33.44 381 PRO A O 1
ATOM 2963 N N . ALA A 1 382 ? -16.457 -26.518 27.916 1.00 32.53 382 ALA A N 1
ATOM 2964 C CA . ALA A 1 382 ? -17.744 -27.095 28.272 1.00 32.53 382 ALA A CA 1
ATOM 2965 C C . ALA A 1 382 ? -17.596 -28.082 29.438 1.00 32.53 382 ALA A C 1
ATOM 2967 O O . ALA A 1 382 ? -16.955 -29.124 29.309 1.00 32.53 382 ALA A O 1
ATOM 2968 N N . LYS A 1 383 ? -18.223 -27.770 30.579 1.00 32.19 383 LYS A N 1
ATOM 2969 C CA . LYS A 1 383 ? -18.396 -28.746 31.657 1.00 32.19 383 LYS A CA 1
ATOM 2970 C C . LYS A 1 383 ? -19.311 -29.856 31.159 1.00 32.19 383 LYS A C 1
ATOM 2972 O O . LYS A 1 383 ? -20.512 -29.636 30.990 1.00 32.19 383 LYS A O 1
ATOM 2977 N N . GLU A 1 384 ? -18.741 -31.041 30.966 1.00 32.78 384 GLU A N 1
ATOM 2978 C CA . GLU A 1 384 ? -19.506 -32.250 30.685 1.00 32.78 384 GLU A CA 1
ATOM 2979 C C . GLU A 1 384 ? -20.624 -32.408 31.721 1.00 32.78 384 GLU A C 1
ATOM 2981 O O . GLU A 1 384 ? -20.390 -32.462 32.929 1.00 32.78 384 GLU A O 1
ATOM 2986 N N . THR A 1 385 ? -21.858 -32.455 31.235 1.00 28.98 385 THR A N 1
ATOM 2987 C CA . THR A 1 385 ? -23.051 -32.769 32.022 1.00 28.98 385 THR A CA 1
ATOM 2988 C C . THR A 1 385 ? -23.922 -33.739 31.219 1.00 28.98 385 THR A C 1
ATOM 2990 O O . THR A 1 385 ? -23.826 -33.764 29.988 1.00 28.98 385 THR A O 1
ATOM 2993 N N . PRO A 1 386 ? -24.675 -34.642 31.876 1.00 28.69 386 PRO A N 1
ATOM 2994 C CA . PRO A 1 386 ? -24.986 -35.929 31.255 1.00 28.69 386 PRO A CA 1
ATOM 2995 C C . PRO A 1 386 ? -26.037 -35.863 30.144 1.00 28.69 386 PRO A C 1
ATOM 2997 O O . PRO A 1 386 ? -26.948 -35.035 30.164 1.00 28.69 386 PRO A O 1
ATOM 3000 N N . LYS A 1 387 ? -25.950 -36.821 29.212 1.00 32.56 387 LYS A N 1
ATOM 3001 C CA . LYS A 1 387 ? -26.991 -37.076 28.209 1.00 32.56 387 LYS A CA 1
ATOM 3002 C C . LYS A 1 387 ? -28.358 -37.256 28.876 1.00 32.56 387 LYS A C 1
ATOM 3004 O O . LYS A 1 387 ? -28.495 -38.052 29.802 1.00 32.56 387 LYS A O 1
ATOM 3009 N N . SER A 1 388 ? -29.373 -36.616 28.309 1.00 29.66 388 SER A N 1
ATOM 3010 C CA . SER A 1 388 ? -30.774 -37.018 28.446 1.00 29.66 388 SER A CA 1
ATOM 3011 C C . SER A 1 388 ? -31.360 -37.235 27.049 1.00 29.66 388 SER A C 1
ATOM 3013 O O . SER A 1 388 ? -30.989 -36.547 26.098 1.00 29.66 388 SER A O 1
ATOM 3015 N N . GLU A 1 389 ? -32.201 -38.259 26.912 1.00 26.98 389 GLU A N 1
ATOM 3016 C CA . GLU A 1 389 ? -32.806 -38.675 25.640 1.00 26.98 389 GLU A CA 1
ATOM 3017 C C . GLU A 1 389 ? -34.198 -38.040 25.427 1.00 26.98 389 GLU A C 1
ATOM 3019 O O . GLU A 1 389 ? -34.759 -37.454 26.358 1.00 26.98 389 GLU A O 1
ATOM 3024 N N . PRO A 1 390 ? -34.733 -38.041 24.190 1.00 32.72 390 PRO A N 1
ATOM 3025 C CA . PRO A 1 390 ? -35.684 -37.017 23.770 1.00 32.72 390 PRO A CA 1
ATOM 3026 C C . PRO A 1 390 ? -37.132 -37.280 24.194 1.00 32.72 390 PRO A C 1
ATOM 3028 O O . PRO A 1 390 ? -37.642 -38.395 24.106 1.00 32.72 390 PRO A O 1
ATOM 3031 N N . SER A 1 391 ? -37.843 -36.192 24.496 1.00 25.17 391 SER A N 1
ATOM 3032 C CA . SER A 1 391 ? -39.304 -36.123 24.416 1.00 25.17 391 SER A CA 1
ATOM 3033 C C . SER A 1 391 ? -39.687 -35.209 23.254 1.00 25.17 391 SER A C 1
ATOM 3035 O O . SER A 1 391 ? -39.111 -34.133 23.098 1.00 25.17 391 SER A O 1
ATOM 3037 N N . GLY A 1 392 ? -40.626 -35.642 22.411 1.00 24.61 392 GLY A N 1
ATOM 3038 C CA . GLY A 1 392 ? -40.997 -34.933 21.188 1.00 24.61 392 GLY A CA 1
ATOM 3039 C C . GLY A 1 392 ? -42.501 -34.730 21.058 1.00 24.61 392 GLY A C 1
ATOM 3040 O O . GLY A 1 392 ? -43.287 -35.646 21.283 1.00 24.61 392 GLY A O 1
ATOM 3041 N N . THR A 1 393 ? -42.901 -33.540 20.617 1.00 25.20 393 THR A N 1
ATOM 3042 C CA . THR A 1 393 ? -44.257 -33.245 20.131 1.00 25.20 393 THR A CA 1
ATOM 3043 C C . THR A 1 393 ? -44.170 -32.455 18.828 1.00 25.20 393 THR A C 1
ATOM 3045 O O . THR A 1 393 ? -43.221 -31.710 18.595 1.00 25.20 393 THR A O 1
ATOM 3048 N N . LYS A 1 394 ? -45.121 -32.698 17.921 1.00 24.78 394 LYS A N 1
ATOM 3049 C CA . LYS A 1 394 ? -45.136 -32.135 16.564 1.00 24.78 394 LYS A CA 1
ATOM 3050 C C . LYS A 1 394 ? -46.008 -30.879 16.484 1.00 24.78 394 LYS A C 1
ATOM 3052 O O . LYS A 1 394 ? -46.934 -30.733 17.272 1.00 24.78 394 LYS A O 1
ATOM 3057 N N . GLN A 1 395 ? -45.823 -30.183 15.359 1.00 25.16 395 GLN A N 1
ATOM 3058 C CA . GLN A 1 395 ? -46.690 -29.185 14.713 1.00 25.16 395 GLN A CA 1
ATOM 3059 C C . GLN A 1 395 ? -46.328 -27.713 15.002 1.00 25.16 395 GLN A C 1
ATOM 3061 O O . GLN A 1 395 ? -45.854 -27.395 16.082 1.00 25.16 395 GLN A O 1
ATOM 3066 N N . GLN A 1 396 ? -46.483 -26.792 14.041 1.00 24.45 396 GLN A N 1
ATOM 3067 C CA . GLN A 1 396 ? -47.174 -26.900 12.739 1.00 24.45 396 GLN A CA 1
ATOM 3068 C C . GLN A 1 396 ? -46.422 -26.115 11.643 1.00 24.45 396 GLN A C 1
ATOM 3070 O O . GLN A 1 396 ? -45.876 -25.051 11.919 1.00 24.45 396 GLN A O 1
ATOM 3075 N N . ASN A 1 397 ? -46.395 -26.618 10.401 1.00 25.03 397 ASN A N 1
ATOM 3076 C CA . ASN A 1 397 ? -45.784 -25.897 9.277 1.00 25.03 397 ASN A CA 1
ATOM 3077 C C . ASN A 1 397 ? -46.764 -24.865 8.702 1.00 25.03 397 ASN A C 1
ATOM 3079 O O . ASN A 1 397 ? -47.844 -25.241 8.250 1.00 25.03 397 ASN A O 1
ATOM 3083 N N . ALA A 1 398 ? -46.335 -23.607 8.606 1.00 24.95 398 ALA A N 1
ATOM 3084 C CA . ALA A 1 398 ? -46.923 -22.603 7.724 1.00 24.95 398 ALA A CA 1
ATOM 3085 C C . ALA A 1 398 ? -45.822 -22.086 6.787 1.00 24.95 398 ALA A C 1
ATOM 3087 O O . ALA A 1 398 ? -44.785 -21.621 7.254 1.00 24.95 398 ALA A O 1
ATOM 3088 N N . ALA A 1 399 ? -46.019 -22.210 5.473 1.00 26.42 399 ALA A N 1
ATOM 3089 C CA . ALA A 1 399 ? -45.025 -21.833 4.470 1.00 26.42 399 ALA A CA 1
ATOM 3090 C C . ALA A 1 399 ? -45.426 -20.525 3.763 1.00 26.42 399 ALA A C 1
ATOM 3092 O O . ALA A 1 399 ? -46.506 -20.481 3.169 1.00 26.42 399 ALA A O 1
ATOM 3093 N N . PRO A 1 400 ? -44.575 -19.482 3.765 1.00 29.20 400 PRO A N 1
ATOM 3094 C CA . PRO A 1 400 ? -44.677 -18.366 2.837 1.00 29.20 400 PRO A CA 1
ATOM 3095 C C . PRO A 1 400 ? -43.936 -18.665 1.523 1.00 29.20 400 PRO A C 1
ATOM 3097 O O . PRO A 1 400 ? -42.942 -19.387 1.482 1.00 29.20 400 PRO A O 1
ATOM 3100 N N . ALA A 1 401 ? -44.456 -18.098 0.439 1.00 26.44 401 ALA A N 1
ATOM 3101 C CA . ALA A 1 401 ? -44.048 -18.349 -0.936 1.00 26.44 401 ALA A CA 1
ATOM 3102 C C . ALA A 1 401 ? -42.590 -17.977 -1.285 1.00 26.44 401 ALA A C 1
ATOM 3104 O O . ALA A 1 401 ? -42.072 -16.957 -0.845 1.00 26.44 401 ALA A O 1
ATOM 3105 N N . GLY A 1 402 ? -42.019 -18.745 -2.222 1.00 28.34 402 GLY A N 1
ATOM 3106 C CA . GLY A 1 402 ? -41.171 -18.220 -3.300 1.00 28.34 402 GLY A CA 1
ATOM 3107 C C . GLY A 1 402 ? -39.895 -17.476 -2.903 1.00 28.34 402 GLY A C 1
ATOM 3108 O O . GLY A 1 402 ? -39.800 -16.267 -3.098 1.00 28.34 402 GLY A O 1
ATOM 3109 N N . SER A 1 403 ? -38.866 -18.207 -2.470 1.00 30.95 403 SER A N 1
ATOM 3110 C CA . SER A 1 403 ? -37.502 -17.675 -2.416 1.00 30.95 403 SER A CA 1
ATOM 3111 C C . SER A 1 403 ? -37.010 -17.287 -3.818 1.00 30.95 403 SER A C 1
ATOM 3113 O O . SER A 1 403 ? -36.775 -18.159 -4.659 1.00 30.95 403 SER A O 1
ATOM 3115 N N . ALA A 1 404 ? -36.802 -15.991 -4.054 1.00 32.81 404 ALA A N 1
ATOM 3116 C CA . ALA A 1 404 ? -35.939 -15.525 -5.137 1.00 32.81 404 ALA A CA 1
ATOM 3117 C C . ALA A 1 404 ? -34.511 -16.091 -4.945 1.00 32.81 404 ALA A C 1
ATOM 3119 O O . ALA A 1 404 ? -34.122 -16.360 -3.803 1.00 32.81 404 ALA A O 1
ATOM 3120 N N . PRO A 1 405 ? -33.722 -16.294 -6.018 1.00 33.16 405 PRO A N 1
ATOM 3121 C CA . PRO A 1 405 ? -32.363 -16.813 -5.888 1.00 33.16 405 PRO A CA 1
ATOM 3122 C C . PRO A 1 405 ? -31.506 -15.890 -5.015 1.00 33.16 405 PRO A C 1
ATOM 3124 O O . PRO A 1 405 ? -31.516 -14.670 -5.181 1.00 33.16 405 PRO A O 1
ATOM 3127 N N . SER A 1 406 ? -30.751 -16.479 -4.086 1.00 41.22 406 SER A N 1
ATOM 3128 C CA . SER A 1 406 ? -29.827 -15.751 -3.219 1.00 41.22 406 SER A CA 1
ATOM 3129 C C . SER A 1 406 ? -28.689 -15.152 -4.046 1.00 41.22 406 SER A C 1
ATOM 3131 O O . SER A 1 406 ? -27.815 -15.880 -4.518 1.00 41.22 406 SER A O 1
ATOM 3133 N N . VAL A 1 407 ? -28.695 -13.830 -4.217 1.00 49.91 407 VAL A N 1
ATOM 3134 C CA . VAL A 1 407 ? -27.607 -13.100 -4.877 1.00 49.91 407 VAL A CA 1
ATOM 3135 C C . VAL A 1 407 ? -26.363 -13.167 -3.991 1.00 49.91 407 VAL A C 1
ATOM 3137 O O . VAL A 1 407 ? -26.344 -12.591 -2.904 1.00 49.91 407 VAL A O 1
ATOM 3140 N N . THR A 1 408 ? -25.317 -13.855 -4.449 1.00 53.59 408 THR A N 1
ATOM 3141 C CA . THR A 1 408 ? -24.010 -13.882 -3.777 1.00 53.59 408 THR A CA 1
ATOM 3142 C C . THR A 1 408 ? -23.313 -12.539 -3.972 1.00 53.59 408 THR A C 1
ATOM 3144 O O . THR A 1 408 ? -22.568 -12.359 -4.925 1.00 53.59 408 THR A O 1
ATOM 3147 N N . VAL A 1 409 ? -23.595 -11.580 -3.089 1.00 55.72 409 VAL A N 1
ATOM 3148 C CA . VAL A 1 409 ? -23.098 -10.195 -3.142 1.00 55.72 409 VAL A CA 1
ATOM 3149 C C . VAL A 1 409 ? -21.569 -10.134 -3.290 1.00 55.72 409 VAL A C 1
ATOM 3151 O O . VAL A 1 409 ? -20.845 -10.895 -2.652 1.00 55.72 409 VAL A O 1
ATOM 3154 N N . GLY A 1 410 ? -21.074 -9.197 -4.106 1.00 49.50 410 GLY A N 1
ATOM 3155 C CA . GLY A 1 410 ? -19.639 -8.937 -4.288 1.00 49.50 410 GLY A CA 1
ATOM 3156 C C . GLY A 1 410 ? -18.912 -9.776 -5.349 1.00 49.50 410 GLY A C 1
ATOM 3157 O O . GLY A 1 410 ? -17.729 -9.538 -5.579 1.00 49.50 410 GLY A O 1
ATOM 3158 N N . GLN A 1 411 ? -19.573 -10.711 -6.039 1.00 65.62 411 GLN A N 1
ATOM 3159 C CA . GLN A 1 411 ? -19.005 -11.357 -7.230 1.00 65.62 411 GLN A CA 1
ATOM 3160 C C . GLN A 1 411 ? -18.989 -10.391 -8.421 1.00 65.62 411 GLN A C 1
ATOM 3162 O O . GLN A 1 411 ? -19.948 -9.649 -8.621 1.00 65.62 411 GLN A O 1
ATOM 3167 N N . VAL A 1 412 ? -17.940 -10.419 -9.250 1.00 70.75 412 VAL A N 1
ATOM 3168 C CA . VAL A 1 412 ? -17.945 -9.701 -10.536 1.00 70.75 412 VAL A CA 1
ATOM 3169 C C . VAL A 1 412 ? -18.914 -10.409 -11.487 1.00 70.75 412 VAL A C 1
ATOM 3171 O O . VAL A 1 412 ? -18.757 -11.597 -11.759 1.00 70.75 412 VAL A O 1
ATOM 3174 N N . VAL A 1 413 ? -19.915 -9.677 -11.979 1.00 78.38 413 VAL A N 1
ATOM 3175 C CA . VAL A 1 413 ? -20.967 -10.180 -12.888 1.00 78.38 413 VAL A CA 1
ATOM 3176 C C . VAL A 1 413 ? -20.993 -9.473 -14.242 1.00 78.38 413 VAL A C 1
ATOM 3178 O O . VAL A 1 413 ? -21.706 -9.908 -15.140 1.00 78.38 413 VAL A O 1
ATOM 3181 N N . GLY A 1 414 ? -20.209 -8.408 -14.408 1.00 79.62 414 GLY A N 1
ATOM 3182 C CA . GLY A 1 414 ? -20.094 -7.661 -15.656 1.00 79.62 414 GLY A CA 1
ATOM 3183 C C . GLY A 1 414 ? -18.965 -6.634 -15.601 1.00 79.62 414 GLY A C 1
ATOM 3184 O O . GLY A 1 414 ? -18.236 -6.536 -14.611 1.00 79.62 414 GLY A O 1
ATOM 3185 N N . GLN A 1 415 ? -18.833 -5.845 -16.661 1.00 80.31 415 GLN A N 1
ATOM 3186 C CA . GLN A 1 415 ? -17.869 -4.750 -16.754 1.00 80.31 415 GLN A CA 1
ATOM 3187 C C . GLN A 1 415 ? -18.560 -3.470 -17.206 1.00 80.31 415 GLN A C 1
ATOM 3189 O O . GLN A 1 415 ? -19.550 -3.500 -17.934 1.00 80.31 415 GLN A O 1
ATOM 3194 N N . VAL A 1 416 ? -18.003 -2.345 -16.777 1.00 81.06 416 VAL A N 1
ATOM 3195 C CA . VAL A 1 416 ? -18.410 -1.013 -17.208 1.00 81.06 416 VAL A CA 1
ATOM 3196 C C . VAL A 1 416 ? -17.364 -0.489 -18.163 1.00 81.06 416 VAL A C 1
ATOM 3198 O O . VAL A 1 416 ? -16.177 -0.448 -17.830 1.00 81.06 416 VAL A O 1
ATOM 3201 N N . LEU A 1 417 ? -17.809 -0.105 -19.353 1.00 77.88 417 LEU A N 1
ATOM 3202 C CA . LEU A 1 417 ? -16.936 0.285 -20.449 1.00 77.88 417 LEU A CA 1
ATOM 3203 C C . LEU A 1 417 ? -17.016 1.794 -20.703 1.00 77.88 417 LEU A C 1
ATOM 3205 O O . LEU A 1 417 ? -18.030 2.449 -20.437 1.00 77.88 417 LEU A O 1
ATOM 3209 N N . SER A 1 418 ? -15.939 2.344 -21.249 1.00 78.94 418 SER A N 1
ATOM 3210 C CA . SER A 1 418 ? -15.884 3.712 -21.754 1.00 78.94 418 SER A CA 1
ATOM 3211 C C . SER A 1 418 ? -16.860 3.903 -22.918 1.00 78.94 418 SER A C 1
ATOM 3213 O O . SER A 1 418 ? -17.148 2.988 -23.696 1.00 78.94 418 SER A O 1
ATOM 3215 N N . THR A 1 419 ? -17.364 5.124 -23.053 1.00 81.56 419 THR A N 1
ATOM 3216 C CA . THR A 1 419 ? -18.338 5.504 -24.075 1.00 81.56 419 THR A CA 1
ATOM 3217 C C . THR A 1 419 ? -17.976 6.868 -24.646 1.00 81.56 419 THR A C 1
ATOM 3219 O O . THR A 1 419 ? -17.523 7.751 -23.922 1.00 81.56 419 THR A O 1
ATOM 3222 N N . ASP A 1 420 ? -18.189 7.042 -25.946 1.00 82.69 420 ASP A N 1
ATOM 3223 C CA . ASP A 1 420 ? -18.157 8.342 -26.620 1.00 82.69 420 ASP A CA 1
ATOM 3224 C C . ASP A 1 420 ? -19.511 9.072 -26.548 1.00 82.69 420 ASP A C 1
ATOM 3226 O O . ASP A 1 420 ? -19.609 10.232 -26.944 1.00 82.69 420 ASP A O 1
ATOM 3230 N N . ILE A 1 421 ? -20.553 8.415 -26.019 1.00 84.31 421 ILE A N 1
ATOM 3231 C CA . ILE A 1 421 ? -21.858 9.032 -25.782 1.00 84.31 421 ILE A CA 1
ATOM 3232 C C . ILE A 1 421 ? -21.812 9.872 -24.503 1.00 84.31 421 ILE A C 1
ATOM 3234 O O . ILE A 1 421 ? -21.741 9.330 -23.398 1.00 84.31 421 ILE A O 1
ATOM 3238 N N . ARG A 1 422 ? -21.916 11.195 -24.652 1.00 89.50 422 ARG A N 1
ATOM 3239 C CA . ARG A 1 422 ? -21.923 12.163 -23.541 1.00 89.50 422 ARG A CA 1
ATOM 3240 C C . ARG A 1 422 ? -23.333 12.319 -22.966 1.00 89.50 422 ARG A C 1
ATOM 3242 O O . ARG A 1 422 ? -24.310 12.290 -23.715 1.00 89.50 422 ARG A O 1
ATOM 3249 N N . ALA A 1 423 ? -23.453 12.498 -21.651 1.00 91.81 423 ALA A N 1
ATOM 3250 C CA . ALA A 1 423 ? -24.737 12.661 -20.963 1.00 91.81 423 ALA A CA 1
ATOM 3251 C C . ALA A 1 423 ? -24.886 14.069 -20.372 1.00 91.81 423 ALA A C 1
ATOM 3253 O O . ALA A 1 423 ? -23.929 14.607 -19.819 1.00 91.81 423 ALA A O 1
ATOM 3254 N N . TYR A 1 424 ? -26.085 14.654 -20.440 1.00 92.56 424 TYR A N 1
ATOM 3255 C CA . TYR A 1 424 ? -26.344 16.025 -19.980 1.00 92.56 424 TYR A CA 1
ATOM 3256 C C . TYR A 1 424 ? -27.632 16.149 -19.160 1.00 92.56 424 TYR A C 1
ATOM 3258 O O . TYR A 1 424 ? -28.708 15.794 -19.638 1.00 92.56 424 TYR A O 1
ATOM 3266 N N . VAL A 1 425 ? -27.557 16.748 -17.970 1.00 92.50 425 VAL A N 1
ATOM 3267 C CA . VAL A 1 425 ? -28.728 17.106 -17.149 1.00 92.50 425 VAL A CA 1
ATOM 3268 C C . VAL A 1 425 ? -28.825 18.629 -17.075 1.00 92.50 425 VAL A C 1
ATOM 3270 O O . VAL A 1 425 ? -27.897 19.290 -16.613 1.00 92.50 425 VAL A O 1
ATOM 3273 N N . ASN A 1 426 ? -29.926 19.203 -17.574 1.00 89.50 426 ASN A N 1
ATOM 3274 C CA . ASN A 1 426 ? -30.105 20.658 -17.724 1.00 89.50 426 ASN A CA 1
ATOM 3275 C C . ASN A 1 426 ? -28.934 21.366 -18.443 1.00 89.50 426 ASN A C 1
ATOM 3277 O O . ASN A 1 426 ? -28.582 22.499 -18.130 1.00 89.50 426 ASN A O 1
ATOM 3281 N N . GLY A 1 427 ? -28.326 20.686 -19.421 1.00 87.62 427 GLY A N 1
ATOM 3282 C CA . GLY A 1 427 ? -27.195 21.196 -20.205 1.00 87.62 427 GLY A CA 1
ATOM 3283 C C . GLY A 1 427 ? -25.822 21.058 -19.535 1.00 87.62 427 GLY A C 1
ATOM 3284 O O . GLY A 1 427 ? -24.812 21.212 -20.217 1.00 87.62 427 GLY A O 1
ATOM 3285 N N . ALA A 1 428 ? -25.751 20.706 -18.247 1.00 88.38 428 ALA A N 1
ATOM 3286 C CA . ALA A 1 428 ? -24.496 20.355 -17.589 1.00 88.38 428 ALA A CA 1
ATOM 3287 C C . ALA A 1 428 ? -24.145 18.884 -17.863 1.00 88.38 428 ALA A C 1
ATOM 3289 O O . ALA A 1 428 ? -24.984 18.000 -17.692 1.00 88.38 428 ALA A O 1
ATOM 3290 N N . GLU A 1 429 ? -22.908 18.617 -18.279 1.00 90.44 429 GLU A N 1
ATOM 3291 C CA . GLU A 1 429 ? -22.422 17.255 -18.531 1.00 90.44 429 GLU A CA 1
ATOM 3292 C C . GLU A 1 429 ? -22.302 16.446 -17.233 1.00 90.44 429 GLU A C 1
ATOM 3294 O O . GLU A 1 429 ? -21.761 16.953 -16.247 1.00 90.44 429 GLU A O 1
ATOM 3299 N N . ILE A 1 430 ? -22.764 15.193 -17.246 1.00 89.69 430 ILE A N 1
ATOM 3300 C CA . ILE A 1 430 ? -22.606 14.205 -16.169 1.00 89.69 430 ILE A CA 1
ATOM 3301 C C . ILE A 1 430 ? -21.741 13.024 -16.649 1.00 89.69 430 ILE A C 1
ATOM 3303 O O . ILE A 1 430 ? -21.941 12.563 -17.776 1.00 89.69 430 ILE A O 1
ATOM 3307 N N . PRO A 1 431 ? -20.791 12.514 -15.834 1.00 87.50 431 PRO A N 1
ATOM 3308 C CA . PRO A 1 431 ? -20.037 11.306 -16.150 1.00 87.50 431 PRO A CA 1
ATOM 3309 C C . PRO A 1 431 ? -20.963 10.134 -16.462 1.00 87.50 431 PRO A C 1
ATOM 3311 O O . PRO A 1 431 ? -21.801 9.746 -15.645 1.00 87.50 431 PRO A O 1
ATOM 3314 N N . ALA A 1 432 ? -20.797 9.575 -17.657 1.00 86.31 432 ALA A N 1
ATOM 3315 C CA . ALA A 1 432 ? -21.589 8.464 -18.145 1.00 86.31 432 ALA A CA 1
ATOM 3316 C C . ALA A 1 432 ? -20.708 7.350 -18.705 1.00 86.31 432 ALA A C 1
ATOM 3318 O O . ALA A 1 432 ? -19.576 7.569 -19.141 1.00 86.31 432 ALA A O 1
ATOM 3319 N N . TYR A 1 433 ? -21.264 6.147 -18.663 1.00 87.62 433 TYR A N 1
ATOM 3320 C CA . TYR A 1 433 ? -20.569 4.891 -18.891 1.00 87.62 433 TYR A CA 1
ATOM 3321 C C . TYR A 1 433 ? -21.463 3.931 -19.681 1.00 87.62 433 TYR A C 1
ATOM 3323 O O . TYR A 1 433 ? -22.683 4.103 -19.715 1.00 87.62 433 TYR A O 1
ATOM 3331 N N . ASN A 1 434 ? -20.884 2.900 -20.292 1.00 83.88 434 ASN A N 1
ATOM 3332 C CA . ASN A 1 434 ? -21.646 1.814 -20.904 1.00 83.88 434 ASN A CA 1
ATOM 3333 C C . ASN A 1 434 ? -21.737 0.621 -19.938 1.00 83.88 434 ASN A C 1
ATOM 3335 O O . ASN A 1 434 ? -20.708 0.135 -19.469 1.00 83.88 434 ASN A O 1
ATOM 3339 N N . ILE A 1 435 ? -22.957 0.156 -19.654 1.00 88.88 435 ILE A N 1
ATOM 3340 C CA . ILE A 1 435 ? -23.230 -1.092 -18.926 1.00 88.88 435 ILE A CA 1
ATOM 3341 C C . ILE A 1 435 ? -24.233 -1.896 -19.755 1.00 88.88 435 ILE A C 1
ATOM 3343 O O . ILE A 1 435 ? -25.334 -1.415 -20.031 1.00 88.88 435 ILE A O 1
ATOM 3347 N N . ASP A 1 436 ? -23.848 -3.096 -20.186 1.00 84.31 436 ASP A N 1
ATOM 3348 C CA . ASP A 1 436 ? -24.660 -3.994 -21.023 1.00 84.31 436 ASP A CA 1
ATOM 3349 C C . ASP A 1 436 ? -25.269 -3.307 -22.267 1.00 84.31 436 ASP A C 1
ATOM 3351 O O . ASP A 1 436 ? -26.435 -3.484 -22.620 1.00 84.31 436 ASP A O 1
ATOM 3355 N N . GLY A 1 437 ? -24.472 -2.460 -22.931 1.00 79.12 437 GLY A N 1
ATOM 3356 C CA . GLY A 1 437 ? -24.861 -1.729 -24.141 1.00 79.12 437 GLY A CA 1
ATOM 3357 C C . GLY A 1 437 ? -25.692 -0.463 -23.896 1.00 79.12 437 GLY A C 1
ATOM 3358 O O . GLY A 1 437 ? -25.993 0.254 -24.850 1.00 79.12 437 GLY A O 1
ATOM 3359 N N . ARG A 1 438 ? -26.055 -0.157 -22.644 1.00 86.44 438 ARG A N 1
ATOM 3360 C CA . ARG A 1 438 ? -26.913 0.976 -22.260 1.00 86.44 438 ARG A CA 1
ATOM 3361 C C . ARG A 1 438 ? -26.124 2.037 -21.485 1.00 86.44 438 ARG A C 1
ATOM 3363 O O . ARG A 1 438 ? -25.183 1.734 -20.755 1.00 86.44 438 ARG A O 1
ATOM 3370 N N . LEU A 1 439 ? -26.528 3.300 -21.640 1.00 91.56 439 LEU A N 1
ATOM 3371 C CA . LEU A 1 439 ? -25.878 4.447 -21.002 1.00 91.56 439 LEU A CA 1
ATOM 3372 C C . LEU A 1 439 ? -26.262 4.535 -19.517 1.00 91.56 439 LEU A C 1
ATOM 3374 O O . LEU A 1 439 ? -27.442 4.687 -19.193 1.00 91.56 439 LEU A O 1
ATOM 3378 N N . ALA A 1 440 ? -25.277 4.466 -18.627 1.00 93.56 440 ALA A N 1
ATOM 3379 C CA . ALA A 1 440 ? -25.440 4.525 -17.177 1.00 93.56 440 ALA A CA 1
ATOM 3380 C C . ALA A 1 440 ? -24.712 5.727 -16.562 1.00 93.56 440 ALA A C 1
ATOM 3382 O O . ALA A 1 440 ? -23.711 6.200 -17.098 1.00 93.56 440 ALA A O 1
ATOM 3383 N N . VAL A 1 441 ? -25.209 6.190 -15.416 1.00 92.62 441 VAL A N 1
ATOM 3384 C CA . VAL A 1 441 ? -24.613 7.246 -14.585 1.00 92.62 441 VAL A CA 1
ATOM 3385 C C . VAL A 1 441 ? -24.543 6.783 -13.133 1.00 92.62 441 VAL A C 1
ATOM 3387 O O . VAL A 1 441 ? -25.354 5.967 -12.684 1.00 92.62 441 VAL A O 1
ATOM 3390 N N . LEU A 1 442 ? -23.578 7.304 -12.378 1.00 89.69 442 LEU A N 1
ATOM 3391 C CA . LEU A 1 442 ? -23.469 7.010 -10.953 1.00 89.69 442 LEU A CA 1
ATOM 3392 C C . LEU A 1 442 ? -24.559 7.759 -10.180 1.00 89.69 442 LEU A C 1
ATOM 3394 O O . LEU A 1 442 ? -24.731 8.968 -10.334 1.00 89.69 442 LEU A O 1
ATOM 3398 N N . VAL A 1 443 ? -25.263 7.050 -9.296 1.00 88.94 443 VAL A N 1
ATOM 3399 C CA . VAL A 1 443 ? -26.290 7.629 -8.416 1.00 88.94 443 VAL A CA 1
ATOM 3400 C C . VAL A 1 443 ? -25.688 8.739 -7.554 1.00 88.94 443 VAL A C 1
ATOM 3402 O O . VAL A 1 443 ? -26.311 9.782 -7.380 1.00 88.94 443 VAL A O 1
ATOM 3405 N N . SER A 1 444 ? -24.446 8.552 -7.090 1.00 78.50 444 SER A N 1
ATOM 3406 C CA . SER A 1 444 ? -23.671 9.541 -6.329 1.00 78.50 444 SER A CA 1
ATOM 3407 C C . SER A 1 444 ? -23.591 10.908 -7.006 1.00 78.50 444 SER A C 1
ATOM 3409 O O . SER A 1 444 ? -23.605 11.937 -6.328 1.00 78.50 444 SER A O 1
ATOM 3411 N N . ASP A 1 445 ? -23.528 10.936 -8.333 1.00 83.94 445 ASP A N 1
ATOM 3412 C CA . ASP A 1 445 ? -23.193 12.147 -9.074 1.00 83.94 445 ASP A CA 1
ATOM 3413 C C . ASP A 1 445 ? -24.439 13.018 -9.273 1.00 83.94 445 ASP A C 1
ATOM 3415 O O . ASP A 1 445 ? -24.329 14.243 -9.279 1.00 83.94 445 ASP A O 1
ATOM 3419 N N . LEU A 1 446 ? -25.635 12.408 -9.292 1.00 87.69 446 LEU A N 1
ATOM 3420 C CA . LEU A 1 446 ? -26.945 13.071 -9.402 1.00 87.69 446 LEU A CA 1
ATOM 3421 C C . LEU A 1 446 ? -27.181 14.154 -8.332 1.00 87.69 446 LEU A C 1
ATOM 3423 O O . LEU A 1 446 ? -27.936 15.097 -8.577 1.00 87.69 446 LEU A O 1
ATOM 3427 N N . ASN A 1 447 ? -26.491 14.084 -7.186 1.00 80.38 447 ASN A N 1
ATOM 3428 C CA . ASN A 1 447 ? -26.516 15.129 -6.153 1.00 80.38 447 ASN A CA 1
ATOM 3429 C C . ASN A 1 447 ? -26.042 16.506 -6.664 1.00 80.38 447 ASN A C 1
ATOM 3431 O O . ASN A 1 447 ? -26.423 17.538 -6.120 1.00 80.38 447 ASN A O 1
ATOM 3435 N N . ARG A 1 448 ? -25.245 16.543 -7.741 1.00 82.50 448 ARG A N 1
ATOM 3436 C CA . ARG A 1 448 ? -24.781 17.774 -8.413 1.00 82.50 448 ARG A CA 1
ATOM 3437 C C . ARG A 1 448 ? -25.711 18.252 -9.535 1.00 82.50 448 ARG A C 1
ATOM 3439 O O . ARG A 1 448 ? -25.412 19.258 -10.180 1.00 82.50 448 ARG A O 1
ATOM 3446 N N . TYR A 1 449 ? -26.817 17.540 -9.761 1.00 87.56 449 TYR A N 1
ATOM 3447 C CA . TYR A 1 449 ? -27.772 17.769 -10.849 1.00 87.56 449 TYR A CA 1
ATOM 3448 C C . TYR A 1 449 ? -29.231 17.720 -10.356 1.00 87.56 449 TYR A C 1
ATOM 3450 O O . TYR A 1 449 ? -30.122 17.229 -11.048 1.00 87.56 449 TYR A O 1
ATOM 3458 N N . GLY A 1 450 ? -29.488 18.239 -9.152 1.00 86.81 450 GLY A N 1
ATOM 3459 C CA . GLY A 1 450 ? -30.848 18.463 -8.652 1.00 86.81 450 GLY A CA 1
ATOM 3460 C C . GLY A 1 450 ? -31.573 17.229 -8.111 1.00 86.81 450 GLY A C 1
ATOM 3461 O O . GLY A 1 450 ? -32.807 17.186 -8.141 1.00 86.81 450 GLY A O 1
ATOM 3462 N N . PHE A 1 451 ? -30.831 16.249 -7.600 1.00 88.38 451 PHE A N 1
ATOM 3463 C CA . PHE A 1 451 ? -31.363 15.142 -6.806 1.00 88.38 451 PHE A CA 1
ATOM 3464 C C . PHE A 1 451 ? -30.714 15.121 -5.415 1.00 88.38 451 PHE A C 1
ATOM 3466 O O . PHE A 1 451 ? -29.685 15.748 -5.194 1.00 88.38 451 PHE A O 1
ATOM 3473 N N . VAL A 1 452 ? -31.312 14.387 -4.482 1.00 80.94 452 VAL A N 1
ATOM 3474 C CA . VAL A 1 452 ? -30.745 14.055 -3.170 1.00 80.94 452 VAL A CA 1
ATOM 3475 C C . VAL A 1 452 ? -30.752 12.541 -3.031 1.00 80.94 452 VAL A C 1
ATOM 3477 O O . VAL A 1 452 ? -31.799 11.909 -3.198 1.00 80.94 452 VAL A O 1
ATOM 3480 N N . THR A 1 453 ? -29.596 11.957 -2.725 1.00 80.81 453 THR A N 1
ATOM 3481 C CA . THR A 1 453 ? -29.450 10.513 -2.506 1.00 80.81 453 THR A CA 1
ATOM 3482 C C . THR A 1 453 ? -29.203 10.193 -1.041 1.00 80.81 453 THR A C 1
ATOM 3484 O O . THR A 1 453 ? -28.357 10.824 -0.411 1.00 80.81 453 THR A O 1
ATOM 3487 N N . SER A 1 454 ? -29.864 9.165 -0.515 1.00 69.69 454 SER A N 1
ATOM 3488 C CA . SER A 1 454 ? -29.623 8.648 0.836 1.00 69.69 454 SER A CA 1
ATOM 3489 C C . SER A 1 454 ? -29.575 7.123 0.815 1.00 69.69 454 SER A C 1
ATOM 3491 O O . SER A 1 454 ? -30.407 6.497 0.159 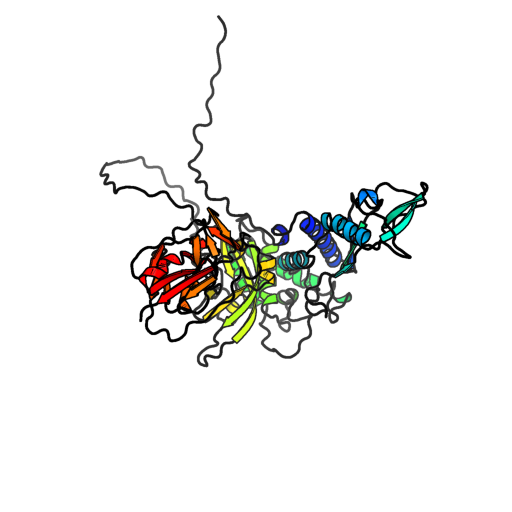1.00 69.69 454 SER A O 1
ATOM 3493 N N . TYR A 1 455 ? -28.608 6.529 1.516 1.00 69.62 455 TYR A N 1
ATOM 3494 C CA . TYR A 1 455 ? -28.456 5.080 1.642 1.00 69.62 455 TYR A CA 1
ATOM 3495 C C . TYR A 1 455 ? -28.813 4.616 3.057 1.00 69.62 455 TYR A C 1
ATOM 3497 O O . TYR A 1 455 ? -28.252 5.096 4.040 1.00 69.62 455 TYR A O 1
ATOM 3505 N N . GLU A 1 456 ? -29.727 3.654 3.145 1.00 66.81 456 GLU A N 1
ATOM 3506 C CA . GLU A 1 456 ? -30.207 3.051 4.382 1.00 66.81 456 GLU A CA 1
ATOM 3507 C C . GLU A 1 456 ? -29.752 1.584 4.454 1.00 66.81 456 GLU A C 1
ATOM 3509 O O . GLU A 1 456 ? -30.259 0.711 3.740 1.00 66.81 456 GLU A O 1
ATOM 3514 N N . ASN A 1 457 ? -28.773 1.307 5.322 1.00 56.34 457 ASN A N 1
ATOM 3515 C CA . ASN A 1 457 ? -28.113 -0.000 5.386 1.00 56.34 457 ASN A CA 1
ATOM 3516 C C . ASN A 1 457 ? -29.029 -1.121 5.906 1.00 56.34 457 ASN A C 1
ATOM 3518 O O . ASN A 1 457 ? -28.969 -2.238 5.398 1.00 56.34 457 ASN A O 1
ATOM 3522 N N . SER A 1 458 ? -29.917 -0.804 6.853 1.00 52.22 458 SER A N 1
ATOM 3523 C CA . SER A 1 458 ? -30.956 -1.691 7.406 1.00 52.22 458 SER A CA 1
ATOM 3524 C C . SER A 1 458 ? -31.910 -2.250 6.349 1.00 52.22 458 SER A C 1
ATOM 3526 O O . SER A 1 458 ? -32.409 -3.362 6.505 1.00 52.22 458 SER A O 1
ATOM 3528 N N . LEU A 1 459 ? -32.156 -1.495 5.274 1.00 65.50 459 LEU A N 1
ATOM 3529 C CA . LEU A 1 459 ? -33.017 -1.898 4.158 1.00 65.50 459 LEU A CA 1
ATOM 3530 C C . LEU A 1 459 ? -32.228 -2.292 2.902 1.00 65.50 459 LEU A C 1
ATOM 3532 O O . LEU A 1 459 ? -32.848 -2.592 1.882 1.00 65.50 459 LEU A O 1
ATOM 3536 N N . ARG A 1 460 ? -30.885 -2.240 2.950 1.00 77.69 460 ARG A N 1
ATOM 3537 C CA . ARG A 1 460 ? -29.987 -2.350 1.785 1.00 77.69 460 ARG A CA 1
ATOM 3538 C C . ARG A 1 460 ? -30.491 -1.485 0.622 1.00 77.69 460 ARG A C 1
ATOM 3540 O O . ARG A 1 460 ? -30.627 -1.953 -0.505 1.00 77.69 460 ARG A O 1
ATOM 3547 N N . LYS A 1 461 ? -30.831 -0.219 0.896 1.00 82.06 461 LYS A N 1
ATOM 3548 C CA . LYS A 1 461 ? -31.571 0.626 -0.054 1.00 82.06 461 LYS A CA 1
ATOM 3549 C C . LYS A 1 461 ? -30.953 2.004 -0.251 1.00 82.06 461 LYS A C 1
ATOM 3551 O O . LYS A 1 461 ? -30.808 2.756 0.706 1.00 82.06 461 LYS A O 1
ATOM 3556 N N . THR A 1 462 ? -30.690 2.380 -1.499 1.00 82.25 462 THR A N 1
ATOM 3557 C CA . THR A 1 462 ? -30.397 3.766 -1.890 1.00 82.25 462 THR A CA 1
ATOM 3558 C C . THR 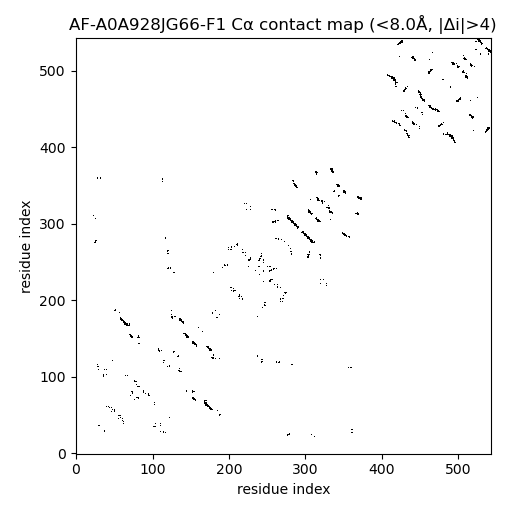A 1 462 ? -31.669 4.425 -2.409 1.00 82.25 462 THR A C 1
ATOM 3560 O O . THR A 1 462 ? -32.190 4.044 -3.454 1.00 82.25 462 THR A O 1
ATOM 3563 N N . THR A 1 463 ? -32.164 5.439 -1.709 1.00 86.38 463 THR A N 1
ATOM 3564 C CA . THR A 1 463 ? -33.225 6.315 -2.218 1.00 86.38 463 THR A CA 1
ATOM 3565 C C . THR A 1 463 ? -32.625 7.490 -2.983 1.00 86.38 463 THR A C 1
ATOM 3567 O O . THR A 1 463 ? -31.587 8.028 -2.594 1.00 86.38 463 THR A O 1
ATOM 3570 N N . VAL A 1 464 ? -33.284 7.900 -4.064 1.00 91.56 464 VAL A N 1
ATOM 3571 C CA . VAL A 1 464 ? -32.971 9.094 -4.857 1.00 91.56 464 VAL A CA 1
ATOM 3572 C C . VAL A 1 464 ? -34.249 9.911 -4.979 1.00 91.56 464 VAL A C 1
ATOM 3574 O O . VAL A 1 464 ? -35.293 9.357 -5.315 1.00 91.56 464 VAL A O 1
ATOM 3577 N N . LYS A 1 465 ? -34.187 11.212 -4.692 1.00 90.50 465 LYS A N 1
ATOM 3578 C CA . LYS A 1 465 ? -35.348 12.112 -4.757 1.00 90.50 465 LYS A CA 1
ATOM 3579 C C . LYS A 1 465 ? -35.016 13.389 -5.509 1.00 90.50 465 LYS A C 1
ATOM 3581 O O . LYS A 1 465 ? -33.927 13.928 -5.331 1.00 90.50 465 LYS A O 1
ATOM 3586 N N . ARG A 1 466 ? -35.928 13.897 -6.336 1.00 90.31 466 ARG A N 1
ATOM 3587 C CA . ARG A 1 466 ? -35.745 15.169 -7.067 1.00 90.31 466 ARG A CA 1
ATOM 3588 C C . ARG A 1 466 ? -35.808 16.374 -6.114 1.00 90.31 466 ARG A C 1
ATOM 3590 O O . ARG A 1 466 ? -36.877 16.686 -5.594 1.00 90.31 466 ARG A O 1
ATOM 3597 N N . ASP A 1 467 ? -34.708 17.117 -5.959 1.00 85.44 467 ASP A N 1
ATOM 3598 C CA . ASP A 1 467 ? -34.724 18.415 -5.266 1.00 85.44 467 ASP A CA 1
ATOM 3599 C C . ASP A 1 467 ? -34.982 19.566 -6.246 1.00 85.44 467 ASP A C 1
ATOM 3601 O O . ASP A 1 467 ? -34.114 20.003 -7.006 1.00 85.44 467 ASP A O 1
ATOM 3605 N N . ARG A 1 468 ? -36.206 20.092 -6.193 1.00 83.69 468 ARG A N 1
ATOM 3606 C CA . ARG A 1 468 ? -36.655 21.241 -6.992 1.00 83.69 468 ARG A CA 1
ATOM 3607 C C . ARG A 1 468 ? -36.006 22.568 -6.567 1.00 83.69 468 ARG A C 1
ATOM 3609 O O . ARG A 1 468 ? -36.088 23.533 -7.318 1.00 83.69 468 ARG A O 1
ATOM 3616 N N . ASN A 1 469 ? -35.352 22.629 -5.403 1.00 77.69 469 ASN A N 1
ATOM 3617 C CA . ASN A 1 469 ? -34.720 23.844 -4.876 1.00 77.69 469 ASN A CA 1
ATOM 3618 C C . ASN A 1 469 ? -33.239 23.987 -5.262 1.00 77.69 469 ASN A C 1
ATOM 3620 O O . ASN A 1 469 ? -32.657 25.052 -5.032 1.00 77.69 469 ASN A O 1
ATOM 3624 N N . ALA A 1 470 ? -32.626 22.949 -5.840 1.00 73.69 470 ALA A N 1
ATOM 3625 C CA . ALA A 1 470 ? -31.226 22.943 -6.247 1.00 73.69 470 ALA A CA 1
ATOM 3626 C C . ALA A 1 470 ? -30.940 24.024 -7.307 1.00 73.69 470 ALA A C 1
ATOM 3628 O O . ALA A 1 470 ? -31.451 23.980 -8.426 1.00 73.69 470 ALA A O 1
ATOM 3629 N N . LYS A 1 471 ? -30.110 25.013 -6.947 1.00 56.59 471 LYS A N 1
ATOM 3630 C CA . LYS A 1 471 ? -29.930 26.257 -7.725 1.00 56.59 471 LYS A CA 1
ATOM 3631 C C . LYS A 1 471 ? -28.835 26.211 -8.792 1.00 56.59 471 LYS A C 1
ATOM 3633 O O . LYS A 1 471 ? -28.689 27.178 -9.533 1.00 56.59 471 LYS A O 1
ATOM 3638 N N . ALA A 1 472 ? -28.047 25.141 -8.853 1.00 62.81 472 ALA A N 1
ATOM 3639 C CA . ALA A 1 472 ? -26.940 25.009 -9.791 1.00 62.81 472 ALA A CA 1
ATOM 3640 C C . ALA A 1 472 ? -26.757 23.553 -10.229 1.00 62.81 472 ALA A C 1
ATOM 3642 O O . ALA A 1 472 ? -26.919 22.631 -9.433 1.00 62.81 472 ALA A O 1
ATOM 3643 N N . PHE A 1 473 ? -26.374 23.386 -11.492 1.00 74.69 473 PHE A N 1
ATOM 3644 C CA . PHE A 1 473 ? -25.946 22.126 -12.090 1.00 74.69 473 PHE A CA 1
ATOM 3645 C C . PHE A 1 473 ? -24.462 22.295 -12.423 1.00 74.69 473 PHE A C 1
ATOM 3647 O O . PHE A 1 473 ? -24.084 23.317 -12.998 1.00 74.69 473 PHE A O 1
ATOM 3654 N N . SER A 1 474 ? -23.611 21.349 -12.025 1.00 69.88 474 SER A N 1
ATOM 3655 C CA . SER A 1 474 ? -22.151 21.481 -12.171 1.00 69.88 474 SER A CA 1
ATOM 3656 C C . SER A 1 474 ? -21.557 20.238 -12.809 1.00 69.88 474 SER A C 1
ATOM 3658 O O . SER A 1 474 ? -21.817 19.130 -12.349 1.00 69.88 474 SER A O 1
ATOM 3660 N N . SER A 1 475 ? -20.768 20.423 -13.869 1.00 71.00 475 SER A N 1
ATOM 3661 C CA . SER A 1 475 ? -20.101 19.322 -14.557 1.00 71.00 475 SER A CA 1
ATOM 3662 C C . SER A 1 475 ? -19.024 18.675 -13.685 1.00 71.00 475 SER A C 1
ATOM 3664 O O . SER A 1 475 ? -18.325 19.342 -12.919 1.00 71.00 475 SER A O 1
ATOM 3666 N N . VAL A 1 476 ? -18.880 17.358 -13.822 1.00 60.38 476 VAL A N 1
ATOM 3667 C CA . VAL A 1 476 ? -17.861 16.555 -13.134 1.00 60.38 476 VAL A CA 1
ATOM 3668 C C . VAL A 1 476 ? -16.937 15.932 -14.185 1.00 60.38 476 VAL A C 1
ATOM 3670 O O . VAL A 1 476 ? -17.442 15.433 -15.192 1.00 60.38 476 VAL A O 1
ATOM 3673 N N . PRO A 1 477 ? -15.604 15.930 -13.992 1.00 59.41 477 PRO A N 1
ATOM 3674 C CA . PRO A 1 477 ? -14.688 15.221 -14.881 1.00 59.41 477 PRO A CA 1
ATOM 3675 C C . PRO A 1 477 ? -15.003 13.719 -14.937 1.00 59.41 477 PRO A C 1
ATOM 3677 O O . PRO A 1 477 ? -15.108 13.066 -13.899 1.00 59.41 477 PRO A O 1
ATOM 3680 N N . SER A 1 478 ? -15.129 13.156 -16.141 1.00 66.38 478 SER A N 1
ATOM 3681 C CA . SER A 1 478 ? -15.344 11.714 -16.310 1.00 66.38 478 SER A CA 1
ATOM 3682 C C . SER A 1 478 ? -14.036 10.936 -16.175 1.00 66.38 478 SER A C 1
ATOM 3684 O O . SER A 1 478 ? -13.067 11.216 -16.880 1.00 66.38 478 SER A O 1
ATOM 3686 N N . ALA A 1 479 ? -14.040 9.892 -15.343 1.00 55.31 479 ALA A N 1
ATOM 3687 C CA . ALA A 1 479 ? -12.927 8.945 -15.219 1.00 55.31 479 ALA A CA 1
ATOM 3688 C C . ALA A 1 479 ? -12.670 8.119 -16.500 1.00 55.31 479 ALA A C 1
ATOM 3690 O O . ALA A 1 479 ? -11.624 7.491 -16.616 1.00 55.31 479 ALA A O 1
ATOM 3691 N N . ALA A 1 480 ? -13.598 8.128 -17.466 1.00 60.00 480 ALA A N 1
ATOM 3692 C CA . ALA A 1 480 ? -13.423 7.498 -18.777 1.00 60.00 480 ALA A CA 1
ATOM 3693 C C . ALA A 1 480 ? -12.863 8.456 -19.855 1.00 60.00 480 ALA A C 1
ATOM 3695 O O . ALA A 1 480 ? -12.702 8.058 -21.009 1.00 60.00 480 ALA A O 1
ATOM 3696 N N . SER A 1 481 ? -12.597 9.723 -19.511 1.00 62.72 481 SER A N 1
ATOM 3697 C CA . SER A 1 481 ? -12.152 10.749 -20.461 1.00 62.72 481 SER A CA 1
ATOM 3698 C C . SER A 1 481 ? -10.795 10.403 -21.083 1.00 62.72 481 SER A C 1
ATOM 3700 O O . SER A 1 481 ? -9.804 10.245 -20.374 1.00 62.72 481 SER A O 1
ATOM 3702 N N . GLY A 1 482 ? -10.745 10.316 -22.415 1.00 65.19 482 GLY A N 1
ATOM 3703 C CA . GLY A 1 482 ? -9.529 9.999 -23.175 1.00 65.19 482 GLY A CA 1
ATOM 3704 C C . GLY A 1 482 ? -9.264 8.506 -23.401 1.00 65.19 482 GLY A C 1
ATOM 3705 O O . GLY A 1 482 ? -8.325 8.173 -24.120 1.00 65.19 482 GLY A O 1
ATOM 3706 N N . LEU A 1 483 ? -10.085 7.602 -22.855 1.00 70.19 483 LEU A N 1
ATOM 3707 C CA . LEU A 1 483 ? -9.996 6.174 -23.172 1.00 70.19 483 LEU A CA 1
ATOM 3708 C C . LEU A 1 483 ? -10.616 5.871 -24.553 1.00 70.19 483 LEU A C 1
ATOM 3710 O O . LEU A 1 483 ? -11.642 6.463 -24.898 1.00 70.19 483 LEU A O 1
ATOM 3714 N N . PRO A 1 484 ? -10.072 4.904 -25.324 1.00 79.31 484 PRO A N 1
ATOM 3715 C CA . PRO A 1 484 ? -10.763 4.332 -26.483 1.00 79.31 484 PRO A CA 1
ATOM 3716 C C . PRO A 1 484 ? -12.153 3.813 -26.097 1.00 79.31 484 PRO A C 1
ATOM 3718 O O . PRO A 1 484 ? -12.332 3.350 -24.972 1.00 79.31 484 PRO A O 1
ATOM 3721 N N . VAL A 1 485 ? -13.132 3.866 -27.004 1.00 78.44 485 VAL A N 1
ATOM 3722 C CA . VAL A 1 485 ? -14.508 3.391 -26.749 1.00 78.44 485 VAL A CA 1
ATOM 3723 C C . VAL A 1 485 ? -14.518 1.875 -26.535 1.00 78.44 485 VAL A C 1
ATOM 3725 O O . VAL A 1 485 ? -13.921 1.140 -27.319 1.00 78.44 485 VAL A O 1
ATOM 3728 N N . GLY A 1 486 ? -15.214 1.403 -25.498 1.00 70.88 486 GLY A N 1
ATOM 3729 C CA . GLY A 1 486 ? -15.277 -0.020 -25.152 1.00 70.88 486 GLY A CA 1
ATOM 3730 C C . GLY A 1 486 ? -14.140 -0.522 -24.249 1.00 70.88 486 GLY A C 1
ATOM 3731 O O . GLY A 1 486 ? -14.170 -1.683 -23.849 1.00 70.88 486 GLY A O 1
ATOM 3732 N N . SER A 1 487 ? -13.172 0.323 -23.881 1.00 72.25 487 SER A N 1
ATOM 3733 C CA . SER A 1 487 ? -12.174 -0.003 -22.854 1.00 72.25 487 SER A CA 1
ATOM 3734 C C . SER A 1 487 ? -12.841 -0.233 -21.490 1.00 72.25 487 SER A C 1
ATOM 3736 O O . SER A 1 487 ? -13.677 0.584 -21.092 1.00 72.25 487 SER A O 1
ATOM 3738 N N . PRO A 1 488 ? -12.466 -1.277 -20.727 1.00 75.44 488 PRO A N 1
ATOM 3739 C CA . PRO A 1 488 ? -12.914 -1.443 -19.347 1.00 75.44 488 PRO A CA 1
ATOM 3740 C C . PRO A 1 488 ? -12.496 -0.259 -18.467 1.00 75.44 488 PRO A C 1
ATOM 3742 O O . PRO A 1 488 ? -11.342 0.165 -18.493 1.00 75.44 488 PRO A O 1
ATOM 3745 N N . VAL A 1 489 ? -13.440 0.259 -17.681 1.00 67.75 489 VAL A N 1
ATOM 3746 C CA . VAL A 1 489 ? -13.244 1.385 -16.750 1.00 67.75 489 VAL A CA 1
ATOM 3747 C C . VAL A 1 489 ? -13.327 0.917 -15.300 1.00 67.75 489 VAL A C 1
ATOM 3749 O O . VAL A 1 489 ? -12.559 1.373 -14.461 1.00 67.75 489 VAL A O 1
ATOM 3752 N N . MET A 1 490 ? -14.277 0.027 -15.003 1.00 78.69 490 MET A N 1
ATOM 3753 C CA . MET A 1 490 ? -14.571 -0.466 -13.655 1.00 78.69 490 MET A CA 1
ATOM 3754 C C . MET A 1 490 ? -15.401 -1.760 -13.715 1.00 78.69 490 MET A C 1
ATOM 3756 O O . MET A 1 490 ? -15.986 -2.080 -14.754 1.00 78.69 490 MET A O 1
ATOM 3760 N N . SER A 1 491 ? -15.450 -2.528 -12.623 1.00 77.56 491 SER A N 1
ATOM 3761 C CA . SER A 1 491 ? -16.180 -3.809 -12.585 1.00 77.56 491 SER A CA 1
ATOM 3762 C C . SER A 1 491 ? -17.614 -3.644 -12.080 1.00 77.56 491 SER A C 1
ATOM 3764 O O . SER A 1 491 ? -17.876 -2.827 -11.197 1.00 77.56 491 SER A O 1
ATOM 3766 N N . VAL A 1 492 ? -18.542 -4.450 -12.607 1.00 76.75 492 VAL A N 1
ATOM 3767 C CA . VAL A 1 492 ? -19.908 -4.569 -12.073 1.00 76.75 492 VAL A CA 1
ATOM 3768 C C . VAL A 1 492 ? -19.965 -5.749 -11.116 1.00 76.75 492 VAL A C 1
ATOM 3770 O O . VAL A 1 492 ? -19.632 -6.876 -11.489 1.00 76.75 492 VAL A O 1
ATOM 3773 N N . TYR A 1 493 ? -20.440 -5.500 -9.900 1.00 72.44 493 TYR A N 1
ATOM 3774 C CA . TYR A 1 493 ? -20.565 -6.496 -8.846 1.00 72.44 493 TYR A CA 1
ATOM 3775 C C . TYR A 1 493 ? -22.035 -6.842 -8.599 1.00 72.44 493 TYR A C 1
ATOM 3777 O O . TYR A 1 493 ? -22.907 -5.969 -8.557 1.00 72.44 493 TYR A O 1
ATOM 3785 N N . SER A 1 494 ? -22.313 -8.122 -8.368 1.00 73.50 494 SER A N 1
ATOM 3786 C CA . SER A 1 494 ? -23.601 -8.599 -7.864 1.00 73.50 494 SER A CA 1
ATOM 3787 C C . SER A 1 494 ? -23.942 -7.907 -6.547 1.00 73.50 494 SER A C 1
ATOM 3789 O O . SER A 1 494 ? -23.090 -7.801 -5.657 1.00 73.50 494 SER A O 1
ATOM 3791 N N . THR A 1 495 ? -25.191 -7.478 -6.395 1.00 76.81 495 THR A N 1
ATOM 3792 C CA . THR A 1 495 ? -25.628 -6.710 -5.231 1.00 76.81 495 THR A CA 1
ATOM 3793 C C . THR A 1 495 ? -27.075 -7.010 -4.866 1.00 76.81 495 THR A C 1
ATOM 3795 O O . THR A 1 495 ? -27.926 -7.222 -5.726 1.00 76.81 495 THR A O 1
ATOM 3798 N N . ASP A 1 496 ? -27.336 -7.027 -3.567 1.00 76.25 496 ASP A N 1
ATOM 3799 C CA . ASP A 1 496 ? -28.656 -6.997 -2.946 1.00 76.25 496 ASP A CA 1
ATOM 3800 C C . ASP A 1 496 ? -29.157 -5.554 -2.733 1.00 76.25 496 ASP A C 1
ATOM 3802 O O . ASP A 1 496 ? -30.321 -5.363 -2.380 1.00 76.25 496 ASP A O 1
ATOM 3806 N N . ILE A 1 497 ? -28.310 -4.539 -2.974 1.00 73.56 497 ILE A N 1
ATOM 3807 C CA . ILE A 1 497 ? -28.682 -3.130 -2.808 1.00 73.56 497 ILE A CA 1
ATOM 3808 C C . ILE A 1 497 ? -29.729 -2.723 -3.848 1.00 73.56 497 ILE A C 1
ATOM 3810 O O . ILE A 1 497 ? -29.489 -2.747 -5.056 1.00 73.56 497 ILE A O 1
ATOM 3814 N N . VAL A 1 498 ? -30.885 -2.280 -3.362 1.00 88.88 498 VAL A N 1
ATOM 3815 C CA . VAL A 1 498 ? -31.982 -1.747 -4.173 1.00 88.88 498 VAL A CA 1
ATOM 3816 C C . VAL A 1 498 ? -31.807 -0.240 -4.355 1.00 88.88 498 VAL A C 1
ATOM 3818 O O . VAL A 1 498 ? -31.596 0.472 -3.376 1.00 88.88 498 VAL A O 1
ATOM 3821 N N . VAL A 1 499 ? -31.962 0.273 -5.579 1.00 91.19 499 VAL A N 1
ATOM 3822 C CA . VAL A 1 499 ? -32.118 1.720 -5.812 1.00 91.1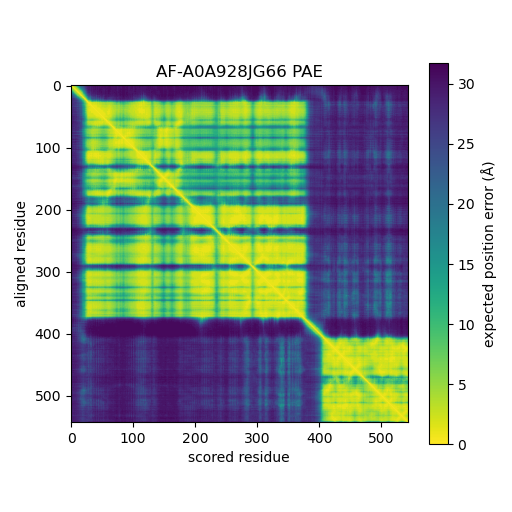9 499 VAL A CA 1
ATOM 3823 C C . VAL A 1 499 ? -33.593 2.051 -6.046 1.00 91.19 499 VAL A C 1
ATOM 3825 O O . VAL A 1 499 ? -34.295 1.346 -6.774 1.00 91.19 499 VAL A O 1
ATOM 3828 N N . GLU A 1 500 ? -34.066 3.119 -5.410 1.00 95.50 500 GLU A N 1
ATOM 3829 C CA . GLU A 1 500 ? -35.454 3.584 -5.424 1.00 95.50 500 GLU A CA 1
ATOM 3830 C C . GLU A 1 500 ? -35.494 5.082 -5.763 1.00 95.50 500 GLU A C 1
ATOM 3832 O O . GLU A 1 500 ? -35.055 5.912 -4.970 1.00 95.50 500 GLU A O 1
ATOM 3837 N N . MET A 1 501 ? -36.015 5.435 -6.938 1.00 93.62 501 MET A N 1
ATOM 3838 C CA . MET A 1 501 ? -36.193 6.816 -7.393 1.00 93.62 501 MET A CA 1
ATOM 3839 C C . MET A 1 501 ? -37.621 7.283 -7.088 1.00 93.62 501 MET A C 1
ATOM 3841 O O . MET A 1 501 ? -38.573 6.735 -7.636 1.00 93.62 501 MET A O 1
ATOM 3845 N N . ASP A 1 502 ? -37.775 8.230 -6.157 1.00 87.75 502 ASP A N 1
ATOM 3846 C CA . ASP A 1 502 ? -39.058 8.767 -5.661 1.00 87.75 502 ASP A CA 1
ATOM 3847 C C . ASP A 1 502 ? -40.154 7.698 -5.420 1.00 87.75 502 ASP A C 1
ATOM 3849 O O . ASP A 1 502 ? -41.327 7.871 -5.745 1.00 87.75 502 ASP A O 1
ATOM 3853 N N . GLY A 1 503 ? -39.759 6.567 -4.822 1.00 85.69 503 GLY A N 1
ATOM 3854 C CA . GLY A 1 503 ? -40.636 5.433 -4.494 1.00 85.69 503 GLY A CA 1
ATOM 3855 C C . GLY A 1 503 ? -40.696 4.323 -5.554 1.00 85.69 503 GLY A C 1
ATOM 3856 O O . GLY A 1 503 ? -41.171 3.227 -5.257 1.00 85.69 503 GLY A O 1
ATOM 3857 N N . ARG A 1 504 ? -40.177 4.546 -6.769 1.00 91.81 504 ARG A N 1
ATOM 3858 C CA . ARG A 1 504 ? -40.078 3.528 -7.826 1.00 91.81 504 ARG A CA 1
ATOM 3859 C C . ARG A 1 504 ? -38.728 2.813 -7.765 1.00 91.81 504 ARG A C 1
ATOM 3861 O O . ARG A 1 504 ? -37.682 3.433 -7.937 1.00 91.81 504 ARG A O 1
ATOM 3868 N N . ARG A 1 505 ? -38.729 1.488 -7.585 1.00 92.75 505 ARG A N 1
ATOM 3869 C CA . ARG A 1 505 ? -37.513 0.670 -7.752 1.00 92.75 505 ARG A CA 1
ATOM 3870 C C . ARG A 1 505 ? -37.001 0.778 -9.192 1.00 92.75 505 ARG A C 1
ATOM 3872 O O . ARG A 1 505 ? -37.779 0.596 -10.128 1.00 92.75 505 ARG A O 1
ATOM 3879 N N . VAL A 1 506 ? -35.702 1.014 -9.353 1.00 93.00 506 VAL A N 1
ATOM 3880 C CA . VAL A 1 506 ? -35.026 1.071 -10.658 1.00 93.00 506 VAL A CA 1
ATOM 3881 C C . VAL A 1 506 ? -34.034 -0.077 -10.838 1.00 93.00 506 VAL A C 1
ATOM 3883 O O . VAL A 1 506 ? -33.633 -0.743 -9.881 1.00 93.00 506 VAL A O 1
ATOM 3886 N N . GLU A 1 507 ? -33.661 -0.314 -12.091 1.00 91.94 507 GLU A N 1
ATOM 3887 C CA . GLU A 1 507 ? -32.562 -1.196 -12.476 1.00 91.94 507 GLU A CA 1
ATOM 3888 C C . GLU A 1 507 ? -31.226 -0.522 -12.130 1.00 91.94 507 GLU A C 1
ATOM 3890 O O . GLU A 1 507 ? -31.001 0.639 -12.485 1.00 91.94 507 GLU A O 1
ATOM 3895 N N . ALA A 1 508 ? -30.375 -1.220 -11.375 1.00 91.06 508 ALA A N 1
ATOM 3896 C CA . ALA A 1 508 ? -29.191 -0.635 -10.761 1.00 91.06 508 ALA A CA 1
ATOM 3897 C C . ALA A 1 508 ? -28.070 -1.655 -10.546 1.00 91.06 508 ALA A C 1
ATOM 3899 O O . ALA A 1 508 ? -28.319 -2.844 -10.349 1.00 91.06 508 ALA A O 1
ATOM 3900 N N . PHE A 1 509 ? -26.841 -1.150 -10.518 1.00 88.88 509 PHE A N 1
ATOM 3901 C CA . PHE A 1 509 ? -25.608 -1.933 -10.512 1.00 88.88 509 PHE A CA 1
ATOM 3902 C C . PHE A 1 509 ? -24.700 -1.450 -9.381 1.00 88.88 509 PHE A C 1
ATOM 3904 O O . PHE A 1 509 ? -24.592 -0.243 -9.171 1.00 88.88 509 PHE A O 1
ATOM 3911 N N . ASN A 1 510 ? -24.026 -2.356 -8.666 1.00 81.62 510 ASN A N 1
ATOM 3912 C CA . ASN A 1 510 ? -22.897 -1.964 -7.819 1.00 81.62 510 ASN A CA 1
ATOM 3913 C C . ASN A 1 510 ? -21.648 -1.892 -8.701 1.00 81.62 510 ASN A C 1
ATOM 3915 O O . ASN A 1 510 ? -21.317 -2.867 -9.372 1.00 81.62 510 ASN A O 1
ATOM 3919 N N . VAL A 1 511 ? -20.971 -0.748 -8.708 1.00 76.56 511 VAL A N 1
ATOM 3920 C CA . VAL A 1 511 ? -19.824 -0.469 -9.567 1.00 76.56 511 VAL A CA 1
ATOM 3921 C C . VAL A 1 511 ? -18.735 0.222 -8.748 1.00 76.56 511 VAL A C 1
ATOM 3923 O O . VAL A 1 511 ? -18.879 1.370 -8.332 1.00 76.56 511 VAL A O 1
ATOM 3926 N N . ASP A 1 512 ? -17.670 -0.521 -8.452 1.00 64.19 512 ASP A N 1
ATOM 3927 C CA . ASP A 1 512 ? -16.638 -0.210 -7.446 1.00 64.19 512 ASP A CA 1
ATOM 3928 C C . ASP A 1 512 ? -17.211 0.456 -6.179 1.00 64.19 512 ASP A C 1
ATOM 3930 O O . ASP A 1 512 ? -16.858 1.579 -5.809 1.00 64.19 512 ASP A O 1
ATOM 3934 N N . ASN A 1 513 ? -18.145 -0.246 -5.528 1.00 61.09 513 ASN A N 1
ATOM 3935 C CA . ASN A 1 513 ? -18.836 0.161 -4.296 1.00 61.09 513 ASN A CA 1
ATOM 3936 C C . ASN A 1 513 ? -19.682 1.446 -4.401 1.00 61.09 513 ASN A C 1
ATOM 3938 O O . ASN A 1 513 ? -20.085 2.011 -3.383 1.00 61.09 513 ASN A O 1
ATOM 3942 N N . ARG A 1 514 ? -20.013 1.892 -5.620 1.00 77.75 514 ARG A N 1
ATOM 3943 C CA . ARG A 1 514 ? -20.986 2.961 -5.896 1.00 77.75 514 ARG A CA 1
ATOM 3944 C C . ARG A 1 514 ? -22.166 2.396 -6.676 1.00 77.75 514 ARG A C 1
ATOM 3946 O O . ARG A 1 514 ? -21.983 1.605 -7.594 1.00 77.75 514 ARG A O 1
ATOM 3953 N N . MET A 1 515 ? -23.384 2.827 -6.356 1.00 89.44 515 MET A N 1
ATOM 3954 C CA . MET A 1 515 ? -24.548 2.439 -7.157 1.00 89.44 515 MET A CA 1
ATOM 3955 C C . MET A 1 515 ? -24.592 3.244 -8.460 1.00 89.44 515 MET A C 1
ATOM 3957 O O . MET A 1 515 ? -24.517 4.472 -8.431 1.00 89.44 515 MET A O 1
ATOM 3961 N N . ALA A 1 516 ? -24.757 2.559 -9.588 1.00 92.44 516 ALA A N 1
ATOM 3962 C CA . ALA A 1 516 ? -25.056 3.138 -10.894 1.00 92.44 516 ALA A CA 1
ATOM 3963 C C . ALA A 1 516 ? -26.488 2.791 -11.317 1.00 92.44 516 ALA A C 1
ATOM 3965 O O . ALA A 1 516 ? -27.005 1.733 -10.955 1.00 92.44 516 ALA A O 1
ATOM 3966 N N . ILE A 1 517 ? -27.110 3.666 -12.105 1.00 96.12 517 ILE A N 1
ATOM 3967 C CA . ILE A 1 517 ? -28.416 3.446 -12.743 1.00 96.12 517 ILE A CA 1
ATOM 3968 C C . ILE A 1 517 ? -28.338 3.820 -14.218 1.00 96.12 517 ILE A C 1
ATOM 3970 O O . ILE A 1 517 ? -27.466 4.587 -14.631 1.00 96.12 517 ILE A O 1
ATOM 3974 N N . TYR A 1 518 ? -29.277 3.332 -15.023 1.00 95.94 518 TYR A N 1
ATOM 3975 C CA . TYR A 1 518 ? -29.370 3.776 -16.407 1.00 95.94 518 TYR A CA 1
ATOM 3976 C C . TYR A 1 518 ? -29.836 5.231 -16.515 1.00 95.94 518 TYR A C 1
ATOM 3978 O O . TYR A 1 518 ? -30.805 5.645 -15.882 1.00 95.94 518 TYR A O 1
ATOM 3986 N N . PHE A 1 519 ? -29.177 6.008 -17.375 1.00 95.56 519 PHE A N 1
ATOM 3987 C CA . PHE A 1 519 ? -29.507 7.414 -17.625 1.00 95.56 519 PHE A CA 1
ATOM 3988 C C . PHE A 1 519 ? -30.939 7.583 -18.171 1.00 95.56 519 PHE A C 1
ATOM 3990 O O . PHE A 1 519 ? -31.586 8.604 -17.941 1.00 95.56 519 PHE A O 1
ATOM 3997 N N . SER A 1 520 ? -31.476 6.536 -18.813 1.00 92.62 520 SER A N 1
ATOM 3998 C CA . SER A 1 520 ? -32.877 6.444 -19.241 1.00 92.62 520 SER A CA 1
ATOM 3999 C C . SER A 1 520 ? -33.894 6.572 -18.104 1.00 92.62 520 SER A C 1
ATOM 4001 O O . SER A 1 520 ? -35.044 6.904 -18.375 1.00 92.62 520 SER A O 1
ATOM 4003 N N . GLU A 1 521 ? -33.513 6.326 -16.849 1.00 95.69 521 GLU A N 1
ATOM 4004 C CA . GLU A 1 521 ? -34.424 6.464 -15.707 1.00 95.69 521 GLU A CA 1
ATOM 4005 C C . GLU A 1 521 ? -34.756 7.927 -15.398 1.00 95.69 521 GLU A C 1
ATOM 4007 O O . GLU A 1 521 ? -35.825 8.213 -14.861 1.00 95.69 521 GLU A O 1
ATOM 4012 N N . LEU A 1 522 ? -33.914 8.876 -15.829 1.00 94.19 522 LEU A N 1
ATOM 4013 C CA . LEU A 1 522 ? -34.161 10.304 -15.618 1.00 94.19 522 LEU A CA 1
ATOM 4014 C C . LEU A 1 522 ? -35.317 10.862 -16.475 1.00 94.19 522 LEU A C 1
ATOM 4016 O O . LEU A 1 522 ? -35.797 11.961 -16.199 1.00 94.19 522 LEU A O 1
ATOM 4020 N N . LYS A 1 523 ? -35.809 10.111 -17.474 1.00 92.50 523 LYS A N 1
ATOM 4021 C CA . LYS A 1 523 ? -36.894 10.519 -18.397 1.00 92.50 523 LYS A CA 1
ATOM 4022 C C . LYS A 1 523 ? -38.224 10.867 -17.717 1.00 92.50 523 LYS A C 1
ATOM 4024 O O . LYS A 1 523 ? -39.063 11.528 -18.314 1.00 92.50 523 LYS A O 1
ATOM 4029 N N . GLU A 1 524 ? -38.452 10.391 -16.495 1.00 90.31 524 GLU A N 1
ATOM 4030 C CA . GLU A 1 524 ? -39.675 10.687 -15.735 1.00 90.31 524 GLU A CA 1
ATOM 4031 C C . GLU A 1 524 ? -39.626 12.074 -15.080 1.00 90.31 524 GLU A C 1
ATOM 4033 O O . GLU A 1 524 ? -40.659 12.645 -14.735 1.00 90.31 524 GLU A O 1
ATOM 4038 N N . TYR A 1 525 ? -38.426 12.647 -14.964 1.00 91.62 525 TYR A N 1
ATOM 4039 C CA . TYR A 1 525 ? -38.180 13.939 -14.334 1.00 91.62 525 TYR A CA 1
ATOM 4040 C C . TYR A 1 525 ? -38.058 15.095 -15.325 1.00 91.62 525 TYR A C 1
ATOM 4042 O O . TYR A 1 525 ? -37.909 16.231 -14.879 1.00 91.62 525 TYR A O 1
ATOM 4050 N N . GLY A 1 526 ? -38.080 14.840 -16.637 1.00 91.50 526 GLY A N 1
ATOM 4051 C CA . GLY A 1 526 ? -37.807 15.859 -17.646 1.00 91.50 526 GLY A CA 1
ATOM 4052 C C . GLY A 1 526 ? -37.927 15.381 -19.089 1.00 91.50 526 GLY A C 1
ATOM 4053 O O . GLY A 1 526 ? -38.046 14.189 -19.362 1.00 91.50 526 GLY A O 1
ATOM 4054 N N . THR A 1 527 ? -37.836 16.320 -20.029 1.00 93.50 527 THR A N 1
ATOM 4055 C CA . THR A 1 527 ? -37.784 16.022 -21.465 1.00 93.50 527 THR A CA 1
ATOM 4056 C C . THR A 1 527 ? -36.469 15.317 -21.790 1.00 93.50 527 THR A C 1
ATOM 4058 O O . THR A 1 527 ? -35.410 15.942 -21.756 1.00 93.50 527 THR A O 1
ATOM 4061 N N . TYR A 1 528 ? -36.534 14.018 -22.086 1.00 93.25 528 TYR A N 1
ATOM 4062 C CA . TYR A 1 528 ? -35.389 13.185 -22.463 1.00 93.25 528 TYR A CA 1
ATOM 4063 C C . TYR A 1 528 ? -35.141 13.195 -23.979 1.00 93.25 528 TYR A C 1
ATOM 4065 O O . TYR A 1 528 ? -36.090 13.178 -24.765 1.00 93.25 528 TYR A O 1
ATOM 4073 N N . GLY A 1 529 ? -33.871 13.162 -24.388 1.00 85.56 529 GLY A N 1
ATOM 4074 C CA . GLY A 1 529 ? -33.453 13.113 -25.786 1.00 85.56 529 GLY A CA 1
ATOM 4075 C C . GLY A 1 529 ? -32.177 12.301 -26.029 1.00 85.56 529 GLY A C 1
ATOM 4076 O O . GLY A 1 529 ? -31.361 12.066 -25.131 1.00 85.56 529 GLY A O 1
ATOM 4077 N N . TYR A 1 530 ? -32.001 11.893 -27.286 1.00 87.56 530 TYR A N 1
ATOM 4078 C CA . TYR A 1 530 ? -30.760 11.332 -27.812 1.00 87.56 530 TYR A CA 1
ATOM 4079 C C . TYR A 1 530 ? -30.497 11.882 -29.217 1.00 87.56 530 TYR A C 1
ATOM 4081 O O . TYR A 1 530 ? -31.344 11.766 -30.102 1.00 87.56 530 TYR A O 1
ATOM 4089 N N . ASP A 1 531 ? -29.317 12.462 -29.409 1.00 84.44 531 ASP A N 1
ATOM 4090 C CA . ASP A 1 531 ? -28.786 12.898 -30.694 1.00 84.44 531 ASP A CA 1
ATOM 4091 C C . ASP A 1 531 ? -27.666 11.934 -31.114 1.00 84.44 531 ASP A C 1
ATOM 4093 O O . ASP A 1 531 ? -26.598 11.871 -30.500 1.00 84.44 531 ASP A O 1
ATOM 4097 N N . ASN A 1 532 ? -27.923 11.172 -32.178 1.00 75.00 532 ASN A N 1
ATOM 4098 C CA . ASN A 1 532 ? -26.981 10.201 -32.730 1.00 75.00 532 ASN A CA 1
ATOM 4099 C C . ASN A 1 532 ? -25.815 10.856 -33.499 1.00 75.00 532 ASN A C 1
ATOM 4101 O O . ASN A 1 532 ? -24.758 10.241 -33.628 1.00 75.00 532 ASN A O 1
ATOM 4105 N N . ALA A 1 533 ? -25.990 12.079 -34.013 1.00 80.00 533 ALA A N 1
ATOM 4106 C CA . ALA A 1 533 ? -24.958 12.814 -34.743 1.00 80.00 533 ALA A CA 1
ATOM 4107 C C . ALA A 1 533 ? -24.002 13.537 -33.783 1.00 80.00 533 ALA A C 1
ATOM 4109 O O . ALA A 1 533 ? -22.789 13.462 -33.957 1.00 80.00 533 ALA A O 1
ATOM 4110 N N . ALA A 1 534 ? -24.534 14.164 -32.729 1.00 83.25 534 ALA A N 1
ATOM 4111 C CA . ALA A 1 534 ? -23.735 14.745 -31.646 1.00 83.25 534 ALA A CA 1
ATOM 4112 C C . ALA A 1 534 ? -23.219 13.702 -30.632 1.00 83.25 534 ALA A C 1
ATOM 4114 O O . ALA A 1 534 ? -22.427 14.046 -29.755 1.00 83.25 534 ALA A O 1
ATOM 4115 N N . ARG A 1 535 ? -23.695 12.449 -30.725 1.00 86.06 535 ARG A N 1
ATOM 4116 C CA . ARG A 1 535 ? -23.480 11.354 -29.757 1.00 86.06 535 ARG A CA 1
ATOM 4117 C C . ARG A 1 535 ? -23.739 11.822 -28.322 1.00 86.06 535 ARG A C 1
ATOM 4119 O O . ARG A 1 535 ? -22.934 11.638 -27.416 1.00 86.06 535 ARG A O 1
ATOM 4126 N N . ALA A 1 536 ? -24.898 12.440 -28.124 1.00 90.38 536 ALA A N 1
ATOM 4127 C CA . ALA A 1 536 ? -25.292 13.050 -26.8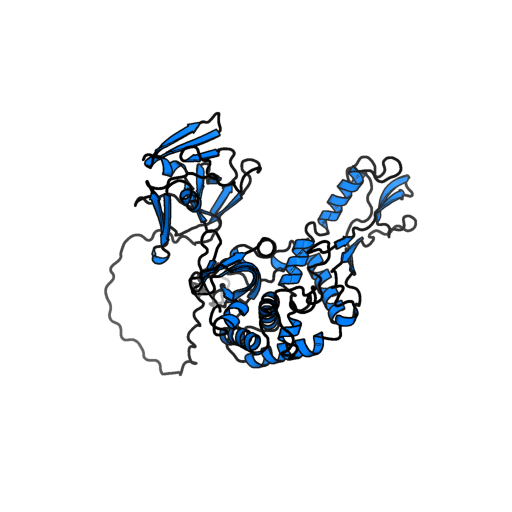63 1.00 90.38 536 ALA A CA 1
ATOM 4128 C C . ALA A 1 536 ? -26.651 12.516 -26.404 1.00 90.38 536 ALA A C 1
ATOM 4130 O O . ALA A 1 536 ? -27.605 12.486 -27.176 1.00 90.38 536 ALA A O 1
ATOM 4131 N N . SER A 1 537 ? -26.769 12.141 -25.132 1.00 91.88 537 SER A N 1
ATOM 4132 C CA . SER A 1 537 ? -28.060 11.944 -24.472 1.00 91.88 537 SER A CA 1
ATOM 4133 C C . SER A 1 537 ? -28.291 13.068 -23.471 1.00 91.88 537 SER A C 1
ATOM 4135 O O . SER A 1 537 ? -27.373 13.477 -22.762 1.00 91.88 537 SER A O 1
ATOM 4137 N N . SER A 1 538 ? -29.509 13.590 -23.402 1.00 94.38 538 SER A N 1
ATOM 4138 C CA . SER A 1 538 ? -29.828 14.724 -22.540 1.00 94.38 538 SER A CA 1
ATOM 4139 C C . SER A 1 538 ? -31.163 14.548 -21.832 1.00 94.38 538 SER A C 1
ATOM 4141 O O . SER A 1 538 ? -32.055 13.844 -22.304 1.00 94.38 538 SER A O 1
ATOM 4143 N N . VAL A 1 539 ? -31.301 15.208 -20.685 1.00 95.12 539 VAL A N 1
ATOM 4144 C CA . VAL A 1 539 ? -32.584 15.410 -20.019 1.00 95.12 539 VAL A CA 1
ATOM 4145 C C . VAL A 1 539 ? -32.692 16.852 -19.524 1.00 95.12 539 VAL A C 1
ATOM 4147 O O . VAL A 1 539 ? -31.816 17.358 -18.818 1.00 95.12 539 VAL A O 1
ATOM 4150 N N . THR A 1 540 ? -33.776 17.526 -19.901 1.00 93.00 540 THR A N 1
ATOM 4151 C CA . THR A 1 540 ? -34.152 18.833 -19.350 1.00 93.00 540 THR A CA 1
ATOM 4152 C C . THR A 1 540 ? -35.206 18.609 -18.276 1.00 93.00 540 THR A C 1
ATOM 4154 O O . THR A 1 540 ? -36.366 18.349 -18.591 1.00 93.00 540 THR A O 1
ATOM 4157 N N . LEU A 1 541 ? -34.786 18.656 -17.012 1.00 91.25 541 LEU A N 1
ATOM 4158 C CA . LEU A 1 541 ? -35.635 18.415 -15.852 1.00 91.25 541 LEU A CA 1
ATOM 4159 C C . LEU A 1 541 ? -36.764 19.445 -15.770 1.00 91.25 541 LEU A C 1
ATOM 4161 O O . LEU A 1 541 ? -36.550 20.641 -15.965 1.00 91.25 541 LEU A O 1
ATOM 4165 N N . TYR A 1 542 ? -37.950 18.981 -15.394 1.00 86.44 542 TYR A N 1
ATOM 4166 C CA . TYR A 1 542 ? -39.056 19.843 -15.011 1.00 86.44 542 TYR A CA 1
ATOM 4167 C C . TYR A 1 542 ? -38.745 20.569 -13.687 1.00 86.44 542 TYR A C 1
ATOM 4169 O O . TYR A 1 542 ? -38.011 20.062 -12.821 1.00 86.44 542 TYR A O 1
ATOM 4177 N N . ASN A 1 543 ? -39.327 21.763 -13.552 1.00 69.94 543 ASN A N 1
ATOM 4178 C CA . ASN A 1 543 ? -39.350 22.562 -12.323 1.00 69.94 543 ASN A CA 1
ATOM 4179 C C . ASN A 1 543 ? -40.391 22.004 -11.348 1.00 69.94 543 ASN A C 1
ATOM 4181 O O . ASN A 1 543 ? -41.486 21.614 -11.817 1.00 69.94 543 ASN A O 1
#

Secondary structure (DSSP, 8-state):
----------------------PPPP--GGGGS-HHHHHHHHHHHHHHHHHHHTS---SEEEEEETT----EEHHHHTSS-SEETTEE-HHHHHHHHHHHHTTS-S-HHHHHHHHHHH-TTTTTTB-S-STT-S--EEEPPPEEEEE-TTS-EEEEETT--TTS--S-PPEEEEEE--B-TTTTTTTTTTSHHHHHHHHHHHHHHHTTS-HHHHHHHHHHHHHHH--B----S---SSSTT-HHHHTT--TT--B-HHHHHHHHHHHHHT---SSTT-EEEEEEEEEEE--GGG---EEEEEEEEEEE-TTS-EEEE-HHHHHHTTSTTTTSSB----BTTBEEETTTEEEEE-HHHHHHS-HHHHPPPSS--------PPP--------------------------TT-EEEEEE--S-EEEETTEEE-EEEETTEEEEEGGGGGGTTEEEEEEGGGTEEEEEE-TT---------TTTTPPTT-EEEEEE---PEEEETTEEE-EEEETTEEEEEGGGGGGSEEEEEETTTTEEEEEE--

Solvent-accessible surface area (backbone atoms only — not comparable to full-atom values): 31699 Å² total; per-residue (Å²): 140,90,84,88,89,85,89,86,88,81,90,92,74,82,72,92,70,75,83,64,77,82,66,73,62,49,70,60,38,57,72,71,45,52,80,49,39,39,54,53,41,62,50,50,53,52,50,50,52,27,36,71,71,67,77,33,91,59,55,63,43,79,51,70,42,79,92,47,82,44,66,38,44,24,74,80,59,72,39,97,39,40,58,53,85,99,41,72,17,68,65,37,52,51,40,46,49,60,60,48,54,74,65,46,66,94,53,49,47,52,46,48,51,15,47,54,49,65,34,47,70,81,51,54,64,54,32,70,74,46,96,82,37,84,56,47,49,72,44,75,65,59,68,46,74,47,65,51,97,90,66,50,50,34,38,31,44,75,85,59,49,86,94,62,76,66,96,63,48,73,47,48,35,37,41,33,53,52,60,23,86,82,51,47,80,72,53,69,69,74,60,56,68,57,17,51,52,45,49,53,51,53,46,60,74,34,68,90,49,57,59,71,54,35,54,50,44,49,36,40,53,48,49,76,48,40,47,76,61,83,74,88,75,84,77,73,75,68,63,47,62,25,37,56,49,53,30,56,83,49,85,84,49,40,24,41,42,51,11,46,28,35,41,49,36,47,49,49,74,74,43,88,58,88,45,78,30,54,31,67,42,60,41,38,23,48,35,36,34,55,76,58,97,78,66,57,71,46,73,45,83,42,37,30,27,38,32,29,36,79,89,61,44,25,17,39,32,32,54,50,66,3,46,77,62,84,30,47,67,69,36,44,42,34,31,35,69,59,60,98,62,36,32,68,44,93,96,48,40,34,39,33,74,32,69,69,37,60,64,35,44,56,73,77,74,72,47,46,28,78,53,56,73,73,78,77,78,82,76,68,82,78,78,90,71,82,92,79,83,90,85,87,86,85,85,81,94,81,85,82,83,82,85,73,84,83,73,68,58,72,41,79,76,51,59,28,20,23,52,78,54,45,33,27,49,70,81,26,43,45,48,48,34,27,45,93,88,39,58,24,29,47,54,78,58,38,52,42,58,34,30,48,70,51,76,42,76,95,75,36,30,36,41,35,37,80,39,82,78,58,88,64,60,59,64,53,89,44,94,52,69,88,59,63,72,65,41,82,72,48,51,24,30,38,61,78,64,44,36,26,52,78,83,43,76,53,72,64,44,32,40,84,91,37,52,29,32,48,54,75,67,53,46,83,52,21,62,59,51,73,41,83,86,78,31,32,36,38,31,43,60,66,126

Nearest PDB structures (foldseek):
  2z13-assembly1_A  TM=4.128E-01  e=7.862E-02  Homo sapiens
  6cuj-assembly1_B  TM=3.335E-01  e=3.920E+00  Neisseria meningitidis
  5mg3-assembly1_C  TM=1.393E-01  e=7.589E+00  Escherichia coli

Radius of gyration: 30.14 Å; Cα contacts (8 Å, |Δi|>4): 935; chains: 1; bounding box: 84×97×72 Å

pLDDT: mean 76.46, std 19.67, range [24.45, 98.69]

Foldseek 3Di:
DDDDDDDDDDDPDDDPPDPDPPQDFQDALLNPDDPLLVVVLVQLVVVLVCLLVVVDLAQKDKDWDWPQQFKDFCVRLVHDALDDPPHGDPSNVVSVVVSVCVRHPPCVLLSLLSCCWRPVQSCLQFDQVPPVGSDFDKAFFDWDWDAAPVRTIMIGGPPADSVDHDRIDIGIIITGGDGDPVCPSVNSHPQQPQLVVQLLVQQVVCQPDAPLCSLLSQLQLLLVQADADPDPDDDDPRFQQHLSRSRSRDHVGHHHQNNSQSSSQVSVVSHDHPASRWYKTKFKDKKWFQDPDVRDIDIDIHIWIWIQDNVSFIFTARSPVQSVPPGRPQRPQFFAQDDVQWTDDPNTIIDHTDPSRCSRDPLRSVHGHHGGDDPPDDPDDDDDDDDDDDDDDDDDDDDDDDDDDDFPWFDFPFFKWADPQWEEQQNATAAWIDDPNFIKGFLSRCVLRQKDWDADVVQLEIEIEGHPPRDHHHHDDHQSPPPDTGHTRWTWTTDPRWYAYVNRTFDWTQTSNTIMGGPVVCVVQAPWDADPVSSYTYGYGDD

Sequence (543 aa):
MKIRRFLSALLAAVLLAGLLPTSALAAPARSGLSAKDQKVYDMLHREVGRVLSGTSASTIFSLTFEGFQSVWTASELGVKSIVSGDGIALDAAEALADRMAAFCTDDPQKILLALLADLPYDLYWYDKTAQTGYGLDLGYPAFRASMNEDGEWILYPSAYDPDHPTDRVPVTYQFQLPVSGDYGYAHLFTGKRKSVGSAQSIVAKYAGKSDYEKLLGYAAEICELTDYDKNSS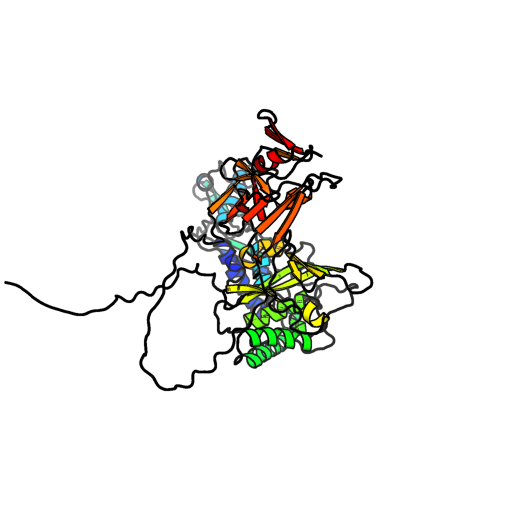GSKYGDRWQVTNVFDGDKSTKVLCEGYAKAFKYLCDLTKFDSSRIECRLVSGLMQSVPGENGRVTSGSHMWNIVTMDDGRNYLVDVTNSDMNGGPEFLFLKGGVPVYGVYTFQDYFTYTYDEQTKKVWNTLDLVLATEDYKRPAQTAPAKETPKSEPSGTKQQNAAPAGSAPSVTVGQVVGQVLSTDIRAYVNGAEIPAYNIDGRLAVLVSDLNRYGFVTSYENSLRKTTVKRDRNAKAFSSVPSAASGLPVGSPVMSVYSTDIVVEMDGRRVEAFNVDNRMAIYFSELKEYGTYGYDNAARASSVTLYN